Protein AF-A0A2J4G633-F1 (afdb_monomer_lite)

pLDDT: mean 87.08, std 11.51, range [31.92, 98.31]

Sequence (545 aa):
MSENSQRKRYFAIQGRAVNWAWSFRDLLKESLSSSARDGSPPPNGLGRKEKYSILWAFNDPDVYENLTTSKGEVRVALVSSKPGGLGQGFTRGVVAIGRVLPQDLKGQIRWEYWPESDEKKPWDYKFFVRVEQVAAGLYETLKRLEGLRPEDFKYPSPLLSEVFSKWGPSIIPLVPGNLTQGSLAEIEESVFDQIMFLARRLGFRSVVPSPTGVWDPKPVEEELLRRNVVIPSDIVKECVSALASGKHLLLWGVPGTGKTTLARAIAEAYGFDIVEKTATAEWSRVDVVGGPVFVGGRVKWRCGALLEAVARDYSRLERGKESGTILLIDEINRANLERAFGEFLTIFSGSDPNEWFIPGSILEEIQEYREDGAIDSCGEYLLKKWEENGGDRLEVPRGFRVIATMNTYDRRYLFTLGYAFLRRFAVVEVQNPEVEELEKILARYSSRVEIVREVMELYNKIREGTRNEFEVGTALLADLVKFAESVYGGNPKEAVDRAFKAIIMPQLEGLPSAHLRAIREVLEDGDYGSSLGAFKRLYPEALEQ

Secondary structure (DSSP, 8-state):
--------EEEEEEE-HHHHHHHHHTTT-SSPPP-TTT-PPPPGGG-PPPTTEEEEEES-HHHHHHHHS-SS-EEEEEEEPPPTT--TT--SEEEEEEEE-GGGEEEE-----SSS--TTS---EEEEEEEEEE-HHHHHHHHHHHH--GGGGSSS-HHHHHHHHHHGGGSB----GGGGSSSEEEE-HHHHHHHHHHHHHTT-EE-S--TTS---HHHHHHHHHHTT----HHHHHHHHHHHHTT-EEEEEESTTSSHHHHHHHHHHHTT-EEEEEE--TT--HHHHTEEEEEETTEEEEEE-HHHHHHHHHHHHHHTT--S-EEEEEETGGGS-HHHHSHHHHHHT-SSSGGG-EE-HHHHHHHHHHHHTT-B-HHHHHHHHHHHHTTSS-EEPPTT-EEEEEEE-S-GGGGGGG-HHHHTTEEEEE-PPPPHHHHHHHHTTS-S-HHHHHHHHHHHHHHHHHTTTS----HHHHHHHHHHHHHT-SS-HHHHHHHHHHHHTGGGGTT--HHHHHHHHHHHHHTT-HHHHHHHHHH-GGGS--

Structure (mmCIF, N/CA/C/O backbone):
data_AF-A0A2J4G633-F1
#
_entry.id   AF-A0A2J4G633-F1
#
loop_
_atom_site.group_PDB
_atom_site.id
_atom_site.type_symbol
_atom_site.label_atom_id
_atom_site.label_alt_id
_atom_site.label_comp_id
_atom_site.label_asym_id
_atom_site.label_entity_id
_atom_site.label_seq_id
_atom_site.pdbx_PDB_ins_code
_atom_site.Cartn_x
_atom_site.Cartn_y
_atom_site.Cartn_z
_atom_site.occupancy
_atom_site.B_iso_or_equiv
_atom_site.auth_seq_id
_atom_site.auth_comp_id
_atom_site.auth_asym_id
_atom_site.auth_atom_id
_atom_site.pdbx_PDB_model_num
ATOM 1 N N . MET A 1 1 ? 29.708 -20.122 -33.440 1.00 31.92 1 MET A N 1
ATOM 2 C CA . MET A 1 1 ? 29.110 -18.932 -34.082 1.00 31.92 1 MET A CA 1
ATOM 3 C C . MET A 1 1 ? 28.190 -18.310 -33.053 1.00 31.92 1 MET A C 1
ATOM 5 O O . MET A 1 1 ? 27.349 -19.011 -32.518 1.00 31.92 1 MET A O 1
ATOM 9 N N . SER A 1 2 ? 28.490 -17.074 -32.673 1.00 33.84 2 SER A N 1
ATOM 10 C CA . SER A 1 2 ? 27.970 -16.347 -31.512 1.00 33.84 2 SER A CA 1
ATOM 11 C C . SER A 1 2 ? 2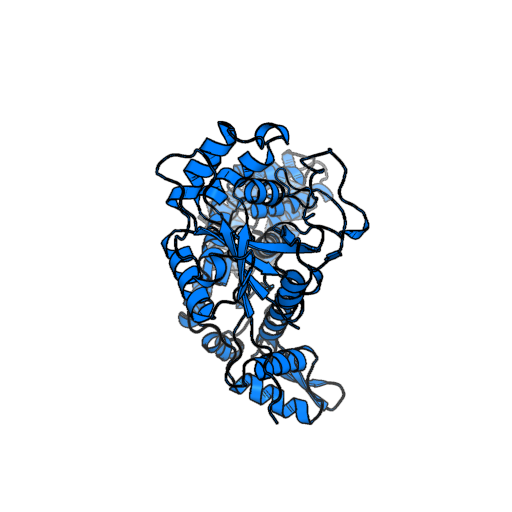6.479 -16.024 -31.627 1.00 33.84 2 SER A C 1
ATOM 13 O O . SER A 1 2 ? 26.086 -15.277 -32.524 1.00 33.84 2 SER A O 1
ATOM 15 N N . GLU A 1 3 ? 25.667 -16.537 -30.703 1.00 33.84 3 GLU A N 1
ATOM 16 C CA . GLU A 1 3 ? 24.295 -16.072 -30.501 1.00 33.84 3 GLU A CA 1
ATOM 17 C C . GLU A 1 3 ? 24.315 -14.710 -29.797 1.00 33.84 3 GLU A C 1
ATOM 19 O O . GLU A 1 3 ? 24.861 -14.536 -28.709 1.00 33.84 3 GLU A O 1
ATOM 24 N N . ASN A 1 4 ? 23.774 -13.719 -30.505 1.00 35.00 4 ASN A N 1
ATOM 25 C CA . ASN A 1 4 ? 23.684 -12.319 -30.119 1.00 35.00 4 ASN A CA 1
ATOM 26 C C . ASN A 1 4 ? 22.888 -12.148 -28.817 1.00 35.00 4 ASN A C 1
ATOM 28 O O . ASN A 1 4 ? 21.659 -12.234 -28.822 1.00 35.00 4 ASN A O 1
ATOM 32 N N . SER A 1 5 ? 23.584 -11.775 -27.744 1.00 38.53 5 SER A N 1
ATOM 33 C CA . SER A 1 5 ? 23.007 -10.970 -26.665 1.00 38.53 5 SER A CA 1
ATOM 34 C C . SER A 1 5 ? 22.260 -9.775 -27.281 1.00 38.53 5 SER A C 1
ATOM 36 O O . SER A 1 5 ? 22.802 -9.082 -28.148 1.00 38.53 5 SER A O 1
ATOM 38 N N . GLN A 1 6 ? 20.996 -9.557 -26.897 1.00 50.03 6 GLN A N 1
ATOM 39 C CA . GLN A 1 6 ? 20.208 -8.392 -27.313 1.00 50.03 6 GLN A CA 1
ATOM 40 C C . GLN A 1 6 ? 20.865 -7.116 -26.770 1.00 50.03 6 GLN A C 1
ATOM 42 O O . GLN A 1 6 ? 20.561 -6.645 -25.677 1.00 50.03 6 GLN A O 1
ATOM 47 N N . ARG A 1 7 ? 21.805 -6.558 -27.531 1.00 56.59 7 ARG A N 1
ATOM 48 C CA . ARG A 1 7 ? 22.530 -5.345 -27.158 1.00 56.59 7 ARG A CA 1
ATOM 49 C C . ARG A 1 7 ? 21.550 -4.168 -27.129 1.00 56.59 7 ARG A C 1
ATOM 51 O O . ARG A 1 7 ? 20.946 -3.850 -28.156 1.00 56.59 7 ARG A O 1
ATOM 58 N N . LYS A 1 8 ? 21.380 -3.533 -25.963 1.00 67.19 8 LYS A N 1
ATOM 59 C CA . LYS A 1 8 ? 20.653 -2.258 -25.838 1.00 67.19 8 LYS A CA 1
ATOM 60 C C . LYS A 1 8 ? 21.313 -1.241 -26.767 1.00 67.19 8 LYS A C 1
ATOM 62 O O . LYS A 1 8 ? 22.536 -1.108 -26.762 1.00 67.19 8 LYS A O 1
ATOM 67 N N . ARG A 1 9 ? 20.512 -0.558 -27.584 1.00 85.81 9 ARG A N 1
ATOM 68 C CA . ARG A 1 9 ? 20.996 0.475 -28.509 1.00 85.81 9 ARG A CA 1
ATOM 69 C C . ARG A 1 9 ? 20.616 1.849 -27.989 1.00 85.81 9 ARG A C 1
ATOM 71 O O . ARG A 1 9 ? 19.518 2.045 -27.459 1.00 85.81 9 ARG A O 1
ATOM 78 N N . TYR A 1 10 ? 21.527 2.791 -28.172 1.00 89.81 10 TYR A N 1
ATOM 79 C CA . TYR A 1 10 ? 21.402 4.153 -27.685 1.00 89.81 10 TYR A CA 1
ATOM 80 C C . TYR A 1 10 ? 21.463 5.099 -28.874 1.00 89.81 10 TYR A C 1
ATOM 82 O O . TYR A 1 10 ? 22.359 5.008 -29.709 1.00 89.81 10 TYR A O 1
ATOM 90 N N . PHE A 1 11 ? 20.513 6.018 -28.956 1.00 92.88 11 PHE A N 1
ATOM 91 C CA . PHE A 1 11 ? 20.465 7.002 -30.027 1.00 92.88 11 PHE A CA 1
ATOM 92 C C . PHE A 1 11 ? 20.291 8.401 -29.471 1.00 92.88 11 PHE A C 1
ATOM 94 O O . PHE A 1 11 ? 19.735 8.614 -28.394 1.00 92.88 11 PHE A O 1
ATOM 101 N N . ALA A 1 12 ? 20.708 9.382 -30.252 1.00 93.56 12 ALA A N 1
ATOM 102 C CA . ALA A 1 12 ? 20.291 10.753 -30.063 1.00 93.56 12 ALA A CA 1
ATOM 103 C C . ALA A 1 12 ? 19.474 11.214 -31.278 1.00 93.56 12 ALA A C 1
ATOM 105 O O . ALA A 1 12 ? 19.864 11.009 -32.429 1.00 93.56 12 ALA A O 1
ATOM 106 N N . ILE A 1 13 ? 18.310 11.802 -31.002 1.00 94.62 13 ILE A N 1
ATOM 107 C CA . ILE A 1 13 ? 17.332 12.256 -31.994 1.00 94.62 13 ILE A CA 1
ATOM 108 C C . ILE A 1 13 ? 17.327 13.773 -31.979 1.00 94.62 13 ILE A C 1
ATOM 110 O O . ILE A 1 13 ? 17.072 14.382 -30.942 1.00 94.62 13 ILE A O 1
ATOM 114 N N . GLN A 1 14 ? 17.570 14.394 -33.125 1.00 92.69 14 GLN A N 1
ATOM 115 C CA . GLN A 1 14 ? 17.554 15.842 -33.245 1.00 92.69 14 GLN A CA 1
ATOM 116 C C . GLN A 1 14 ? 16.252 16.367 -33.828 1.00 92.69 14 GLN A C 1
ATOM 118 O O . GLN A 1 14 ? 15.741 15.871 -34.828 1.00 92.69 14 GLN A O 1
ATOM 123 N N . GLY A 1 15 ? 15.783 17.460 -33.234 1.00 91.25 15 GLY A N 1
ATOM 124 C CA . GLY A 1 15 ? 14.611 18.193 -33.678 1.00 91.25 15 GLY A CA 1
ATOM 125 C C . GLY A 1 15 ? 14.744 19.693 -33.469 1.00 91.25 15 GLY A C 1
ATOM 126 O O . GLY A 1 15 ? 15.608 20.176 -32.729 1.00 91.25 15 GLY A O 1
ATOM 127 N N . ARG A 1 16 ? 13.871 20.441 -34.144 1.00 90.38 16 ARG A N 1
ATOM 128 C CA . ARG A 1 16 ? 13.748 21.887 -33.949 1.00 90.38 16 ARG A CA 1
ATOM 129 C C . ARG A 1 16 ? 13.016 22.183 -32.645 1.00 90.38 16 ARG A C 1
ATOM 131 O O . ARG A 1 16 ? 12.050 21.499 -32.318 1.00 90.38 16 ARG A O 1
ATOM 138 N N . ALA A 1 17 ? 13.444 23.227 -31.936 1.00 91.44 17 ALA A N 1
ATOM 139 C CA . ALA A 1 17 ? 12.889 23.596 -30.631 1.00 91.44 17 ALA A CA 1
ATOM 140 C C . ALA A 1 17 ? 11.360 23.791 -30.654 1.00 91.44 17 ALA A C 1
ATOM 142 O O . ALA A 1 17 ? 10.671 23.335 -29.746 1.00 91.44 17 ALA A O 1
ATOM 143 N N . VAL A 1 18 ? 10.820 24.406 -31.715 1.00 92.44 18 VAL A N 1
ATOM 144 C CA . VAL A 1 18 ? 9.372 24.637 -31.884 1.00 92.44 18 VAL A CA 1
ATOM 145 C C . VAL A 1 18 ? 8.602 23.319 -32.024 1.00 92.44 18 VAL A C 1
ATOM 147 O O . VAL A 1 18 ? 7.596 23.117 -31.346 1.00 92.44 18 VAL A O 1
ATOM 150 N N . ASN A 1 19 ? 9.102 22.381 -32.831 1.00 93.81 19 ASN A N 1
ATOM 151 C CA . ASN A 1 19 ? 8.470 21.070 -33.006 1.00 93.81 19 ASN A CA 1
ATOM 152 C C . ASN A 1 19 ? 8.581 20.209 -31.740 1.00 93.81 19 ASN A C 1
ATOM 154 O O . ASN A 1 19 ? 7.630 19.501 -31.396 1.00 93.81 19 ASN A O 1
ATOM 158 N N . TRP A 1 20 ? 9.696 20.306 -31.006 1.00 95.50 20 TRP A N 1
ATOM 159 C CA . TRP A 1 20 ? 9.806 19.692 -29.682 1.00 95.50 20 TRP A CA 1
ATOM 160 C C . TRP A 1 20 ? 8.778 20.263 -28.714 1.00 95.50 20 TRP A C 1
ATOM 162 O O . TRP A 1 20 ? 8.055 19.496 -28.089 1.00 95.50 20 TRP A O 1
ATOM 172 N N . ALA A 1 21 ? 8.657 21.589 -28.631 1.00 95.12 21 ALA A N 1
ATOM 173 C CA . ALA A 1 21 ? 7.671 22.244 -27.777 1.00 95.12 21 ALA A CA 1
ATOM 174 C C . ALA A 1 21 ? 6.237 21.802 -28.110 1.00 95.12 21 ALA A C 1
ATOM 176 O O . ALA A 1 21 ? 5.459 21.533 -27.197 1.00 95.12 21 ALA A O 1
ATOM 177 N N . TRP A 1 22 ? 5.905 21.653 -29.398 1.00 95.81 22 TRP A N 1
ATOM 178 C CA . TRP A 1 22 ? 4.606 21.126 -29.826 1.00 95.81 22 TRP A CA 1
ATOM 179 C C . TRP A 1 22 ? 4.381 19.675 -29.389 1.00 95.81 22 TRP A C 1
ATOM 181 O O . TRP A 1 22 ? 3.308 19.321 -28.913 1.00 95.81 22 TRP A O 1
ATOM 191 N N . SER A 1 23 ? 5.410 18.837 -29.489 1.00 97.25 23 SER A N 1
ATOM 192 C CA . SER A 1 23 ? 5.318 17.431 -29.084 1.00 97.25 23 SER A CA 1
ATOM 193 C C . SER A 1 23 ? 5.192 17.298 -27.559 1.00 97.25 23 SER A C 1
ATOM 195 O O . SER A 1 23 ? 4.363 16.536 -27.065 1.00 97.25 23 SER A O 1
ATOM 197 N N . PHE A 1 24 ? 5.953 18.093 -26.795 1.00 97.44 24 PHE A N 1
ATOM 198 C CA . PHE A 1 24 ? 5.885 18.128 -25.329 1.00 97.44 24 PHE A CA 1
ATOM 199 C C . PHE A 1 24 ? 4.597 18.753 -24.789 1.00 97.44 24 PHE A C 1
ATOM 201 O O . PHE A 1 24 ? 4.171 18.400 -23.691 1.00 97.44 24 PHE A O 1
ATOM 208 N N . ARG A 1 25 ? 3.935 19.628 -25.551 1.00 95.31 25 ARG A N 1
ATOM 209 C CA . ARG A 1 25 ? 2.612 20.168 -25.206 1.00 95.31 25 ARG A CA 1
ATOM 210 C C . ARG A 1 25 ? 1.563 19.068 -24.999 1.00 95.31 25 ARG A C 1
ATOM 212 O O . ARG A 1 25 ? 0.662 19.239 -24.181 1.00 95.31 25 ARG A O 1
ATOM 219 N N . ASP A 1 26 ? 1.685 17.945 -25.703 1.00 94.69 26 ASP A N 1
ATOM 220 C CA . ASP A 1 26 ? 0.784 16.800 -25.548 1.00 94.69 26 ASP A CA 1
ATOM 221 C C . ASP A 1 26 ? 1.329 15.725 -24.590 1.00 94.69 26 ASP A C 1
ATOM 223 O O . ASP A 1 26 ? 0.665 14.714 -24.368 1.00 94.69 26 ASP A O 1
ATOM 227 N N . LEU A 1 27 ? 2.498 15.930 -23.966 1.00 93.19 27 LEU A N 1
ATOM 228 C CA . LEU A 1 27 ? 3.165 14.935 -23.115 1.00 93.19 27 LEU A CA 1
ATOM 229 C C . LEU A 1 27 ? 2.255 14.395 -22.002 1.00 93.19 27 LEU A C 1
ATOM 231 O O . LEU A 1 27 ? 2.168 13.184 -21.806 1.00 93.19 27 LEU A O 1
ATOM 235 N N . LEU A 1 28 ? 1.557 15.287 -21.294 1.00 83.56 28 LEU A N 1
ATOM 236 C CA . LEU A 1 28 ? 0.722 14.941 -20.138 1.00 83.56 28 LEU A CA 1
ATOM 237 C C . LEU A 1 28 ? -0.689 14.453 -20.512 1.00 83.56 28 LEU A C 1
ATOM 239 O O . LEU A 1 28 ? -1.434 14.026 -19.630 1.00 83.56 28 LEU A O 1
ATOM 243 N N . LYS A 1 29 ? -1.045 14.480 -21.803 1.00 85.88 29 LYS A N 1
ATOM 244 C CA . LYS A 1 29 ? -2.359 14.076 -22.323 1.00 85.88 29 LYS A CA 1
ATOM 245 C C . LYS A 1 29 ? -2.358 12.617 -22.772 1.00 85.88 29 LYS A C 1
ATOM 247 O O . LYS A 1 29 ? -1.335 12.099 -23.212 1.00 85.88 29 LYS A O 1
ATOM 252 N N . GLU A 1 30 ? -3.517 11.967 -22.740 1.00 84.00 30 GLU A N 1
ATOM 253 C CA . GLU A 1 30 ? -3.716 10.621 -23.317 1.00 84.00 30 GLU A CA 1
ATOM 254 C C . GLU A 1 30 ? -4.142 10.646 -24.794 1.00 84.00 30 GLU A C 1
ATOM 256 O O . GLU A 1 30 ? -4.361 9.608 -25.416 1.00 84.00 30 GLU A O 1
ATOM 261 N N . SER A 1 31 ? -4.266 11.837 -25.373 1.00 87.88 31 SER A N 1
ATOM 262 C CA . SER A 1 31 ? -4.613 12.050 -26.773 1.00 87.88 31 SER A CA 1
ATOM 263 C C . SER A 1 31 ? -3.662 13.057 -27.411 1.00 87.88 31 SER A C 1
ATOM 265 O O . SER A 1 31 ? -3.039 13.875 -26.730 1.00 87.88 31 SER A O 1
ATOM 267 N N . LEU A 1 32 ? -3.527 12.965 -28.733 1.00 92.19 32 LEU A N 1
ATOM 268 C CA . LEU A 1 32 ? -2.833 13.971 -29.526 1.00 92.19 32 LEU A CA 1
ATOM 269 C C . LEU A 1 32 ? -3.792 15.108 -29.854 1.00 92.19 32 LEU A C 1
ATOM 271 O O . LEU A 1 32 ? -4.972 14.886 -30.130 1.00 92.19 32 LEU A O 1
ATOM 275 N N . SER A 1 33 ? -3.260 16.319 -29.861 1.00 93.19 33 SER A N 1
ATOM 276 C CA . SER A 1 33 ? -3.958 17.471 -30.405 1.00 93.19 33 SER A CA 1
ATOM 277 C C . SER A 1 33 ? -4.096 17.358 -31.922 1.00 93.19 33 SER A C 1
ATOM 279 O O . SER A 1 33 ? -3.331 16.653 -32.585 1.00 93.19 33 SER A O 1
ATOM 281 N N . SER A 1 34 ? -5.057 18.096 -32.475 1.00 93.44 34 SER A N 1
ATOM 282 C CA . SER A 1 34 ? -5.129 18.323 -33.916 1.00 93.44 34 SER A CA 1
ATOM 283 C C . SER A 1 34 ? -3.831 18.925 -34.451 1.00 93.44 34 SER A C 1
ATOM 285 O O . SER A 1 34 ? -3.083 19.572 -33.712 1.00 93.44 34 SER A O 1
ATOM 287 N N . SER A 1 35 ? -3.592 18.733 -35.746 1.00 93.19 35 SER A N 1
ATOM 288 C CA . SER A 1 35 ? -2.486 19.342 -36.477 1.00 93.19 35 SER A CA 1
ATOM 289 C C . SER A 1 35 ? -2.348 20.829 -36.153 1.00 93.19 35 SER A C 1
ATOM 291 O O . SER A 1 35 ? -3.318 21.587 -36.242 1.00 93.19 35 SER A O 1
ATOM 293 N N . ALA A 1 36 ? -1.122 21.262 -35.848 1.00 91.00 36 ALA A N 1
ATOM 294 C CA . ALA A 1 36 ? -0.806 22.682 -35.706 1.00 91.00 36 ALA A CA 1
ATOM 295 C C . ALA A 1 36 ? -0.982 23.474 -37.013 1.00 91.00 36 ALA A C 1
ATOM 297 O O . ALA A 1 36 ? -1.036 24.703 -36.989 1.00 91.00 36 ALA A O 1
ATOM 298 N N . ARG A 1 37 ? -0.986 22.774 -38.152 1.00 85.56 37 ARG A N 1
ATOM 299 C CA . ARG A 1 37 ? -0.868 23.350 -39.489 1.00 85.56 37 ARG A CA 1
ATOM 300 C C . ARG A 1 37 ? -2.223 23.565 -40.144 1.00 85.56 37 ARG A C 1
ATOM 302 O O . ARG A 1 37 ? -2.483 24.654 -40.648 1.00 85.56 37 ARG A O 1
ATOM 309 N N . ASP A 1 38 ? -3.063 22.535 -40.140 1.00 88.31 38 ASP A N 1
ATOM 310 C CA . ASP A 1 38 ? -4.351 22.532 -40.841 1.00 88.31 38 ASP A CA 1
ATOM 311 C C . ASP A 1 38 ? -5.545 22.179 -39.938 1.00 88.31 38 ASP A C 1
ATOM 313 O O . ASP A 1 38 ? -6.686 22.172 -40.395 1.00 88.31 38 ASP A O 1
ATOM 317 N N . GLY A 1 39 ? -5.305 21.906 -38.650 1.00 90.62 39 GLY A N 1
ATOM 318 C CA . GLY A 1 39 ? -6.352 21.554 -37.692 1.00 90.62 39 GLY A CA 1
ATOM 319 C C . GLY A 1 39 ? -6.940 20.151 -37.875 1.00 90.62 39 GLY A C 1
ATOM 320 O O . GLY A 1 39 ? -7.879 19.795 -37.158 1.00 90.62 39 GLY A O 1
ATOM 321 N N . SER A 1 40 ? -6.397 19.333 -38.782 1.00 93.31 40 SER A N 1
ATOM 322 C CA . SER A 1 40 ? -6.845 17.954 -38.983 1.00 93.31 40 SER A CA 1
ATOM 323 C C . SER A 1 40 ? -6.658 17.104 -37.714 1.00 93.31 40 SER A C 1
ATOM 325 O O . SER A 1 40 ? -5.637 17.230 -37.024 1.00 93.31 40 SER A O 1
ATOM 327 N N . PRO A 1 41 ? -7.628 16.238 -37.364 1.00 93.75 41 PRO A N 1
ATOM 328 C CA . PRO A 1 41 ? -7.517 15.372 -36.195 1.00 93.75 41 PRO A CA 1
ATOM 329 C C . PRO A 1 41 ? -6.492 14.243 -36.422 1.00 93.75 41 PRO A C 1
ATOM 331 O O . PRO A 1 41 ? -6.189 13.910 -37.571 1.00 93.75 41 PRO A O 1
ATOM 334 N N . PRO A 1 42 ? -5.987 13.608 -35.345 1.00 92.75 42 PRO A N 1
ATOM 335 C CA . PRO A 1 42 ? -5.113 12.444 -35.460 1.00 92.75 42 PRO A CA 1
ATOM 336 C C . PRO A 1 42 ? -5.769 11.310 -36.274 1.00 92.75 42 PRO A C 1
ATOM 338 O O . PRO A 1 42 ? -6.929 10.976 -36.023 1.00 92.75 42 PRO A O 1
ATOM 341 N N . PRO A 1 43 ? -5.056 10.686 -37.229 1.00 92.00 43 PRO A N 1
ATOM 342 C CA . PRO A 1 43 ? -5.617 9.624 -38.057 1.00 92.00 43 PRO A CA 1
ATOM 343 C C . PRO A 1 43 ? -5.823 8.330 -37.257 1.00 92.00 43 PRO A C 1
ATOM 345 O O . PRO A 1 43 ? -4.987 7.951 -36.437 1.00 92.00 43 PRO A O 1
ATOM 348 N N . ASN A 1 44 ? -6.895 7.590 -37.567 1.00 83.12 44 ASN A N 1
ATOM 349 C CA . ASN A 1 44 ? -7.277 6.356 -36.859 1.00 83.12 44 ASN A CA 1
ATOM 350 C C . ASN A 1 44 ? -6.168 5.281 -36.823 1.00 83.12 44 ASN A C 1
ATOM 352 O O . ASN A 1 44 ? -6.097 4.499 -35.879 1.00 83.12 44 ASN A O 1
ATOM 356 N N . GLY A 1 45 ? -5.287 5.243 -37.830 1.00 80.50 45 GLY A N 1
ATOM 357 C CA . GLY A 1 45 ? -4.188 4.272 -37.931 1.00 80.50 45 GLY A CA 1
ATOM 358 C C . GLY A 1 45 ? -2.961 4.568 -37.057 1.00 80.50 45 GLY A C 1
ATOM 359 O O . GLY A 1 45 ? -2.059 3.741 -36.994 1.00 80.50 45 GLY A O 1
ATOM 360 N N . LEU A 1 46 ? -2.904 5.718 -36.373 1.00 85.81 46 LEU A N 1
ATOM 361 C CA . LEU A 1 46 ? -1.747 6.118 -35.557 1.00 85.81 46 LEU A CA 1
ATOM 362 C C . LEU A 1 46 ? -1.624 5.328 -34.243 1.00 85.81 46 LEU A C 1
ATOM 364 O O . LEU A 1 46 ? -0.554 5.273 -33.635 1.00 85.81 46 LEU A O 1
ATOM 368 N N . GLY A 1 47 ? -2.711 4.681 -33.819 1.00 80.75 47 GLY A N 1
ATOM 369 C CA . GLY A 1 47 ? -2.810 4.017 -32.525 1.00 80.75 47 GLY A CA 1
ATOM 370 C C . GLY A 1 47 ? -3.041 4.996 -31.371 1.00 80.75 47 GLY A C 1
ATOM 371 O O . GLY A 1 47 ? -3.078 6.215 -31.544 1.00 80.75 47 GLY A O 1
ATOM 372 N N . ARG A 1 48 ? -3.231 4.449 -30.166 1.00 76.94 48 ARG A N 1
ATOM 373 C CA . ARG A 1 48 ? -3.462 5.248 -28.956 1.00 76.94 48 ARG A CA 1
ATOM 374 C C . ARG A 1 48 ? -2.143 5.821 -28.436 1.00 76.94 48 ARG A C 1
ATOM 376 O O . ARG A 1 48 ? -1.153 5.101 -28.334 1.00 76.94 48 ARG A O 1
ATOM 383 N N . LYS A 1 49 ? -2.162 7.103 -28.073 1.00 85.75 49 LYS A N 1
ATOM 384 C CA . LYS A 1 49 ? -1.081 7.761 -27.339 1.00 85.75 49 LYS A CA 1
ATOM 385 C C . LYS A 1 49 ? -1.159 7.364 -25.862 1.00 85.75 49 LYS A C 1
ATOM 387 O O . LYS A 1 49 ? -2.215 7.467 -25.247 1.00 85.75 49 LYS A O 1
ATOM 392 N N . GLU A 1 50 ? -0.039 6.960 -25.278 1.00 78.44 50 GLU A N 1
ATOM 393 C CA . GLU A 1 50 ? 0.066 6.781 -23.827 1.00 78.44 50 GLU A CA 1
ATOM 394 C C . GLU A 1 50 ? 0.435 8.111 -23.145 1.00 78.44 50 GLU A C 1
ATOM 396 O O . GLU A 1 50 ? 1.087 8.988 -23.736 1.00 78.44 50 GLU A O 1
ATOM 401 N N . LYS A 1 51 ? 0.037 8.285 -21.884 1.00 79.56 51 LYS A N 1
ATOM 402 C CA . LYS A 1 51 ? 0.514 9.410 -21.070 1.00 79.56 51 LYS A CA 1
ATOM 403 C C . LYS A 1 51 ? 2.046 9.354 -20.974 1.00 79.56 51 LYS A C 1
ATOM 405 O O . LYS A 1 51 ? 2.620 8.272 -20.995 1.00 79.56 51 LYS A O 1
ATOM 410 N N . TYR A 1 52 ? 2.708 10.509 -20.943 1.00 84.88 52 TYR A N 1
ATOM 411 C CA . TYR A 1 52 ? 4.177 10.640 -20.939 1.00 84.88 52 TYR A CA 1
ATOM 412 C C . TYR A 1 52 ? 4.886 10.188 -22.223 1.00 84.88 52 TYR A C 1
ATOM 414 O O . TYR A 1 52 ? 6.111 10.247 -22.311 1.00 84.88 52 TYR A O 1
ATOM 422 N N . SER A 1 53 ? 4.138 9.817 -23.262 1.00 92.50 53 SER A N 1
ATOM 423 C CA . SER A 1 53 ? 4.686 9.690 -24.612 1.00 92.50 53 SER A CA 1
ATOM 424 C C . SER A 1 53 ? 4.514 10.980 -25.418 1.00 92.50 53 SER A C 1
ATOM 426 O O . SER A 1 53 ? 3.615 11.778 -25.146 1.00 92.50 53 SER A O 1
ATOM 428 N N . ILE A 1 54 ? 5.359 11.190 -26.424 1.00 97.25 54 ILE A N 1
ATOM 429 C CA . ILE A 1 54 ? 5.217 12.248 -27.432 1.00 97.25 54 ILE A CA 1
ATOM 430 C C . ILE A 1 54 ? 5.291 11.640 -28.830 1.00 97.25 54 ILE A C 1
ATOM 432 O O . ILE A 1 54 ? 5.956 10.623 -29.022 1.00 97.25 54 ILE A O 1
ATOM 436 N N . LEU A 1 55 ? 4.624 12.253 -29.807 1.00 97.31 55 LEU A N 1
ATOM 437 C CA . LEU A 1 55 ? 4.760 11.851 -31.205 1.00 97.31 55 LEU A CA 1
ATOM 438 C C . LEU A 1 55 ? 6.015 12.489 -31.809 1.00 97.31 55 LEU A C 1
ATOM 440 O O . LEU A 1 55 ? 6.241 13.687 -31.643 1.00 97.31 55 LEU A O 1
ATOM 444 N N . TRP A 1 56 ? 6.787 11.704 -32.558 1.00 96.88 56 TRP A N 1
ATOM 445 C CA . TRP A 1 56 ? 7.869 12.188 -33.412 1.00 96.88 56 TRP A CA 1
ATOM 446 C C . TRP A 1 56 ? 7.838 11.500 -34.782 1.00 96.88 56 TRP A C 1
ATOM 448 O O . TRP A 1 56 ? 7.076 10.551 -34.997 1.00 96.88 56 TRP A O 1
ATOM 458 N N . ALA A 1 57 ? 8.633 12.000 -35.728 1.00 94.81 57 ALA A N 1
ATOM 459 C CA . ALA A 1 57 ? 8.785 11.371 -37.031 1.00 94.81 57 ALA A CA 1
ATOM 460 C C . ALA A 1 57 ? 10.129 11.675 -37.692 1.00 94.81 57 ALA A C 1
ATOM 462 O O . ALA A 1 57 ? 10.815 12.636 -37.342 1.00 94.81 57 ALA A O 1
ATOM 463 N N . PHE A 1 58 ? 10.455 10.861 -38.692 1.00 93.06 58 PHE A N 1
ATOM 464 C CA . PHE A 1 58 ? 11.481 11.156 -39.683 1.00 93.06 58 PHE A CA 1
ATOM 465 C C . PHE A 1 58 ? 10.848 11.363 -41.060 1.00 93.06 58 PHE A C 1
ATOM 467 O O . PHE A 1 58 ? 9.742 10.897 -41.341 1.00 93.06 58 PHE A O 1
ATOM 474 N N . ASN A 1 59 ? 11.563 12.082 -41.920 1.00 89.81 59 ASN A N 1
ATOM 475 C CA . ASN A 1 59 ? 11.206 12.279 -43.324 1.00 89.81 59 ASN A CA 1
ATOM 476 C C . ASN A 1 59 ? 11.898 11.278 -44.265 1.00 89.81 59 ASN A C 1
ATOM 478 O O . ASN A 1 59 ? 11.611 11.261 -45.459 1.00 89.81 59 ASN A O 1
ATOM 482 N N . ASP A 1 60 ? 12.803 10.463 -43.726 1.00 88.62 60 ASP A N 1
ATOM 483 C CA . ASP A 1 60 ? 13.630 9.514 -44.459 1.00 88.62 60 ASP A CA 1
ATOM 484 C C . ASP A 1 60 ? 13.345 8.083 -43.951 1.00 88.62 60 ASP A C 1
ATOM 486 O O . ASP A 1 60 ? 13.492 7.842 -42.743 1.00 88.62 60 ASP A O 1
ATOM 490 N N . PRO A 1 61 ? 12.906 7.152 -44.826 1.00 89.81 61 PRO A N 1
ATOM 491 C CA . PRO A 1 61 ? 12.669 5.758 -44.451 1.00 89.81 61 PRO A CA 1
ATOM 492 C C . PRO A 1 61 ? 13.919 5.074 -43.901 1.00 89.81 61 PRO A C 1
ATOM 494 O O . PRO A 1 61 ? 13.809 4.344 -42.921 1.00 89.81 61 PRO A O 1
ATOM 497 N N . ASP A 1 62 ? 15.100 5.348 -44.456 1.00 87.62 62 ASP A N 1
ATOM 498 C CA . ASP A 1 62 ? 16.336 4.657 -44.076 1.00 87.62 62 ASP A CA 1
ATOM 499 C C . ASP A 1 62 ? 16.741 5.044 -42.643 1.00 87.62 62 ASP A C 1
ATOM 501 O O . ASP A 1 62 ? 17.197 4.228 -41.837 1.00 87.62 62 ASP A O 1
ATOM 505 N N . VAL A 1 63 ? 16.505 6.308 -42.272 1.00 87.44 63 VAL A N 1
ATOM 506 C CA . VAL A 1 63 ? 16.708 6.798 -40.899 1.00 87.44 63 VAL A CA 1
ATOM 507 C C . VAL A 1 63 ? 15.723 6.146 -39.929 1.00 87.44 63 VAL A C 1
ATOM 509 O O . VAL A 1 63 ? 16.096 5.812 -38.804 1.00 87.44 63 VAL A O 1
ATOM 512 N N . TYR A 1 64 ? 14.476 5.945 -40.355 1.00 90.00 64 TYR A N 1
ATOM 513 C CA . TYR A 1 64 ? 13.475 5.243 -39.560 1.00 90.00 64 TYR A CA 1
ATOM 514 C C . TYR A 1 64 ? 13.829 3.763 -39.375 1.00 90.00 64 TYR A C 1
ATOM 516 O O . TYR A 1 64 ? 13.765 3.260 -38.254 1.00 90.00 64 TYR A O 1
ATOM 524 N N . GLU A 1 65 ? 14.285 3.084 -40.428 1.00 86.44 65 GLU A N 1
ATOM 525 C CA . GLU A 1 65 ? 14.697 1.679 -40.373 1.00 86.44 65 GLU A CA 1
ATOM 526 C C . GLU A 1 65 ? 15.872 1.441 -39.414 1.00 86.44 65 GLU A C 1
ATOM 528 O O . GLU A 1 65 ? 15.922 0.433 -38.702 1.00 86.44 65 GLU A O 1
ATOM 533 N N . ASN A 1 66 ? 16.789 2.403 -39.294 1.00 83.94 66 ASN A N 1
ATOM 534 C CA . ASN A 1 66 ? 17.863 2.344 -38.299 1.00 83.94 66 ASN A CA 1
ATOM 535 C C . ASN A 1 66 ? 17.340 2.308 -36.852 1.00 83.94 66 ASN A C 1
ATOM 537 O O . ASN A 1 66 ? 17.977 1.693 -35.991 1.00 83.94 66 ASN A O 1
ATOM 541 N N . LEU A 1 67 ? 16.176 2.915 -36.596 1.00 82.44 67 LEU A N 1
ATOM 542 C CA . LEU A 1 67 ? 15.475 2.843 -35.314 1.00 82.44 67 LEU A CA 1
ATOM 543 C C . LEU A 1 67 ? 14.667 1.538 -35.167 1.00 82.44 67 LEU A C 1
ATOM 545 O O . LEU A 1 67 ? 14.515 1.053 -34.051 1.00 82.44 67 LEU A O 1
ATOM 549 N N . THR A 1 68 ? 14.159 0.948 -36.260 1.00 73.62 68 THR A N 1
ATOM 550 C CA . THR A 1 68 ? 13.305 -0.262 -36.220 1.00 73.62 68 THR A CA 1
ATOM 551 C C . THR A 1 68 ? 14.069 -1.585 -36.273 1.00 73.62 68 THR A C 1
ATOM 553 O O . THR A 1 68 ? 13.530 -2.626 -35.905 1.00 73.62 68 THR A O 1
ATOM 556 N N . THR A 1 69 ? 15.318 -1.578 -36.741 1.00 65.19 69 THR A N 1
ATOM 557 C CA . THR A 1 69 ? 16.177 -2.773 -36.869 1.00 65.19 69 THR A CA 1
ATOM 558 C C . THR A 1 69 ? 16.594 -3.377 -35.523 1.00 65.19 69 THR A C 1
ATOM 560 O O . THR A 1 69 ? 17.085 -4.506 -35.469 1.00 65.19 69 THR A O 1
ATOM 563 N N . SER A 1 70 ? 16.370 -2.677 -34.411 1.00 61.84 70 SER A N 1
ATOM 564 C CA . SER A 1 70 ? 16.519 -3.224 -33.062 1.00 61.84 70 SER A CA 1
ATOM 565 C C . SER A 1 70 ? 15.343 -4.132 -32.687 1.00 61.84 70 SER A C 1
ATOM 567 O O . SER A 1 70 ? 14.204 -3.684 -32.602 1.00 61.84 70 SER A O 1
ATOM 569 N N . LYS A 1 71 ? 15.622 -5.399 -32.351 1.00 56.03 71 LYS A N 1
ATOM 570 C CA . LYS A 1 71 ? 14.617 -6.348 -31.823 1.00 56.03 71 LYS A CA 1
ATOM 571 C C . LYS A 1 71 ? 14.177 -6.067 -30.368 1.00 56.03 71 LYS A C 1
ATOM 573 O O . LYS A 1 71 ? 13.388 -6.836 -29.831 1.00 56.03 71 LYS A O 1
ATOM 578 N N . GLY A 1 72 ? 14.690 -5.011 -29.727 1.00 65.19 72 GLY A N 1
ATOM 579 C CA . GLY A 1 72 ? 14.477 -4.694 -28.308 1.00 65.19 72 GLY A CA 1
ATOM 580 C C . GLY A 1 72 ? 14.311 -3.194 -28.039 1.00 65.19 72 GLY A C 1
ATOM 581 O O . GLY A 1 72 ? 14.199 -2.403 -28.972 1.00 65.19 72 GLY A O 1
ATOM 582 N N . GLU A 1 73 ? 14.281 -2.812 -26.759 1.00 75.31 73 GLU A N 1
ATOM 583 C CA . GLU A 1 73 ? 14.149 -1.415 -26.315 1.00 75.31 73 GLU A CA 1
ATOM 584 C C . GLU A 1 73 ? 15.296 -0.532 -26.833 1.00 75.31 73 GLU A C 1
ATOM 586 O O . GLU A 1 73 ? 16.474 -0.879 -26.701 1.00 75.31 73 GLU A O 1
ATOM 591 N N . VAL A 1 74 ? 14.943 0.642 -27.366 1.00 87.62 74 VAL A N 1
ATOM 592 C CA . VAL A 1 74 ? 15.901 1.672 -27.781 1.00 87.62 74 VAL A CA 1
ATOM 593 C C . VAL A 1 74 ? 15.867 2.841 -26.811 1.00 87.62 74 VAL A C 1
ATOM 595 O O . VAL A 1 74 ? 14.814 3.440 -26.589 1.00 87.62 74 VAL A O 1
ATOM 598 N N . ARG A 1 75 ? 17.028 3.215 -26.273 1.00 91.06 75 ARG A N 1
ATOM 599 C CA . ARG A 1 75 ? 17.188 4.368 -25.377 1.00 91.06 75 ARG A CA 1
ATOM 600 C C . ARG A 1 75 ? 17.524 5.603 -26.206 1.00 91.06 75 ARG A C 1
ATOM 602 O O . ARG A 1 75 ? 18.400 5.547 -27.069 1.00 91.06 75 ARG A O 1
ATOM 609 N N . VAL A 1 76 ? 16.839 6.720 -25.963 1.00 94.44 76 VAL A N 1
ATOM 610 C CA . VAL A 1 76 ? 16.969 7.926 -26.793 1.00 94.44 76 VAL A CA 1
ATOM 611 C C . VAL A 1 76 ? 17.242 9.184 -25.973 1.00 94.44 76 VAL A C 1
ATOM 613 O O . VAL A 1 76 ? 16.590 9.445 -24.964 1.00 94.44 76 VAL A O 1
ATOM 616 N N . ALA A 1 77 ? 18.189 9.997 -26.436 1.00 95.56 77 ALA A N 1
ATOM 617 C CA . ALA A 1 77 ? 18.403 11.366 -25.980 1.00 95.56 77 ALA A CA 1
ATOM 618 C C . ALA A 1 77 ? 17.813 12.343 -27.010 1.00 95.56 77 ALA A C 1
ATOM 620 O O . ALA A 1 77 ? 18.173 12.317 -28.187 1.00 95.56 77 ALA A O 1
ATOM 621 N N . LEU A 1 78 ? 16.899 13.212 -26.587 1.00 96.75 78 LEU A N 1
ATOM 622 C CA . LEU A 1 78 ? 16.231 14.171 -27.465 1.00 96.75 78 LEU A CA 1
ATOM 623 C C . LEU A 1 78 ? 17.012 15.483 -27.479 1.00 96.75 78 LEU A C 1
ATOM 625 O O . LEU A 1 78 ? 17.101 16.183 -26.469 1.00 96.75 78 LEU A O 1
ATOM 629 N N . VAL A 1 79 ? 17.587 15.809 -28.632 1.00 94.88 79 VAL A N 1
ATOM 630 C CA . VAL A 1 79 ? 18.450 16.968 -28.857 1.00 94.88 79 VAL A CA 1
ATOM 631 C C . VAL A 1 79 ? 17.647 18.079 -29.526 1.00 94.88 79 VAL A C 1
ATOM 633 O O . VAL A 1 79 ? 17.133 17.929 -30.637 1.00 94.88 79 VAL A O 1
ATOM 636 N N . SER A 1 80 ? 17.565 19.233 -28.873 1.00 92.56 80 SER A N 1
ATOM 637 C CA . SER A 1 80 ? 16.973 20.431 -29.461 1.00 92.56 80 SER A CA 1
ATOM 638 C C . SER A 1 80 ? 18.025 21.246 -30.201 1.00 92.56 80 SER A C 1
ATOM 640 O O . SER A 1 80 ? 19.095 21.540 -29.663 1.00 92.56 80 SER A O 1
ATOM 642 N N . SER A 1 81 ? 17.710 21.671 -31.426 1.00 88.25 81 SER A N 1
ATOM 643 C CA . SER A 1 81 ? 18.464 22.722 -32.107 1.00 88.25 81 SER A CA 1
ATOM 644 C C . SER A 1 81 ? 18.239 24.077 -31.432 1.00 88.25 81 SER A C 1
ATOM 646 O O . SER A 1 81 ? 17.236 24.286 -30.746 1.00 88.25 81 SER A O 1
ATOM 648 N N . LYS A 1 82 ? 19.156 25.023 -31.664 1.00 81.06 82 LYS A N 1
ATOM 649 C CA . LYS A 1 82 ? 18.964 26.413 -31.245 1.00 81.06 82 LYS A CA 1
ATOM 650 C C . LYS A 1 82 ? 17.772 27.017 -32.015 1.00 81.06 82 LYS A C 1
ATOM 652 O O . LYS A 1 82 ? 17.776 26.932 -33.246 1.00 81.06 82 LYS A O 1
ATOM 657 N N . PRO A 1 83 ? 16.770 27.610 -31.345 1.00 72.06 83 PRO A N 1
ATOM 658 C CA . PRO A 1 83 ? 15.722 28.362 -32.022 1.00 72.06 83 PRO A CA 1
ATOM 659 C C . PRO A 1 83 ? 16.313 29.628 -32.663 1.00 72.06 83 PRO A C 1
ATOM 661 O O . PRO A 1 83 ? 17.177 30.287 -32.079 1.00 72.06 83 PRO A O 1
ATOM 664 N N . GLY A 1 84 ? 15.878 29.966 -33.881 1.00 62.59 84 GLY A N 1
ATOM 665 C CA . GLY A 1 84 ? 16.335 31.175 -34.578 1.00 62.59 84 GLY A CA 1
ATOM 666 C C . GLY A 1 84 ? 15.999 32.446 -33.788 1.00 62.59 84 GLY A C 1
ATOM 667 O O . GLY A 1 84 ? 15.034 32.470 -33.040 1.00 62.59 84 GLY A O 1
ATOM 668 N N . GLY A 1 85 ? 16.792 33.513 -33.898 1.00 59.12 85 GLY A N 1
ATOM 669 C CA . GLY A 1 85 ? 16.452 34.831 -33.326 1.00 59.12 85 GLY A CA 1
ATOM 670 C C . GLY A 1 85 ? 16.481 34.982 -31.792 1.00 59.12 85 GLY A C 1
ATOM 671 O O . GLY A 1 85 ? 16.324 36.100 -31.313 1.00 59.12 85 GLY A O 1
ATOM 672 N N . LEU A 1 86 ? 16.714 33.920 -31.012 1.00 56.84 86 LEU A N 1
ATOM 673 C CA . LEU A 1 86 ? 16.956 34.022 -29.564 1.00 56.84 86 LEU A CA 1
ATOM 674 C C . LEU A 1 86 ? 18.423 34.408 -29.276 1.00 56.84 86 LEU A C 1
ATOM 676 O O . LEU A 1 86 ? 19.360 33.829 -29.842 1.00 56.84 86 LEU A O 1
ATOM 680 N N . GLY A 1 87 ? 18.603 35.405 -28.398 1.00 51.69 87 GLY A N 1
ATOM 681 C CA . GLY A 1 87 ? 19.898 35.922 -27.933 1.00 51.69 87 GLY A CA 1
ATOM 682 C C . GLY A 1 87 ? 20.732 34.906 -27.133 1.00 51.69 87 GLY A C 1
ATOM 683 O O . GLY A 1 87 ? 20.439 33.710 -27.111 1.00 51.69 87 GLY A O 1
ATOM 684 N N . GLN A 1 88 ? 21.819 35.363 -26.499 1.00 52.44 88 GLN A N 1
ATOM 685 C CA . GLN A 1 88 ? 22.683 34.508 -25.670 1.00 52.44 88 GLN A CA 1
ATOM 686 C C . GLN A 1 88 ? 21.856 33.841 -24.549 1.00 52.44 88 GLN A C 1
ATOM 688 O O . GLN A 1 88 ? 21.259 34.540 -23.739 1.00 52.44 88 GLN A O 1
ATOM 693 N N . GLY A 1 89 ? 21.785 32.501 -24.520 1.00 57.25 89 GLY A N 1
ATOM 694 C CA . GLY A 1 89 ? 21.110 31.756 -23.442 1.00 57.25 89 GLY A CA 1
ATOM 695 C C . GLY A 1 89 ? 20.578 30.363 -23.806 1.00 57.25 89 GLY A C 1
ATOM 696 O O . GLY A 1 89 ? 20.598 29.477 -22.961 1.00 57.25 89 GLY A O 1
ATOM 697 N N . PHE A 1 90 ? 20.158 30.129 -25.057 1.00 72.00 90 PHE A N 1
ATOM 698 C CA . PHE A 1 90 ? 19.743 28.797 -25.530 1.00 72.00 90 PHE A CA 1
ATOM 699 C C . PHE A 1 90 ? 20.782 28.234 -26.503 1.00 72.00 90 PHE A C 1
ATOM 701 O O . PHE A 1 90 ? 20.995 28.784 -27.591 1.00 72.00 90 PHE A O 1
ATOM 708 N N . THR A 1 91 ? 21.441 27.143 -26.121 1.00 79.06 91 THR A N 1
ATOM 709 C CA . THR A 1 91 ? 22.374 26.407 -26.983 1.00 79.06 91 THR A CA 1
ATOM 710 C C . THR A 1 91 ? 21.716 25.143 -27.537 1.00 79.06 91 THR A C 1
ATOM 712 O O . THR A 1 91 ? 20.605 24.776 -27.169 1.00 79.06 91 THR A O 1
ATOM 715 N N . ARG A 1 92 ? 22.362 24.495 -28.506 1.00 87.75 92 ARG A N 1
ATOM 716 C CA . ARG A 1 92 ? 21.948 23.157 -28.938 1.00 87.75 92 ARG A CA 1
ATOM 717 C C . ARG A 1 92 ? 22.313 22.166 -27.831 1.00 87.75 92 ARG A C 1
ATOM 719 O O . ARG A 1 92 ? 23.428 22.236 -27.321 1.00 87.75 92 ARG A O 1
ATOM 726 N N . GLY A 1 93 ? 21.414 21.251 -27.489 1.00 92.31 93 GLY A N 1
ATOM 727 C CA . GLY A 1 93 ? 21.658 20.315 -26.394 1.00 92.31 93 GLY A CA 1
ATOM 728 C C . GLY A 1 93 ? 20.521 19.331 -26.157 1.00 92.31 93 GLY A C 1
ATOM 729 O O . GLY A 1 93 ? 19.455 19.439 -26.767 1.00 92.31 93 GLY A O 1
ATOM 730 N N . VAL A 1 94 ? 20.759 18.363 -25.274 1.00 94.88 94 VAL A N 1
ATOM 731 C CA . VAL A 1 94 ? 19.746 17.396 -24.838 1.00 94.88 94 VAL A CA 1
ATOM 732 C C . VAL A 1 94 ? 18.739 18.104 -23.938 1.00 94.88 94 VAL A C 1
ATOM 734 O O . VAL A 1 94 ? 19.120 18.765 -22.971 1.00 94.88 94 VAL A O 1
ATOM 737 N N . VAL A 1 95 ? 17.457 17.953 -24.262 1.00 95.94 95 VAL A N 1
ATOM 738 C CA . VAL A 1 95 ? 16.325 18.524 -23.514 1.00 95.94 95 VAL A CA 1
ATOM 739 C C . VAL A 1 95 ? 15.483 17.460 -22.821 1.00 95.94 95 VAL A C 1
ATOM 741 O O . VAL A 1 95 ? 14.764 17.776 -21.878 1.00 95.94 95 VAL A O 1
ATOM 744 N N . ALA A 1 96 ? 15.566 16.205 -23.261 1.00 96.69 96 ALA A N 1
ATOM 745 C CA . ALA A 1 96 ? 14.833 15.095 -22.670 1.00 96.69 96 ALA A CA 1
ATOM 746 C C . ALA A 1 96 ? 15.508 13.753 -22.964 1.00 96.69 96 ALA A C 1
ATOM 748 O O . ALA A 1 96 ? 16.320 13.638 -23.881 1.00 96.69 96 ALA A O 1
ATOM 749 N N . ILE A 1 97 ? 15.152 12.745 -22.179 1.00 94.50 97 ILE A N 1
ATOM 750 C CA . ILE A 1 97 ? 15.630 11.368 -22.283 1.00 94.50 97 ILE A CA 1
ATOM 751 C C . ILE A 1 97 ? 14.409 10.456 -22.238 1.00 94.50 97 ILE A C 1
ATOM 753 O O . ILE A 1 97 ? 13.463 10.712 -21.489 1.00 94.50 97 ILE A O 1
ATOM 757 N N . GLY A 1 98 ? 14.414 9.401 -23.041 1.00 93.06 98 GLY A N 1
ATOM 758 C CA . GLY A 1 98 ? 13.313 8.455 -23.089 1.00 93.06 98 GLY A CA 1
ATOM 759 C C . GLY A 1 98 ? 13.686 7.144 -23.755 1.00 93.06 98 GLY A C 1
ATOM 760 O O . GLY A 1 98 ? 14.863 6.812 -23.916 1.00 93.06 98 GLY A O 1
ATOM 761 N N . ARG A 1 99 ? 12.655 6.420 -24.179 1.00 90.25 99 ARG A N 1
ATOM 762 C CA . ARG A 1 99 ? 12.783 5.150 -24.889 1.00 90.25 99 ARG A CA 1
ATOM 763 C C . ARG A 1 99 ? 11.737 4.986 -25.984 1.00 90.25 99 ARG A C 1
ATOM 765 O O . ARG A 1 99 ? 10.679 5.617 -25.947 1.00 90.25 99 ARG A O 1
ATOM 772 N N . VAL A 1 100 ? 12.040 4.122 -26.943 1.00 90.31 100 VAL A N 1
ATOM 773 C CA . VAL A 1 100 ? 11.135 3.696 -28.015 1.00 90.31 100 VAL A CA 1
ATOM 774 C C . VAL A 1 100 ? 11.047 2.175 -27.971 1.00 90.31 100 VAL A C 1
ATOM 776 O O . VAL A 1 100 ? 12.074 1.492 -28.003 1.00 90.31 100 VAL A O 1
ATOM 779 N N . LEU A 1 101 ? 9.827 1.647 -27.862 1.00 84.88 101 LEU A N 1
ATOM 780 C CA . LEU A 1 101 ? 9.564 0.209 -27.897 1.00 84.88 101 LEU A CA 1
ATOM 781 C C . LEU A 1 101 ? 9.079 -0.220 -29.291 1.00 84.88 101 LEU A C 1
ATOM 783 O O . LEU A 1 101 ? 8.544 0.610 -30.029 1.00 84.88 101 LEU A O 1
ATOM 787 N N . PRO A 1 102 ? 9.188 -1.511 -29.658 1.00 82.94 102 PRO A N 1
ATOM 788 C CA . PRO A 1 102 ? 8.734 -1.994 -30.962 1.00 82.94 102 PRO A CA 1
ATOM 789 C C . PRO A 1 102 ? 7.279 -1.627 -31.295 1.00 82.94 102 PRO A C 1
ATOM 791 O O . PRO A 1 102 ? 6.976 -1.257 -32.424 1.00 82.94 102 PRO A O 1
ATOM 794 N N . GLN A 1 103 ? 6.378 -1.648 -30.309 1.00 82.75 103 GLN A N 1
ATOM 795 C CA . GLN A 1 103 ? 4.972 -1.261 -30.480 1.00 82.75 103 GLN A CA 1
ATOM 796 C C . GLN A 1 103 ? 4.746 0.248 -30.678 1.00 82.75 103 GLN A C 1
ATOM 798 O O . GLN A 1 103 ? 3.665 0.662 -31.112 1.00 82.75 103 GLN A O 1
ATOM 803 N N . ASP A 1 104 ? 5.732 1.083 -30.342 1.00 88.88 104 ASP A N 1
ATOM 804 C CA . ASP A 1 104 ? 5.652 2.538 -30.479 1.00 88.88 104 ASP A CA 1
ATOM 805 C C . ASP A 1 104 ? 5.979 2.991 -31.917 1.00 88.88 104 ASP A C 1
ATOM 807 O O . ASP A 1 104 ? 5.657 4.119 -32.295 1.00 88.88 104 ASP A O 1
ATOM 811 N N . LEU A 1 105 ? 6.548 2.103 -32.739 1.00 90.81 105 LEU A N 1
ATOM 812 C CA . LEU A 1 105 ? 6.841 2.300 -34.158 1.00 90.81 105 LEU A CA 1
ATOM 813 C C . LEU A 1 105 ? 5.558 2.149 -34.993 1.00 90.81 105 LEU A C 1
ATOM 815 O O . LEU A 1 105 ? 4.951 1.080 -35.019 1.00 90.81 105 LEU A O 1
ATOM 819 N N . LYS A 1 106 ? 5.108 3.221 -35.662 1.00 92.00 106 LYS A N 1
ATOM 820 C CA . LYS A 1 106 ? 3.834 3.238 -36.414 1.00 92.00 106 LYS A CA 1
ATOM 821 C C . LYS A 1 106 ? 3.987 3.118 -37.929 1.00 92.00 106 LYS A C 1
ATOM 823 O O . LYS A 1 106 ? 2.998 2.907 -38.623 1.00 92.00 106 LYS A O 1
ATOM 828 N N . GLY A 1 107 ? 5.208 3.225 -38.440 1.00 91.44 107 GLY A N 1
ATOM 829 C CA . GLY A 1 107 ? 5.510 3.196 -39.863 1.00 91.44 107 GLY A CA 1
ATOM 830 C C . GLY A 1 107 ? 5.093 4.477 -40.584 1.00 91.44 107 GLY A C 1
ATOM 831 O O . GLY A 1 107 ? 5.031 5.562 -39.999 1.00 91.44 107 GLY A O 1
ATOM 832 N N . GLN A 1 108 ? 4.840 4.347 -41.884 1.00 94.31 108 GLN A N 1
ATOM 833 C CA . GLN A 1 108 ? 4.501 5.469 -42.750 1.00 94.31 108 GLN A CA 1
ATOM 834 C C . GLN A 1 108 ? 3.034 5.885 -42.572 1.00 94.31 108 GLN A C 1
ATOM 836 O O . GLN A 1 108 ? 2.112 5.161 -42.941 1.00 94.31 108 GLN A O 1
ATOM 841 N N . ILE A 1 109 ? 2.815 7.085 -42.043 1.00 93.19 109 ILE A N 1
ATOM 842 C CA . ILE A 1 109 ? 1.501 7.691 -41.831 1.00 93.19 109 ILE A CA 1
ATOM 843 C C . ILE A 1 109 ? 1.560 9.139 -42.311 1.00 93.19 109 ILE A C 1
ATOM 845 O O . ILE A 1 109 ? 2.231 9.975 -41.706 1.00 93.19 109 ILE A O 1
ATOM 849 N N . ARG A 1 110 ? 0.805 9.464 -43.362 1.00 91.62 110 ARG A N 1
ATOM 850 C CA . ARG A 1 110 ? 0.722 10.826 -43.909 1.00 91.62 110 ARG A CA 1
ATOM 851 C C . ARG A 1 110 ? -0.180 11.699 -43.050 1.00 91.62 110 ARG A C 1
ATOM 853 O O . ARG A 1 110 ? -1.398 11.545 -43.081 1.00 91.62 110 ARG A O 1
ATOM 860 N N . TRP A 1 111 ? 0.429 12.582 -42.265 1.00 92.12 111 TRP A N 1
ATOM 861 C CA . TRP A 1 111 ? -0.274 13.540 -41.410 1.00 92.12 111 TRP A CA 1
ATOM 862 C C . TRP A 1 111 ? 0.691 14.617 -40.904 1.00 92.12 111 TRP A C 1
ATOM 864 O O . TRP A 1 111 ? 1.719 14.298 -40.300 1.00 92.12 111 TRP A O 1
ATOM 874 N N . GLU A 1 112 ? 0.363 15.883 -41.142 1.00 90.62 112 GLU A N 1
ATOM 875 C CA . GLU A 1 112 ? 1.202 17.036 -40.805 1.00 90.62 112 GLU A CA 1
ATOM 876 C C . GLU A 1 112 ? 0.901 17.511 -39.380 1.00 90.62 112 GLU A C 1
ATOM 878 O O . GLU A 1 112 ? 0.071 18.385 -39.174 1.00 90.62 112 GLU A O 1
ATOM 883 N N . TYR A 1 113 ? 1.539 16.920 -38.371 1.00 93.00 113 TYR A N 1
ATOM 884 C CA . TYR A 1 113 ? 1.233 17.219 -36.965 1.00 93.00 113 TYR A CA 1
ATOM 885 C C . TYR A 1 113 ? 1.895 18.507 -36.440 1.00 93.00 113 TYR A C 1
ATOM 887 O O . TYR A 1 113 ? 1.286 19.236 -35.654 1.00 93.00 113 TYR A O 1
ATOM 895 N N . TRP A 1 114 ? 3.133 18.789 -36.859 1.00 94.06 114 TRP A N 1
ATOM 896 C CA . TRP A 1 114 ? 3.977 19.835 -36.267 1.00 94.06 114 TRP A CA 1
ATOM 897 C C . TRP A 1 114 ? 3.784 21.231 -36.894 1.00 94.06 114 TRP A C 1
ATOM 899 O O . TRP A 1 114 ? 3.415 21.326 -38.065 1.00 94.06 114 TRP A O 1
ATOM 909 N N . PRO A 1 115 ? 4.084 22.321 -36.152 1.00 90.38 115 PRO A N 1
ATOM 910 C CA . PRO A 1 115 ? 3.995 23.695 -36.659 1.00 90.38 115 PRO A CA 1
ATOM 911 C C . PRO A 1 115 ? 4.977 23.987 -37.795 1.00 90.38 115 PRO A C 1
ATOM 913 O O . PRO A 1 115 ? 4.625 24.660 -38.762 1.00 90.38 115 PRO A O 1
ATOM 916 N N . GLU A 1 116 ? 6.211 23.486 -37.686 1.00 87.38 116 GLU A N 1
ATOM 917 C CA . GLU A 1 116 ? 7.210 23.604 -38.742 1.00 87.38 116 GLU A CA 1
ATOM 918 C C . GLU A 1 116 ? 7.336 22.286 -39.505 1.00 87.38 116 GLU A C 1
ATOM 920 O O . GLU A 1 116 ? 7.508 21.218 -38.914 1.00 87.38 116 GLU A O 1
ATOM 925 N N . SER A 1 117 ? 7.317 22.376 -40.829 1.00 78.25 117 SER A N 1
ATOM 926 C CA . SER A 1 117 ? 7.411 21.245 -41.752 1.00 78.25 117 SER A CA 1
ATOM 927 C C . SER A 1 117 ? 8.293 21.606 -42.946 1.00 78.25 117 SER A C 1
ATOM 929 O O . SER A 1 117 ? 8.635 22.772 -43.163 1.00 78.25 117 SER A O 1
ATOM 931 N N . ASP A 1 118 ? 8.686 20.591 -43.711 1.00 74.81 118 ASP A N 1
ATOM 932 C CA . ASP A 1 118 ? 9.357 20.754 -44.997 1.00 74.81 118 ASP A CA 1
ATOM 933 C C . ASP A 1 118 ? 8.432 20.205 -46.087 1.00 74.81 118 ASP A C 1
ATOM 935 O O . ASP A 1 118 ? 8.231 18.997 -46.184 1.00 74.81 118 ASP A O 1
ATOM 939 N N . GLU A 1 119 ? 7.853 21.087 -46.908 1.00 69.38 119 GLU A N 1
ATOM 940 C CA . GLU A 1 119 ? 6.917 20.702 -47.978 1.00 69.38 119 GLU A CA 1
ATOM 941 C C . GLU A 1 119 ? 7.539 19.754 -49.009 1.00 69.38 119 GLU A C 1
ATOM 943 O O . GLU A 1 119 ? 6.823 19.012 -49.677 1.00 69.38 119 GLU A O 1
ATOM 948 N N . LYS A 1 120 ? 8.872 19.748 -49.134 1.00 76.06 120 LYS A N 1
ATOM 949 C CA . LYS A 1 120 ? 9.590 18.855 -50.050 1.00 76.06 120 LYS A CA 1
ATOM 950 C C . LYS A 1 120 ? 9.918 17.504 -49.416 1.00 76.06 120 LYS A C 1
ATOM 952 O O . LYS A 1 120 ? 10.259 16.574 -50.144 1.00 76.06 120 LYS A O 1
ATOM 957 N N . LYS A 1 121 ? 9.857 17.395 -48.085 1.00 81.50 121 LYS A N 1
ATOM 958 C CA . LYS A 1 121 ? 10.220 16.200 -47.310 1.00 81.50 121 LYS A CA 1
ATOM 959 C C . LYS A 1 121 ? 9.256 16.014 -46.124 1.00 81.50 121 LYS A C 1
ATOM 961 O O . LYS A 1 121 ? 9.611 16.385 -44.998 1.00 81.50 121 LYS A O 1
ATOM 966 N N . PRO A 1 122 ? 8.054 15.456 -46.362 1.00 84.88 122 PRO A N 1
ATOM 967 C CA . PRO A 1 122 ? 7.043 15.276 -45.324 1.00 84.88 122 PRO A CA 1
ATOM 968 C C . PRO A 1 122 ? 7.505 14.292 -44.244 1.00 84.88 122 PRO A C 1
ATOM 970 O O . PRO A 1 122 ? 8.286 13.373 -44.492 1.00 84.88 122 PRO A O 1
ATOM 973 N N . TRP A 1 123 ? 7.023 14.495 -43.021 1.00 90.00 123 TRP A N 1
ATOM 974 C CA . TRP A 1 123 ? 7.443 13.750 -41.830 1.00 90.00 123 TRP A CA 1
ATOM 975 C C . TRP A 1 123 ? 6.536 12.533 -41.615 1.00 90.00 123 TRP A C 1
ATOM 977 O O . TRP A 1 123 ? 5.751 12.456 -40.662 1.00 90.00 123 TRP A O 1
ATOM 987 N N . ASP A 1 124 ? 6.599 11.600 -42.560 1.00 92.12 124 ASP A N 1
ATOM 988 C CA . ASP A 1 124 ? 5.638 10.502 -42.660 1.00 92.12 124 ASP A CA 1
ATOM 989 C C . ASP A 1 124 ? 5.964 9.311 -41.753 1.00 92.12 124 ASP A C 1
ATOM 991 O O . ASP A 1 124 ? 5.049 8.593 -41.358 1.00 92.12 124 ASP A O 1
ATOM 995 N N . TYR A 1 125 ? 7.224 9.090 -41.381 1.00 94.25 125 TYR A N 1
ATOM 996 C CA . TYR A 1 125 ? 7.622 7.897 -40.627 1.00 94.25 125 TYR A CA 1
ATOM 997 C C . TYR A 1 125 ? 7.481 8.132 -39.128 1.00 94.25 125 TYR A C 1
ATOM 999 O O . TYR A 1 125 ? 8.389 8.654 -38.479 1.00 94.25 125 TYR A O 1
ATOM 1007 N N . LYS A 1 126 ? 6.305 7.789 -38.595 1.00 95.38 126 LYS A N 1
ATOM 1008 C CA . LYS A 1 126 ? 5.843 8.178 -37.259 1.00 95.38 126 LYS A CA 1
ATOM 1009 C C . LYS A 1 126 ? 6.145 7.124 -36.199 1.00 95.38 126 LYS A C 1
ATOM 1011 O O . LYS A 1 126 ? 6.081 5.914 -36.429 1.00 95.38 126 LYS A O 1
ATOM 1016 N N . PHE A 1 127 ? 6.444 7.604 -35.000 1.00 95.31 127 PHE A N 1
ATOM 1017 C CA . PHE A 1 127 ? 6.631 6.776 -33.816 1.00 95.31 127 PHE A CA 1
ATOM 1018 C C . PHE A 1 127 ? 6.383 7.580 -32.542 1.00 95.31 127 PHE A C 1
ATOM 1020 O O . PHE A 1 127 ? 6.511 8.806 -32.526 1.00 95.31 127 PHE A O 1
ATOM 1027 N N . PHE A 1 128 ? 6.034 6.884 -31.464 1.00 95.25 128 PHE A N 1
ATOM 1028 C CA . PHE A 1 128 ? 5.983 7.487 -30.140 1.00 95.25 128 PHE A CA 1
ATOM 1029 C C . PHE A 1 128 ? 7.328 7.344 -29.428 1.00 95.25 128 PHE A C 1
ATOM 1031 O O . PHE A 1 128 ? 7.993 6.314 -29.509 1.00 95.25 128 PHE A O 1
ATOM 1038 N N . VAL A 1 129 ? 7.711 8.385 -28.697 1.00 95.44 129 VAL A N 1
ATOM 1039 C CA . VAL A 1 129 ? 8.809 8.342 -27.731 1.00 95.44 129 VAL A CA 1
ATOM 1040 C C . VAL A 1 129 ? 8.199 8.388 -26.342 1.00 95.44 129 VAL A C 1
ATOM 1042 O O . VAL A 1 129 ? 7.502 9.347 -26.018 1.00 95.44 129 VAL A O 1
ATOM 1045 N N . ARG A 1 130 ? 8.466 7.379 -25.512 1.00 91.38 130 ARG A N 1
ATOM 1046 C CA . ARG A 1 130 ? 8.112 7.378 -24.088 1.00 91.38 130 ARG A CA 1
ATOM 1047 C C . ARG A 1 130 ? 9.149 8.214 -23.351 1.00 91.38 130 ARG A C 1
ATOM 1049 O O . ARG A 1 130 ? 10.298 7.796 -23.217 1.00 91.38 130 ARG A O 1
ATOM 1056 N N . VAL A 1 131 ? 8.777 9.422 -22.949 1.00 93.88 131 VAL A N 1
ATOM 1057 C CA . VAL A 1 131 ? 9.689 10.362 -22.295 1.00 93.88 131 VAL A CA 1
ATOM 1058 C C . VAL A 1 131 ? 9.806 9.969 -20.829 1.00 93.88 131 VAL A C 1
ATOM 1060 O O . VAL A 1 131 ? 8.800 9.847 -20.143 1.00 93.88 131 VAL A O 1
ATOM 1063 N N . GLU A 1 132 ? 11.028 9.776 -20.346 1.00 82.38 132 GLU A N 1
ATOM 1064 C CA . GLU A 1 132 ? 11.305 9.395 -18.957 1.00 82.38 132 GLU A CA 1
ATOM 1065 C C . GLU A 1 132 ? 11.711 10.620 -18.140 1.00 82.38 132 GLU A C 1
ATOM 1067 O O . GLU A 1 132 ? 11.167 10.866 -17.064 1.00 82.38 132 GLU A O 1
ATOM 1072 N N . GLN A 1 133 ? 12.635 11.427 -18.672 1.00 87.75 133 GLN A N 1
ATOM 1073 C CA . GLN A 1 133 ? 13.162 12.620 -18.013 1.00 87.75 133 GLN A CA 1
ATOM 1074 C C . GLN A 1 133 ? 13.196 13.814 -18.958 1.00 87.75 133 GLN A C 1
ATOM 1076 O O . GLN A 1 133 ? 13.420 13.673 -20.158 1.00 87.75 133 GLN A O 1
ATOM 1081 N N . VAL A 1 134 ? 13.039 15.009 -18.402 1.00 94.12 134 VAL A N 1
ATOM 1082 C CA . VAL A 1 134 ? 13.135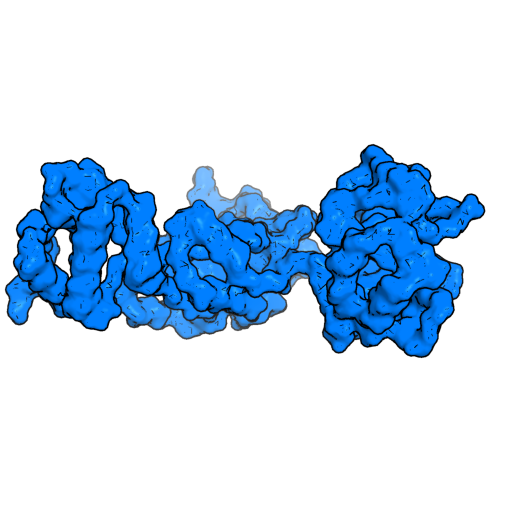 16.279 -19.124 1.00 94.12 134 VAL A CA 1
ATOM 1083 C C . VAL A 1 134 ? 14.019 17.263 -18.368 1.00 94.12 134 VAL A C 1
ATOM 1085 O O . VAL A 1 134 ? 14.135 17.197 -17.144 1.00 94.12 134 VAL A O 1
ATOM 1088 N N . ALA A 1 135 ? 14.626 18.202 -19.089 1.00 93.50 135 ALA A N 1
ATOM 1089 C CA . ALA A 1 135 ? 15.362 19.312 -18.499 1.00 93.50 135 ALA A CA 1
ATOM 1090 C C . ALA A 1 135 ? 14.474 20.085 -17.502 1.00 93.50 135 ALA A C 1
ATOM 1092 O O . ALA A 1 135 ? 13.270 20.234 -17.723 1.00 93.50 135 ALA A O 1
ATOM 1093 N N . ALA A 1 136 ? 15.049 20.589 -16.406 1.00 84.62 136 ALA A N 1
ATOM 1094 C CA . ALA A 1 136 ? 14.285 21.216 -15.321 1.00 84.62 136 ALA A CA 1
ATOM 1095 C C . ALA A 1 136 ? 13.373 22.359 -15.806 1.00 84.62 136 ALA A C 1
ATOM 1097 O O . ALA A 1 136 ? 12.190 22.392 -15.477 1.00 84.62 136 ALA A O 1
ATOM 1098 N N . GLY A 1 137 ? 13.885 23.245 -16.663 1.00 87.88 137 GLY A N 1
ATOM 1099 C CA . GLY A 1 137 ? 13.092 24.340 -17.221 1.00 87.88 137 GLY A CA 1
ATOM 1100 C C . GLY A 1 137 ? 12.021 23.888 -18.217 1.00 87.88 137 GLY A C 1
ATOM 1101 O O . GLY A 1 137 ? 10.983 24.538 -18.351 1.00 87.88 137 GLY A O 1
ATOM 1102 N N . LEU A 1 138 ? 12.232 22.752 -18.894 1.00 94.56 138 LEU A N 1
ATOM 1103 C CA . LEU A 1 138 ? 11.187 22.106 -19.693 1.00 94.56 138 LEU A CA 1
ATOM 1104 C C . LEU A 1 138 ? 10.074 21.588 -18.777 1.00 94.56 138 LEU A C 1
ATOM 1106 O O . LEU A 1 138 ? 8.911 21.896 -19.021 1.00 94.56 138 LEU A O 1
ATOM 1110 N N . TYR A 1 139 ? 10.422 20.906 -17.683 1.00 89.19 139 TYR A N 1
ATOM 1111 C CA . TYR A 1 139 ? 9.454 20.427 -16.691 1.00 89.19 139 TYR A CA 1
ATOM 1112 C C . TYR A 1 139 ? 8.565 21.557 -16.148 1.00 89.19 139 TYR A C 1
ATOM 1114 O O . TYR A 1 139 ? 7.340 21.443 -16.148 1.00 89.19 139 TYR A O 1
ATOM 1122 N N . GLU A 1 140 ? 9.174 22.678 -15.746 1.00 85.81 140 GLU A N 1
ATOM 1123 C CA . GLU A 1 140 ? 8.476 23.858 -15.211 1.00 85.81 140 GLU A CA 1
ATOM 1124 C C . GLU A 1 140 ? 7.486 24.483 -16.203 1.00 85.81 140 GLU A C 1
ATOM 1126 O O . GLU A 1 140 ? 6.504 25.110 -15.804 1.00 85.81 140 GLU A O 1
ATOM 1131 N N . THR A 1 141 ? 7.723 24.310 -17.504 1.00 93.88 141 THR A N 1
ATOM 1132 C CA . THR A 1 141 ? 6.923 24.931 -18.564 1.00 93.88 141 THR A CA 1
ATOM 1133 C C . THR A 1 141 ? 5.892 23.990 -19.191 1.00 93.88 141 THR A C 1
ATOM 1135 O O . THR A 1 141 ? 5.084 24.459 -19.991 1.00 93.88 141 THR A O 1
ATOM 1138 N N . LEU A 1 142 ? 5.823 22.709 -18.796 1.00 91.94 142 LEU A N 1
ATOM 1139 C CA . LEU A 1 142 ? 4.889 21.723 -19.372 1.00 91.94 142 LEU A CA 1
ATOM 1140 C C . LEU A 1 142 ? 3.418 22.160 -19.294 1.00 91.94 142 LEU A C 1
ATOM 1142 O O . LEU A 1 142 ? 2.728 22.170 -20.311 1.00 91.94 142 LEU A O 1
ATOM 1146 N N . LYS A 1 143 ? 2.943 22.591 -18.115 1.00 86.38 143 LYS A N 1
ATOM 1147 C CA . LYS A 1 143 ? 1.554 23.071 -17.946 1.00 86.38 143 LYS A CA 1
ATOM 1148 C C . LYS A 1 143 ? 1.255 24.313 -18.782 1.00 86.38 143 LYS A C 1
ATOM 1150 O O . LYS A 1 143 ? 0.134 24.514 -19.234 1.00 86.38 143 LYS A O 1
ATOM 1155 N N . ARG A 1 144 ? 2.262 25.162 -18.984 1.00 90.81 144 ARG A N 1
ATOM 1156 C CA . ARG A 1 144 ? 2.121 26.350 -19.821 1.00 90.81 144 ARG A CA 1
ATOM 1157 C C . ARG A 1 144 ? 2.027 25.971 -21.293 1.00 90.81 144 ARG A C 1
ATOM 1159 O O . ARG A 1 144 ? 1.147 26.480 -21.975 1.00 90.81 144 ARG A O 1
ATOM 1166 N N . LEU A 1 145 ? 2.902 25.078 -21.762 1.00 93.75 145 LEU A N 1
ATOM 1167 C CA . LEU A 1 145 ? 2.883 24.546 -23.127 1.00 93.75 145 LEU A CA 1
ATOM 1168 C C . LEU A 1 145 ? 1.531 23.922 -23.467 1.00 93.75 145 LEU A C 1
ATOM 1170 O O . LEU A 1 145 ? 1.003 24.180 -24.545 1.00 93.75 145 LEU A O 1
ATOM 1174 N N . GLU A 1 146 ? 0.961 23.153 -22.538 1.00 91.62 146 GLU A N 1
ATOM 1175 C CA . GLU A 1 146 ? -0.361 22.536 -22.674 1.00 91.62 146 GLU A CA 1
ATOM 1176 C C . GLU A 1 146 ? -1.463 23.548 -23.038 1.00 91.62 146 GLU A C 1
ATOM 1178 O O . GLU A 1 146 ? -2.308 23.251 -23.888 1.00 91.62 146 GLU A O 1
ATOM 1183 N N . GLY A 1 147 ? -1.413 24.745 -22.442 1.00 89.25 147 GLY A N 1
ATOM 1184 C CA . GLY A 1 147 ? -2.380 25.824 -22.654 1.00 89.25 147 GLY A CA 1
ATOM 1185 C C . GLY A 1 147 ? -2.152 26.681 -23.904 1.00 89.25 147 GLY A C 1
ATOM 1186 O O . GLY A 1 147 ? -3.020 27.484 -24.241 1.00 89.25 147 GLY A O 1
ATOM 1187 N N . LEU A 1 148 ? -1.020 26.532 -24.601 1.00 92.44 148 LEU A N 1
ATOM 1188 C CA . LEU A 1 148 ? -0.750 27.285 -25.829 1.00 92.44 148 LEU A CA 1
ATOM 1189 C C . LEU A 1 148 ? -1.593 26.766 -27.001 1.00 92.44 148 LEU A C 1
ATOM 1191 O O . LEU A 1 148 ? -1.919 25.576 -27.088 1.00 92.44 148 LEU A O 1
ATOM 1195 N N . ARG A 1 149 ? -1.930 27.663 -27.926 1.00 91.56 149 ARG A N 1
ATOM 1196 C CA . ARG A 1 149 ? -2.691 27.385 -29.151 1.00 91.56 149 ARG A CA 1
ATOM 1197 C C . ARG A 1 149 ? -1.758 27.309 -30.366 1.00 91.56 149 ARG A C 1
ATOM 1199 O O . ARG A 1 149 ? -0.648 27.832 -30.286 1.00 91.56 149 ARG A O 1
ATOM 1206 N N . PRO A 1 150 ? -2.171 26.688 -31.491 1.00 90.56 150 PRO A N 1
ATOM 1207 C CA . PRO A 1 150 ? -1.350 26.600 -32.705 1.00 90.56 150 PRO A CA 1
ATOM 1208 C C . PRO A 1 150 ? -0.707 27.924 -33.143 1.00 90.56 150 PRO A C 1
ATOM 1210 O O . PRO A 1 150 ? 0.454 27.954 -33.549 1.00 90.56 150 PRO A O 1
ATOM 1213 N N . GLU A 1 151 ? -1.426 29.039 -33.016 1.00 89.31 151 GLU A N 1
ATOM 1214 C CA . GLU A 1 151 ? -0.960 30.365 -33.429 1.00 89.31 151 GLU A CA 1
ATOM 1215 C C . GLU A 1 151 ? 0.230 30.853 -32.599 1.00 89.31 151 GLU A C 1
ATOM 1217 O O . GLU A 1 151 ? 1.092 31.559 -33.123 1.00 89.31 151 GLU A O 1
ATOM 1222 N N . ASP A 1 152 ? 0.316 30.425 -31.336 1.00 90.81 152 ASP A N 1
ATOM 1223 C CA . ASP A 1 152 ? 1.386 30.801 -30.413 1.00 90.81 152 ASP A CA 1
ATOM 1224 C C . ASP A 1 152 ? 2.727 30.143 -30.787 1.00 90.81 152 ASP A C 1
ATOM 1226 O O . ASP A 1 152 ? 3.777 30.575 -30.302 1.00 90.81 152 ASP A O 1
ATOM 1230 N N . PHE A 1 153 ? 2.707 29.131 -31.669 1.00 89.31 153 PHE A N 1
ATOM 1231 C CA . PHE A 1 153 ? 3.894 28.432 -32.167 1.00 89.31 153 PHE A CA 1
ATOM 1232 C C . PHE A 1 153 ? 4.477 29.024 -33.456 1.00 89.31 153 PHE A C 1
ATOM 1234 O O . PHE A 1 153 ? 5.510 28.553 -33.936 1.00 89.31 153 PHE A O 1
ATOM 1241 N N . LYS A 1 154 ? 3.874 30.091 -33.997 1.00 84.62 154 LYS A N 1
ATOM 1242 C CA . LYS A 1 154 ? 4.451 30.858 -35.108 1.00 84.62 154 LYS A CA 1
ATOM 1243 C C . LYS A 1 154 ? 5.596 31.720 -34.584 1.00 84.62 154 LYS A C 1
ATOM 1245 O O . LYS A 1 154 ? 5.377 32.694 -33.870 1.00 84.62 154 LYS A O 1
ATOM 1250 N N . TYR A 1 155 ? 6.827 31.346 -34.910 1.00 71.44 155 TYR A N 1
ATOM 1251 C CA . TYR A 1 155 ? 8.012 32.049 -34.428 1.00 71.44 155 TYR A CA 1
ATOM 1252 C C . TYR A 1 155 ? 8.380 33.242 -35.344 1.00 71.44 155 TYR A C 1
ATOM 1254 O O . TYR A 1 155 ? 8.352 33.074 -36.565 1.00 71.44 155 TYR A O 1
ATOM 1262 N N . PRO A 1 156 ? 8.757 34.427 -34.808 1.00 77.75 156 PRO A N 1
ATOM 1263 C CA . PRO A 1 156 ? 8.992 34.750 -33.395 1.00 77.75 156 PRO A CA 1
ATOM 1264 C C . PRO A 1 156 ? 7.706 34.892 -32.569 1.00 77.75 156 PRO A C 1
ATOM 1266 O O . PRO A 1 156 ? 6.771 35.575 -32.969 1.00 77.75 156 PRO A O 1
ATOM 1269 N N . SER A 1 157 ? 7.704 34.289 -31.376 1.00 85.44 157 SER A N 1
ATOM 1270 C CA . SER A 1 157 ? 6.585 34.316 -30.424 1.00 85.44 157 SER A CA 1
ATOM 1271 C C . SER A 1 157 ? 7.102 34.686 -29.028 1.00 85.44 157 SER A C 1
ATOM 1273 O O . SER A 1 157 ? 7.970 33.978 -28.511 1.00 85.44 157 SER A O 1
ATOM 1275 N N . PRO A 1 158 ? 6.604 35.766 -28.387 1.00 86.50 158 PRO A N 1
ATOM 1276 C CA . PRO A 1 158 ? 7.021 36.142 -27.033 1.00 86.50 158 PRO A CA 1
ATOM 1277 C C . PRO A 1 158 ? 6.781 35.032 -26.003 1.00 86.50 158 PRO A C 1
ATOM 1279 O O . PRO A 1 158 ? 7.619 34.806 -25.132 1.00 86.50 158 PRO A O 1
ATOM 1282 N N . LEU A 1 159 ? 5.671 34.297 -26.144 1.00 88.88 159 LEU A N 1
ATOM 1283 C CA . LEU A 1 159 ? 5.314 33.187 -25.259 1.00 88.88 159 LEU A CA 1
ATOM 1284 C C . LEU A 1 159 ? 6.307 32.029 -25.388 1.00 88.88 159 LEU A C 1
ATOM 1286 O O . LEU A 1 159 ? 6.773 31.510 -24.375 1.00 88.88 159 LEU A O 1
ATOM 1290 N N . LEU A 1 160 ? 6.676 31.653 -26.618 1.00 88.25 160 LEU A N 1
ATOM 1291 C CA . LEU A 1 160 ? 7.689 30.619 -26.835 1.00 88.25 160 LEU A CA 1
ATOM 1292 C C . LEU A 1 160 ? 9.090 31.076 -26.431 1.00 88.25 160 LEU A C 1
ATOM 1294 O O . LEU A 1 160 ? 9.851 30.279 -25.891 1.00 88.25 160 LEU A O 1
ATOM 1298 N N . SER A 1 161 ? 9.433 32.345 -26.647 1.00 88.31 161 SER A N 1
ATOM 1299 C CA . SER A 1 161 ? 10.713 32.900 -26.200 1.00 88.31 161 SER A CA 1
ATOM 1300 C C . SER A 1 161 ? 10.878 32.798 -24.684 1.00 88.31 161 SER A C 1
ATOM 1302 O O . SER A 1 161 ? 11.967 32.477 -24.210 1.00 88.31 161 SER A O 1
ATOM 1304 N N . GLU A 1 162 ? 9.804 33.006 -23.919 1.00 88.00 162 GLU A N 1
ATOM 1305 C CA . GLU A 1 162 ? 9.819 32.815 -22.468 1.00 88.00 162 GLU A CA 1
ATOM 1306 C C . GLU A 1 162 ? 9.928 31.335 -22.071 1.00 88.00 162 GLU A C 1
ATOM 1308 O O . GLU A 1 162 ? 10.658 30.995 -21.144 1.00 88.00 162 GLU A O 1
ATOM 1313 N N . VAL A 1 163 ? 9.257 30.432 -22.793 1.00 91.19 163 VAL A N 1
ATOM 1314 C CA . VAL A 1 163 ? 9.416 28.986 -22.575 1.00 91.19 163 VAL A CA 1
ATOM 1315 C C . VAL A 1 163 ? 10.870 28.566 -22.806 1.00 91.19 163 VAL A C 1
ATOM 1317 O O . VAL A 1 163 ? 11.483 27.929 -21.949 1.00 91.19 163 VAL A O 1
ATOM 1320 N N . PHE A 1 164 ? 11.464 28.961 -23.932 1.00 90.50 164 PHE A N 1
ATOM 1321 C CA . PHE A 1 164 ? 12.835 28.583 -24.260 1.00 90.50 164 PHE A CA 1
ATOM 1322 C C . PHE A 1 164 ? 13.865 29.235 -23.331 1.00 90.50 164 PHE A C 1
ATOM 1324 O O . PHE A 1 164 ? 14.856 28.588 -22.993 1.00 90.50 164 PHE A O 1
ATOM 1331 N N . SER A 1 165 ? 13.636 30.458 -22.839 1.00 88.69 165 SER A N 1
ATOM 1332 C CA . SER A 1 165 ? 14.541 31.075 -21.858 1.00 88.69 165 SER A CA 1
ATOM 1333 C C . SER A 1 165 ? 14.619 30.279 -20.548 1.00 88.69 165 SER A C 1
ATOM 1335 O O . SER A 1 165 ? 15.681 30.241 -19.929 1.00 88.69 165 SER A O 1
ATOM 1337 N N . LYS A 1 166 ? 13.542 29.575 -20.167 1.00 90.06 166 LYS A N 1
ATOM 1338 C CA . LYS A 1 166 ? 13.535 28.640 -19.031 1.00 90.06 166 LYS A CA 1
ATOM 1339 C C . LYS A 1 166 ? 14.273 27.343 -19.329 1.00 90.06 166 LYS A C 1
ATOM 1341 O O . LYS A 1 166 ? 14.974 26.838 -18.460 1.00 90.06 166 LYS A O 1
ATOM 1346 N N . TRP A 1 167 ? 14.147 26.801 -20.538 1.00 91.62 167 TRP A N 1
ATOM 1347 C CA . TRP A 1 167 ? 14.819 25.550 -20.904 1.00 91.62 167 TRP A CA 1
ATOM 1348 C C . TRP A 1 167 ? 16.341 25.712 -20.905 1.00 91.62 167 TRP A C 1
ATOM 1350 O O . TRP A 1 167 ? 17.034 24.883 -20.314 1.00 91.62 167 TRP A O 1
ATOM 1360 N N . GLY A 1 168 ? 16.839 26.786 -21.534 1.00 86.69 168 GLY A N 1
ATOM 1361 C CA . GLY A 1 168 ? 18.256 27.022 -21.844 1.00 86.69 168 GLY A CA 1
ATOM 1362 C C . GLY A 1 168 ? 19.248 26.704 -20.715 1.00 86.69 168 GLY A C 1
ATOM 1363 O O . GLY A 1 168 ? 20.161 25.917 -20.949 1.00 86.69 168 GLY A O 1
ATOM 1364 N N . PRO A 1 169 ? 19.067 27.218 -19.483 1.00 86.94 169 PRO A N 1
ATOM 1365 C CA . PRO A 1 169 ? 19.976 26.955 -18.361 1.00 86.94 169 PRO A CA 1
ATOM 1366 C C . PRO A 1 169 ? 20.088 25.485 -17.932 1.00 86.94 169 PRO A C 1
ATOM 1368 O O . PRO A 1 169 ? 21.041 25.120 -17.250 1.00 86.94 169 PRO A O 1
ATOM 1371 N N . SER A 1 170 ? 19.110 24.652 -18.292 1.00 87.94 170 SER A N 1
ATOM 1372 C CA . SER A 1 170 ? 18.983 23.267 -17.819 1.00 87.94 170 SER A CA 1
ATOM 1373 C C . SER A 1 170 ? 19.246 22.213 -18.894 1.00 87.94 170 SER A C 1
ATOM 1375 O O . SER A 1 170 ? 19.092 21.026 -18.622 1.00 87.94 170 SER A O 1
ATOM 1377 N N . ILE A 1 171 ? 19.633 22.613 -20.110 1.00 91.00 171 ILE A N 1
ATOM 1378 C CA . ILE A 1 171 ? 19.937 21.668 -21.192 1.00 91.00 171 ILE A CA 1
ATOM 1379 C C . ILE A 1 171 ? 21.359 21.120 -21.058 1.00 91.00 171 ILE A C 1
ATOM 1381 O O . ILE A 1 171 ? 22.275 21.820 -20.627 1.00 91.00 171 ILE A O 1
ATOM 1385 N N . ILE A 1 172 ? 21.572 19.877 -21.487 1.00 91.38 172 ILE A N 1
ATOM 1386 C CA . ILE A 1 172 ? 22.917 19.290 -21.525 1.00 91.38 172 ILE A CA 1
ATOM 1387 C C . ILE A 1 172 ? 23.566 19.674 -22.864 1.00 91.38 172 ILE A C 1
ATOM 1389 O O . ILE A 1 172 ? 23.067 19.253 -23.908 1.00 91.38 172 ILE A O 1
ATOM 1393 N N . PRO A 1 173 ? 24.683 20.423 -22.885 1.00 86.62 173 PRO A N 1
ATOM 1394 C CA . PRO A 1 173 ? 25.312 20.878 -24.129 1.00 86.62 173 PRO A CA 1
ATOM 1395 C C . PRO A 1 173 ? 26.069 19.768 -24.879 1.00 86.62 173 PRO A C 1
ATOM 1397 O O . PRO A 1 173 ? 26.601 20.008 -25.961 1.00 86.62 173 PRO A O 1
ATOM 1400 N N . LEU A 1 174 ? 26.142 18.559 -24.314 1.00 83.12 174 LEU A N 1
ATOM 1401 C CA . LEU A 1 174 ? 26.763 17.401 -24.946 1.00 83.12 174 LEU A CA 1
ATOM 1402 C C . LEU A 1 174 ? 25.921 16.953 -26.147 1.00 83.12 174 LEU A C 1
ATOM 1404 O O . LEU A 1 174 ? 24.844 16.380 -25.991 1.00 83.12 174 LEU A O 1
ATOM 1408 N N . VAL A 1 175 ? 26.424 17.223 -27.350 1.00 80.12 175 VAL A N 1
ATOM 1409 C CA . VAL A 1 175 ? 25.817 16.799 -28.615 1.00 80.12 175 VAL A CA 1
ATOM 1410 C C . VAL A 1 175 ? 26.781 15.835 -29.307 1.00 80.12 175 VAL A C 1
ATOM 1412 O O . VAL A 1 175 ? 27.922 16.224 -29.563 1.00 80.12 175 VAL A O 1
ATOM 1415 N N . PRO A 1 176 ? 26.360 14.604 -29.641 1.00 74.00 176 PRO A N 1
ATOM 1416 C CA . PRO A 1 176 ? 27.224 13.661 -30.345 1.00 74.00 176 PRO A CA 1
ATOM 1417 C C . PRO A 1 176 ? 27.665 14.217 -31.707 1.00 74.00 176 PRO A C 1
ATOM 1419 O O . PRO A 1 176 ? 26.849 14.760 -32.454 1.00 74.00 176 PRO A O 1
ATOM 1422 N N . GLY A 1 177 ? 28.947 14.065 -32.056 1.00 67.75 177 GLY A N 1
ATOM 1423 C CA . GLY A 1 177 ? 29.530 14.658 -33.271 1.00 67.75 177 GLY A CA 1
ATOM 1424 C C . GLY A 1 177 ? 28.815 14.258 -34.570 1.00 67.75 177 GLY A C 1
ATOM 1425 O O . GLY A 1 177 ? 28.614 15.098 -35.448 1.00 67.75 177 GLY A O 1
ATOM 1426 N N . ASN A 1 178 ? 28.327 13.018 -34.650 1.00 67.69 178 ASN A N 1
ATOM 1427 C CA . ASN A 1 178 ? 27.647 12.467 -35.830 1.00 67.69 178 ASN A CA 1
ATOM 1428 C C . ASN A 1 178 ? 26.250 13.072 -36.074 1.00 67.69 178 ASN A C 1
ATOM 1430 O O . ASN A 1 178 ? 25.731 13.001 -37.182 1.00 67.69 178 ASN A O 1
ATOM 1434 N N . LEU A 1 179 ? 25.654 13.740 -35.077 1.00 72.75 179 LEU A N 1
ATOM 1435 C CA . LEU A 1 179 ? 24.397 14.480 -35.243 1.00 72.75 179 LEU A CA 1
ATOM 1436 C C . LEU A 1 179 ? 24.584 15.836 -35.924 1.00 72.75 179 LEU A C 1
ATOM 1438 O O . LEU A 1 179 ? 23.612 16.531 -36.200 1.00 72.75 179 LEU A O 1
ATOM 1442 N N . THR A 1 180 ? 25.810 16.289 -36.185 1.00 60.34 180 THR A N 1
ATOM 1443 C CA . THR A 1 180 ? 26.029 17.617 -36.782 1.00 60.34 180 THR A CA 1
ATOM 1444 C C . THR A 1 180 ? 25.451 17.766 -38.193 1.00 60.34 180 THR A C 1
ATOM 1446 O O . THR A 1 180 ? 25.170 18.899 -38.582 1.00 60.34 180 THR A O 1
ATOM 1449 N N . GLN A 1 181 ? 25.185 16.660 -38.901 1.00 57.81 181 GLN A N 1
ATOM 1450 C CA . GLN A 1 181 ? 24.665 16.647 -40.276 1.00 57.81 181 GLN A CA 1
ATOM 1451 C C . GLN A 1 181 ? 23.365 15.830 -40.477 1.00 57.81 181 GLN A C 1
ATOM 1453 O O . GLN A 1 181 ? 22.888 15.746 -41.605 1.00 57.81 181 GLN A O 1
ATOM 1458 N N . GLY A 1 182 ? 22.755 15.266 -39.421 1.00 72.81 182 GLY A N 1
ATOM 1459 C CA . GLY A 1 182 ? 21.587 14.369 -39.527 1.00 72.81 182 GLY A CA 1
ATOM 1460 C C . GLY A 1 182 ? 20.567 14.499 -38.384 1.00 72.81 182 GLY A C 1
ATOM 1461 O O . GLY A 1 182 ? 20.787 15.234 -37.424 1.00 72.81 182 GLY A O 1
ATOM 1462 N N . SER A 1 183 ? 19.430 13.798 -38.490 1.00 83.50 183 SER A N 1
ATOM 1463 C CA . SER A 1 183 ? 18.331 13.817 -37.499 1.00 83.50 183 SER A CA 1
ATOM 1464 C C . SER A 1 183 ? 18.388 12.689 -36.461 1.00 83.50 183 SER A C 1
ATOM 1466 O O . SER A 1 183 ? 17.670 12.745 -35.464 1.00 83.50 183 SER A O 1
ATOM 1468 N N . LEU A 1 184 ? 19.234 11.683 -36.679 1.00 90.06 184 LEU A N 1
ATOM 1469 C CA . LEU A 1 184 ? 19.438 10.527 -35.810 1.00 90.06 184 LEU A CA 1
ATOM 1470 C C . LEU A 1 184 ? 20.927 10.167 -35.826 1.00 90.06 184 LEU A C 1
ATOM 1472 O O . LEU A 1 184 ? 21.534 10.139 -36.895 1.00 90.06 184 LEU A O 1
ATOM 1476 N N . ALA A 1 185 ? 21.507 9.864 -34.669 1.00 90.44 185 ALA A N 1
ATOM 1477 C CA . ALA A 1 185 ? 22.798 9.188 -34.601 1.00 90.44 185 ALA A CA 1
ATOM 1478 C C . ALA A 1 185 ? 22.777 8.121 -33.513 1.00 90.44 185 ALA A C 1
ATOM 1480 O O . ALA A 1 185 ? 22.289 8.369 -32.409 1.00 90.44 185 ALA A O 1
ATOM 1481 N N . GLU A 1 186 ? 23.331 6.955 -33.827 1.00 89.62 186 GLU A N 1
ATOM 1482 C CA . GLU A 1 186 ? 23.660 5.949 -32.823 1.00 89.62 186 GLU A CA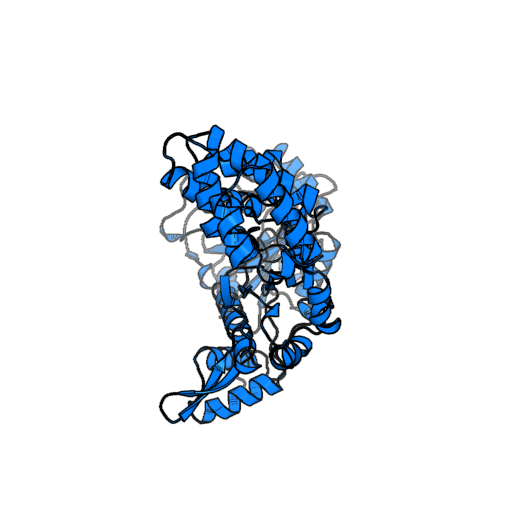 1
ATOM 1483 C C . GLU A 1 186 ? 24.835 6.450 -31.978 1.00 89.62 186 GLU A C 1
ATOM 1485 O O . GLU A 1 186 ? 25.764 7.087 -32.489 1.00 89.62 186 GLU A O 1
ATOM 1490 N N . ILE A 1 187 ? 24.759 6.211 -30.674 1.00 90.06 187 ILE A N 1
ATOM 1491 C CA . ILE A 1 187 ? 25.773 6.607 -29.703 1.00 90.06 187 ILE A CA 1
ATOM 1492 C C . ILE A 1 187 ? 26.194 5.411 -28.865 1.00 90.06 187 ILE A C 1
ATOM 1494 O O . ILE A 1 187 ? 25.407 4.510 -28.589 1.00 90.06 187 ILE A O 1
ATOM 1498 N N . GLU A 1 188 ? 27.453 5.425 -28.447 1.00 89.31 188 GLU A N 1
ATOM 1499 C CA . GLU A 1 188 ? 27.980 4.434 -27.518 1.00 89.31 188 GLU A CA 1
ATOM 1500 C C . GLU A 1 188 ? 27.273 4.539 -26.161 1.00 89.31 188 GLU A C 1
ATOM 1502 O O . GLU A 1 188 ? 26.926 5.633 -25.702 1.00 89.31 188 GLU A O 1
ATOM 1507 N N . GLU A 1 189 ? 27.124 3.403 -25.485 1.00 87.44 189 GLU A N 1
ATOM 1508 C CA . GLU A 1 189 ? 26.547 3.318 -24.138 1.00 87.44 189 GLU A CA 1
ATOM 1509 C C . GLU A 1 189 ? 27.248 4.264 -23.156 1.00 87.44 189 GLU A C 1
ATOM 1511 O O . GLU A 1 189 ? 26.596 5.019 -22.444 1.00 87.44 189 GLU A O 1
ATOM 1516 N N . SER A 1 190 ? 28.580 4.338 -23.219 1.00 85.62 190 SER A N 1
ATOM 1517 C CA . SER A 1 190 ? 29.383 5.234 -22.380 1.00 85.62 190 SER A CA 1
ATOM 1518 C C . SER A 1 190 ? 29.071 6.721 -22.595 1.00 85.62 190 SER A C 1
ATOM 1520 O O . SER A 1 190 ? 29.146 7.515 -21.655 1.00 85.62 190 SER A O 1
ATOM 1522 N N . VAL A 1 191 ? 28.696 7.122 -23.815 1.00 89.12 191 VAL A N 1
ATOM 1523 C CA . VAL A 1 191 ? 28.253 8.492 -24.113 1.00 89.12 191 VAL A CA 1
ATOM 1524 C C . VAL A 1 191 ? 26.863 8.718 -23.532 1.00 89.12 191 VAL A C 1
ATOM 1526 O O . VAL A 1 191 ? 26.609 9.766 -22.938 1.00 89.12 191 VAL A O 1
ATOM 1529 N N . PHE A 1 192 ? 25.968 7.737 -23.653 1.00 87.38 192 PHE A N 1
ATOM 1530 C CA . PHE A 1 192 ? 24.645 7.809 -23.041 1.00 87.38 192 PHE A CA 1
ATOM 1531 C C . PHE A 1 192 ? 24.726 7.884 -21.507 1.00 87.38 192 PHE A C 1
ATOM 1533 O O . PHE A 1 192 ? 24.032 8.696 -20.897 1.00 87.38 192 PHE A O 1
ATOM 1540 N N . ASP A 1 193 ? 25.632 7.137 -20.878 1.00 80.44 193 ASP A N 1
ATOM 1541 C CA . ASP A 1 193 ? 25.885 7.193 -19.436 1.00 80.44 193 ASP A CA 1
ATOM 1542 C C . ASP A 1 193 ? 26.390 8.566 -18.985 1.00 80.44 193 ASP A C 1
ATOM 1544 O O . ASP A 1 193 ? 25.969 9.077 -17.945 1.00 80.44 193 ASP A O 1
ATOM 1548 N N . GLN A 1 194 ? 27.234 9.224 -19.787 1.00 83.88 194 GLN A N 1
ATOM 1549 C CA . GLN A 1 194 ? 27.638 10.609 -19.531 1.00 83.88 194 GLN A CA 1
ATOM 1550 C C . GLN A 1 194 ? 26.450 11.574 -19.611 1.00 83.88 194 GLN A C 1
ATOM 1552 O O . GLN A 1 194 ? 26.327 12.458 -18.760 1.00 83.88 194 GLN A O 1
ATOM 1557 N N . ILE A 1 195 ? 25.550 11.399 -20.587 1.00 89.25 195 ILE A N 1
ATOM 1558 C CA . ILE A 1 195 ? 24.304 12.178 -20.675 1.00 89.25 195 ILE A CA 1
ATOM 1559 C C . ILE A 1 195 ? 23.465 11.951 -19.413 1.00 89.25 195 ILE A C 1
ATOM 1561 O O . ILE A 1 195 ? 23.031 12.920 -18.795 1.00 89.25 195 ILE A O 1
ATOM 1565 N N . MET A 1 196 ? 23.293 10.702 -18.977 1.00 79.44 196 MET A N 1
ATOM 1566 C CA . MET A 1 196 ? 22.557 10.360 -17.754 1.00 79.44 196 MET A CA 1
ATOM 1567 C C . MET A 1 196 ? 23.202 10.955 -16.494 1.00 79.44 196 MET A C 1
ATOM 1569 O O . MET A 1 196 ? 22.500 11.454 -15.612 1.00 79.44 196 MET A O 1
ATOM 1573 N N . PHE A 1 197 ? 24.532 10.947 -16.397 1.00 74.19 197 PHE A N 1
ATOM 1574 C CA . PHE A 1 197 ? 25.268 11.571 -15.298 1.00 74.19 197 PHE A CA 1
ATOM 1575 C C . PHE A 1 197 ? 25.061 13.093 -15.267 1.00 74.19 197 PHE A C 1
ATOM 1577 O O . PHE A 1 197 ? 24.755 13.663 -14.216 1.00 74.19 197 PHE A O 1
ATOM 1584 N N . LEU A 1 198 ? 25.170 13.756 -16.421 1.00 79.44 198 LEU A N 1
ATOM 1585 C CA . LEU A 1 198 ? 24.933 15.195 -16.543 1.00 79.44 198 LEU A CA 1
ATOM 1586 C C . LEU A 1 198 ? 23.470 15.558 -16.279 1.00 79.44 198 LEU A C 1
ATOM 1588 O O . LEU A 1 198 ? 23.218 16.567 -15.626 1.00 79.44 198 LEU A O 1
ATOM 1592 N N . ALA A 1 199 ? 22.520 14.723 -16.704 1.00 78.19 199 ALA A N 1
ATOM 1593 C CA . ALA A 1 199 ? 21.098 14.893 -16.421 1.00 78.19 199 ALA A CA 1
ATOM 1594 C C . ALA A 1 199 ? 20.835 14.941 -14.911 1.00 78.19 199 ALA A C 1
ATOM 1596 O O . ALA A 1 199 ? 20.160 15.853 -14.432 1.00 78.19 199 ALA A O 1
ATOM 1597 N N . ARG A 1 200 ? 21.448 14.030 -14.139 1.00 73.56 200 ARG A N 1
ATOM 1598 C CA . ARG A 1 200 ? 21.377 14.048 -12.666 1.00 73.56 200 ARG A CA 1
ATOM 1599 C C . ARG A 1 200 ? 21.983 15.326 -12.085 1.00 73.56 200 ARG A C 1
ATOM 1601 O O . ARG A 1 200 ? 21.376 15.948 -11.219 1.00 73.56 200 ARG A O 1
ATOM 1608 N N . ARG A 1 201 ? 23.155 15.742 -12.574 1.00 73.19 201 ARG A N 1
ATOM 1609 C CA . ARG A 1 201 ? 23.871 16.928 -12.072 1.00 73.19 201 ARG A CA 1
ATOM 1610 C C . ARG A 1 201 ? 23.162 18.249 -12.392 1.00 73.19 201 ARG A C 1
ATOM 1612 O O . ARG A 1 201 ? 23.218 19.168 -11.583 1.00 73.19 201 ARG A O 1
ATOM 1619 N N . LEU A 1 202 ? 22.514 18.346 -13.552 1.00 74.00 202 LEU A N 1
ATOM 1620 C CA . LEU A 1 202 ? 21.760 19.525 -13.999 1.00 74.00 202 LEU A CA 1
ATOM 1621 C C . LEU A 1 202 ? 20.283 19.495 -13.568 1.00 74.00 202 LEU A C 1
ATOM 1623 O O . LEU A 1 202 ? 19.525 20.400 -13.911 1.00 74.00 202 LEU A O 1
ATOM 1627 N N . GLY A 1 203 ? 19.869 18.480 -12.803 1.00 75.50 203 GLY A N 1
ATOM 1628 C CA . GLY A 1 203 ? 18.543 18.420 -12.194 1.00 75.50 203 GLY A CA 1
ATOM 1629 C C . GLY A 1 203 ? 17.408 18.096 -13.166 1.00 75.50 203 GLY A C 1
ATOM 1630 O O . GLY A 1 203 ? 16.302 18.610 -12.988 1.00 75.50 203 GLY A O 1
ATOM 1631 N N . PHE A 1 204 ? 17.648 17.256 -14.179 1.00 86.00 204 PHE A N 1
ATOM 1632 C CA . PHE A 1 204 ? 16.570 16.708 -15.008 1.00 86.00 204 PHE A CA 1
ATOM 1633 C C . PHE A 1 204 ? 15.495 16.069 -14.120 1.00 86.00 204 PHE A C 1
ATOM 1635 O O . PHE A 1 204 ? 15.786 15.413 -13.117 1.00 86.00 204 PHE A O 1
ATOM 1642 N N . ARG A 1 205 ? 14.232 16.287 -14.481 1.00 74.75 205 ARG A N 1
ATOM 1643 C CA . ARG A 1 205 ? 13.063 15.827 -13.731 1.00 74.75 205 ARG A CA 1
ATOM 1644 C C . ARG A 1 205 ? 12.428 14.644 -14.445 1.00 74.75 205 ARG A C 1
ATOM 1646 O O . ARG A 1 205 ? 12.267 14.680 -15.662 1.00 74.75 205 ARG A O 1
ATOM 1653 N N . SER A 1 206 ? 12.041 13.623 -13.685 1.00 73.25 206 SER A N 1
ATOM 1654 C CA . SER A 1 206 ? 11.219 12.530 -14.209 1.00 73.25 206 SER A CA 1
ATOM 1655 C C . SER A 1 206 ? 9.835 13.066 -14.576 1.00 73.25 206 SER A C 1
ATOM 1657 O O . SER A 1 206 ? 9.225 13.765 -13.769 1.00 73.25 206 SER A O 1
ATOM 1659 N N . VAL A 1 207 ? 9.347 12.759 -15.779 1.00 66.19 207 VAL A N 1
ATOM 1660 C CA . VAL A 1 207 ? 7.958 13.065 -16.188 1.00 66.19 207 VAL A CA 1
ATOM 1661 C C . VAL A 1 207 ? 7.032 11.883 -15.962 1.00 66.19 207 VAL A C 1
ATOM 1663 O O . VAL A 1 207 ? 5.845 12.071 -15.719 1.00 66.19 207 VAL A O 1
ATOM 1666 N N . VAL A 1 208 ? 7.608 10.687 -15.988 1.00 55.16 208 VAL A N 1
ATOM 1667 C CA . VAL A 1 208 ? 6.996 9.439 -15.561 1.00 55.16 208 VAL A CA 1
ATOM 1668 C C . VAL A 1 208 ? 6.896 9.434 -14.029 1.00 55.16 208 VAL A C 1
ATOM 1670 O O . VAL A 1 208 ? 7.917 9.663 -13.359 1.00 55.16 208 VAL A O 1
ATOM 1673 N N . PRO A 1 209 ? 5.707 9.181 -13.452 1.00 47.84 209 PRO A N 1
ATOM 1674 C CA . PRO A 1 209 ? 5.553 8.804 -12.059 1.00 47.84 209 PRO A CA 1
ATOM 1675 C C . PRO A 1 209 ? 6.330 7.513 -11.826 1.00 47.84 209 PRO A C 1
ATOM 1677 O O . PRO A 1 209 ? 5.867 6.412 -12.080 1.00 47.84 209 PRO A O 1
ATOM 1680 N N . SER A 1 210 ? 7.561 7.641 -11.349 1.00 42.88 210 SER A N 1
ATOM 1681 C CA . SER A 1 210 ? 8.281 6.486 -10.838 1.00 42.88 210 SER A CA 1
ATOM 1682 C C . SER A 1 210 ? 7.437 5.842 -9.715 1.00 42.88 210 SER A C 1
ATOM 1684 O O . SER A 1 210 ? 6.676 6.544 -9.040 1.00 42.88 210 SER A O 1
ATOM 1686 N N . PRO A 1 211 ? 7.631 4.556 -9.384 1.00 43.78 211 PRO A N 1
ATOM 1687 C CA . PRO A 1 211 ? 7.290 4.074 -8.045 1.00 43.78 211 PRO A CA 1
ATOM 1688 C C . PRO A 1 211 ? 8.078 4.855 -6.969 1.00 43.78 211 PRO A C 1
ATOM 1690 O O . PRO A 1 211 ? 7.805 4.727 -5.788 1.00 43.78 211 PRO A O 1
ATOM 1693 N N . THR A 1 212 ? 9.040 5.697 -7.381 1.00 44.38 212 THR A N 1
ATOM 1694 C CA . THR A 1 212 ? 9.691 6.792 -6.643 1.00 44.38 212 THR A CA 1
ATOM 1695 C C . THR A 1 212 ? 9.247 8.196 -7.117 1.00 44.38 212 THR A C 1
ATOM 1697 O O . THR A 1 212 ? 10.079 9.098 -7.248 1.00 44.38 212 THR A O 1
ATOM 1700 N N . GLY A 1 213 ? 7.981 8.364 -7.508 1.00 48.84 213 GLY A N 1
ATOM 1701 C CA . GLY A 1 213 ? 7.392 9.617 -7.988 1.00 48.84 213 GLY A CA 1
ATOM 1702 C C . GLY A 1 213 ? 7.336 10.692 -6.901 1.00 48.84 213 GLY A C 1
ATOM 1703 O O . GLY A 1 213 ? 7.920 10.544 -5.830 1.00 48.84 213 GLY A O 1
ATOM 1704 N N . VAL A 1 214 ? 6.633 11.799 -7.160 1.00 54.56 214 VAL A N 1
ATOM 1705 C CA . VAL A 1 214 ? 6.292 12.735 -6.078 1.00 54.56 214 VAL A CA 1
ATOM 1706 C C . VAL A 1 214 ? 5.360 11.990 -5.127 1.00 54.56 214 VAL A C 1
ATOM 1708 O O . VAL A 1 214 ? 4.181 11.810 -5.414 1.00 54.56 214 VAL A O 1
ATOM 1711 N N . TRP A 1 215 ? 5.932 11.502 -4.035 1.00 72.81 215 TRP A N 1
ATOM 1712 C CA . TRP A 1 215 ? 5.231 10.906 -2.913 1.00 72.81 215 TRP A CA 1
ATOM 1713 C C . TRP A 1 215 ? 4.407 12.007 -2.234 1.00 72.81 215 TRP A C 1
ATOM 1715 O O . TRP A 1 215 ? 4.922 12.775 -1.423 1.00 72.81 215 TRP A O 1
ATOM 1725 N N . ASP A 1 216 ? 3.150 12.141 -2.657 1.00 79.38 216 ASP A N 1
ATOM 1726 C CA . ASP A 1 216 ? 2.184 13.112 -2.145 1.00 79.38 216 ASP A CA 1
ATOM 1727 C C . ASP A 1 216 ? 1.220 12.400 -1.177 1.00 79.38 216 ASP A C 1
ATOM 1729 O O . ASP A 1 216 ? 0.627 11.383 -1.540 1.00 79.38 216 ASP A O 1
ATOM 1733 N N . PRO A 1 217 ? 1.034 12.880 0.062 1.00 89.62 217 PRO A N 1
ATOM 1734 C CA . PRO A 1 217 ? 0.017 12.333 0.960 1.00 89.62 217 PRO A CA 1
ATOM 1735 C C . PRO A 1 217 ? -1.415 12.445 0.413 1.00 89.62 217 PRO A C 1
ATOM 1737 O O . PRO A 1 217 ? -2.245 11.602 0.747 1.00 89.62 217 PRO A O 1
ATOM 1740 N N . LYS A 1 218 ? -1.726 13.427 -0.445 1.00 86.31 218 LYS A N 1
ATOM 1741 C CA . LYS A 1 218 ? -3.114 13.733 -0.834 1.00 86.31 218 LYS A CA 1
ATOM 1742 C C . LYS A 1 218 ? -3.864 12.578 -1.508 1.00 86.31 218 LYS A C 1
ATOM 1744 O O . LYS A 1 218 ? -4.973 12.293 -1.070 1.00 86.31 218 LYS A O 1
ATOM 1749 N N . PRO A 1 219 ? -3.314 11.863 -2.512 1.00 86.44 219 PRO A N 1
ATOM 1750 C CA . PRO A 1 219 ? -4.007 10.713 -3.096 1.00 86.44 219 PRO A CA 1
ATOM 1751 C C . PRO A 1 219 ? -4.316 9.609 -2.075 1.00 86.44 219 PRO A C 1
ATOM 1753 O O . PRO A 1 219 ? -5.334 8.928 -2.190 1.00 86.44 219 PRO A O 1
ATOM 1756 N N . VAL A 1 220 ? -3.463 9.447 -1.055 1.00 93.06 220 VAL A N 1
ATOM 1757 C CA . VAL A 1 220 ? -3.696 8.497 0.042 1.00 93.06 220 VAL A CA 1
ATOM 1758 C C . VAL A 1 220 ? -4.837 8.986 0.933 1.00 93.06 220 VAL A C 1
ATOM 1760 O O . VAL A 1 220 ? -5.736 8.209 1.244 1.00 93.06 220 VAL A O 1
ATOM 1763 N N . GLU A 1 221 ? -4.846 10.271 1.299 1.00 92.06 221 GLU A N 1
ATOM 1764 C CA . GLU A 1 221 ? -5.940 10.901 2.054 1.00 92.06 221 GLU A CA 1
ATOM 1765 C C . GLU A 1 221 ? -7.286 10.774 1.310 1.00 92.06 221 GLU A C 1
ATOM 1767 O O . GLU A 1 221 ? -8.297 10.409 1.908 1.00 92.06 221 GLU A O 1
ATOM 1772 N N . GLU A 1 222 ? -7.307 10.986 -0.008 1.00 86.25 222 GLU A N 1
ATOM 1773 C CA . GLU A 1 222 ? -8.502 10.819 -0.848 1.00 86.25 222 GLU A CA 1
ATOM 1774 C C . GLU A 1 222 ? -9.012 9.369 -0.882 1.00 86.25 222 GLU A C 1
ATOM 1776 O O . GLU A 1 222 ? -10.222 9.127 -0.888 1.00 86.25 222 GLU A O 1
ATOM 1781 N N . GLU A 1 223 ? -8.110 8.389 -0.916 1.00 89.88 223 GLU A N 1
ATOM 1782 C CA . GLU A 1 223 ? -8.468 6.970 -0.875 1.00 89.88 223 GLU A CA 1
ATOM 1783 C C . GLU A 1 223 ? -8.970 6.538 0.513 1.00 89.88 223 GLU A C 1
ATOM 1785 O O . GLU A 1 223 ? -9.928 5.770 0.619 1.00 89.88 223 GLU A O 1
ATOM 1790 N N . LEU A 1 224 ? -8.390 7.079 1.587 1.00 91.69 224 LEU A N 1
ATOM 1791 C CA . LEU A 1 224 ? -8.874 6.880 2.956 1.00 91.69 224 LEU A CA 1
ATOM 1792 C C . LEU A 1 224 ? -10.292 7.437 3.137 1.00 91.69 224 LEU A C 1
ATOM 1794 O O . LEU A 1 224 ? -11.177 6.729 3.629 1.00 91.69 224 LEU A O 1
ATOM 1798 N N . LEU A 1 225 ? -10.539 8.659 2.651 1.00 86.62 225 LEU A N 1
ATOM 1799 C CA . LEU A 1 225 ? -11.864 9.280 2.673 1.00 86.62 225 LEU A CA 1
ATOM 1800 C C . LEU A 1 225 ? -12.898 8.446 1.909 1.00 86.62 225 LEU A C 1
ATOM 1802 O O . LEU A 1 225 ? -13.999 8.233 2.419 1.00 86.62 225 LEU A O 1
ATOM 1806 N N . ARG A 1 226 ? -12.543 7.909 0.732 1.00 85.06 226 ARG A N 1
ATOM 1807 C CA . ARG A 1 226 ? -13.408 6.989 -0.036 1.00 85.06 226 ARG A CA 1
ATOM 1808 C C . ARG A 1 226 ? -13.774 5.725 0.741 1.00 85.06 226 ARG A C 1
ATOM 1810 O O . ARG A 1 226 ? -14.855 5.176 0.541 1.00 85.06 226 ARG A O 1
ATOM 1817 N N . ARG A 1 227 ? -12.904 5.281 1.649 1.00 85.94 227 ARG A N 1
ATOM 1818 C CA . ARG A 1 227 ? -13.114 4.111 2.516 1.00 85.94 227 ARG A CA 1
ATOM 1819 C C . ARG A 1 227 ? -13.785 4.448 3.848 1.00 85.94 227 ARG A C 1
ATOM 1821 O O . ARG A 1 227 ? -13.923 3.555 4.679 1.00 85.94 227 ARG A O 1
ATOM 1828 N N . ASN A 1 228 ? -14.208 5.699 4.060 1.00 80.69 228 ASN A N 1
ATOM 1829 C CA . ASN A 1 228 ? -14.733 6.194 5.338 1.00 80.69 228 ASN A CA 1
ATOM 1830 C C . ASN A 1 228 ? -13.783 5.951 6.526 1.00 80.69 228 ASN A C 1
ATOM 1832 O O . ASN A 1 228 ? -14.228 5.753 7.658 1.00 80.69 228 ASN A O 1
ATOM 1836 N N . VAL A 1 229 ? -12.475 5.984 6.269 1.00 86.69 229 VAL A N 1
ATOM 1837 C CA . VAL A 1 229 ? -11.441 5.926 7.301 1.00 86.69 229 VAL A CA 1
ATOM 1838 C C . VAL A 1 229 ? -10.757 7.279 7.358 1.00 86.69 229 VAL A C 1
ATOM 1840 O O . VAL A 1 229 ? -10.419 7.861 6.333 1.00 86.69 229 VAL A O 1
ATOM 1843 N N . VAL A 1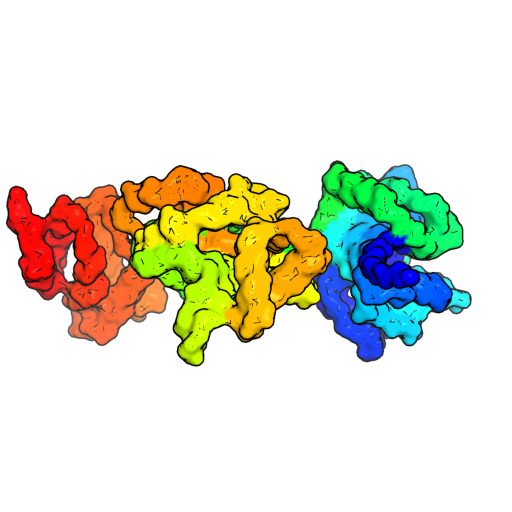 230 ? -10.564 7.783 8.568 1.00 86.81 230 VAL A N 1
ATOM 1844 C CA . VAL A 1 230 ? -9.829 9.020 8.807 1.00 86.81 230 VAL A CA 1
ATOM 1845 C C . VAL A 1 230 ? -8.575 8.659 9.568 1.00 86.81 230 VAL A C 1
ATOM 1847 O O . VAL A 1 230 ? -8.637 7.965 10.581 1.00 86.81 230 VAL A O 1
ATOM 1850 N N . ILE A 1 231 ? -7.449 9.114 9.040 1.00 91.44 231 ILE A N 1
ATOM 1851 C CA . ILE A 1 231 ? -6.141 8.991 9.664 1.00 91.44 231 ILE A CA 1
ATOM 1852 C C . ILE A 1 231 ? -5.538 10.394 9.668 1.00 91.44 231 ILE A C 1
ATOM 1854 O O . ILE A 1 231 ? -5.608 11.061 8.629 1.00 91.44 231 ILE A O 1
ATOM 1858 N N . PRO A 1 232 ? -4.968 10.843 10.798 1.00 91.12 232 PRO A N 1
ATOM 1859 C CA . PRO A 1 232 ? -4.272 12.120 10.881 1.00 91.12 232 PRO A CA 1
ATOM 1860 C C . PRO A 1 232 ? -3.286 12.343 9.717 1.00 91.12 232 PRO A C 1
ATOM 1862 O O . PRO A 1 232 ? -2.533 11.449 9.319 1.00 91.12 232 PRO A O 1
ATOM 1865 N N . SER A 1 233 ? -3.322 13.541 9.122 1.00 91.00 233 SER A N 1
ATOM 1866 C CA . SER A 1 233 ? -2.560 13.879 7.902 1.00 91.00 233 SER A CA 1
ATOM 1867 C C . SER A 1 233 ? -1.042 13.777 8.097 1.00 91.00 233 SER A C 1
ATOM 1869 O O . SER A 1 233 ? -0.302 13.457 7.168 1.00 91.00 233 SER A O 1
ATOM 1871 N N . ASP A 1 234 ? -0.556 14.051 9.303 1.00 92.75 234 ASP A N 1
ATOM 1872 C CA . ASP A 1 234 ? 0.827 13.840 9.727 1.00 92.75 234 ASP A CA 1
ATOM 1873 C C . ASP A 1 234 ? 1.238 12.363 9.647 1.00 92.75 234 ASP A C 1
ATOM 1875 O O . ASP A 1 234 ? 2.253 12.068 9.021 1.00 92.75 234 ASP A O 1
ATOM 1879 N N . ILE A 1 235 ? 0.409 11.431 10.127 1.00 95.50 235 ILE A N 1
ATOM 1880 C CA . ILE A 1 235 ? 0.670 9.983 10.026 1.00 95.50 235 ILE A CA 1
ATOM 1881 C C . ILE A 1 235 ? 0.735 9.542 8.556 1.00 95.50 235 ILE A C 1
ATOM 1883 O O . ILE A 1 235 ? 1.616 8.771 8.159 1.00 95.50 235 ILE A O 1
ATOM 1887 N N . VAL A 1 236 ? -0.163 10.060 7.709 1.00 96.50 236 VAL A N 1
ATOM 1888 C CA . VAL A 1 236 ? -0.131 9.782 6.262 1.00 96.50 236 VAL A CA 1
ATOM 1889 C C . VAL A 1 236 ? 1.162 10.317 5.636 1.00 96.50 236 VAL A C 1
ATOM 1891 O O . VAL A 1 236 ? 1.828 9.595 4.888 1.00 96.50 236 VAL A O 1
ATOM 1894 N N . LYS A 1 237 ? 1.563 11.550 5.970 1.00 94.38 237 LYS A N 1
ATOM 1895 C CA . LYS A 1 237 ? 2.824 12.159 5.513 1.00 94.38 237 LYS A CA 1
ATOM 1896 C C . LYS A 1 237 ? 4.043 11.366 5.959 1.00 94.38 237 LYS A C 1
ATOM 1898 O O . LYS A 1 237 ? 4.960 11.199 5.156 1.00 94.38 237 LYS A O 1
ATOM 1903 N N . GLU A 1 238 ? 4.063 10.874 7.193 1.00 95.88 238 GLU A N 1
ATOM 1904 C CA . GLU A 1 238 ? 5.141 10.034 7.714 1.00 95.88 238 GLU A CA 1
ATOM 1905 C C . GLU A 1 238 ? 5.263 8.732 6.923 1.00 95.88 238 GLU A C 1
ATOM 1907 O O . GLU A 1 238 ? 6.349 8.413 6.438 1.00 95.88 238 GLU A O 1
ATOM 1912 N N . CYS A 1 239 ? 4.149 8.026 6.704 1.00 96.75 239 CYS A N 1
ATOM 1913 C CA . CYS A 1 239 ? 4.127 6.786 5.926 1.00 96.75 239 CYS A CA 1
ATOM 1914 C C . CYS A 1 239 ? 4.634 7.003 4.494 1.00 96.75 239 CYS A C 1
ATOM 1916 O O . CYS A 1 239 ? 5.489 6.266 3.999 1.00 96.75 239 CYS A O 1
ATOM 1918 N N . VAL A 1 240 ? 4.128 8.046 3.836 1.00 93.00 240 VAL A N 1
ATOM 1919 C CA . VAL A 1 240 ? 4.500 8.410 2.466 1.00 93.00 240 VAL A CA 1
ATOM 1920 C C . VAL A 1 240 ? 5.977 8.810 2.380 1.00 93.00 240 VAL A C 1
ATOM 1922 O O . VAL A 1 240 ? 6.693 8.324 1.505 1.00 93.00 240 VAL A O 1
ATOM 1925 N N . SER A 1 241 ? 6.471 9.616 3.323 1.00 90.25 241 SER A N 1
ATOM 1926 C CA . SER A 1 241 ? 7.882 10.030 3.382 1.00 90.25 241 SER A CA 1
ATOM 1927 C C . SER A 1 241 ? 8.821 8.854 3.657 1.00 90.25 241 SER A C 1
ATOM 1929 O O . SER A 1 241 ? 9.902 8.760 3.072 1.00 90.25 241 SER A O 1
ATOM 1931 N N . ALA A 1 242 ? 8.411 7.920 4.513 1.00 91.56 242 ALA A N 1
ATOM 1932 C CA . ALA A 1 242 ? 9.171 6.712 4.789 1.00 91.56 242 ALA A CA 1
ATOM 1933 C C . ALA A 1 242 ? 9.299 5.819 3.546 1.00 91.56 242 ALA A C 1
ATOM 1935 O O . ALA A 1 242 ? 10.417 5.440 3.188 1.00 91.56 242 ALA A O 1
ATOM 1936 N N . LEU A 1 243 ? 8.205 5.552 2.828 1.00 89.88 243 LEU A N 1
ATOM 1937 C CA . LEU A 1 243 ? 8.256 4.792 1.571 1.00 89.88 243 LEU A CA 1
ATOM 1938 C C . LEU A 1 243 ? 9.107 5.497 0.506 1.00 89.88 243 LEU A C 1
ATOM 1940 O O . LEU A 1 243 ? 9.885 4.838 -0.199 1.00 89.88 243 LEU A O 1
ATOM 1944 N N . ALA A 1 244 ? 9.023 6.832 0.450 1.00 83.69 244 ALA A N 1
ATOM 1945 C CA . ALA A 1 244 ? 9.846 7.672 -0.414 1.00 83.69 244 ALA A CA 1
ATOM 1946 C C . ALA A 1 244 ? 11.345 7.538 -0.140 1.00 83.69 244 ALA A C 1
ATOM 1948 O O . ALA A 1 244 ? 12.146 7.557 -1.073 1.00 83.69 244 ALA A O 1
ATOM 1949 N N . SER A 1 245 ? 11.719 7.348 1.126 1.00 80.31 245 SER A N 1
ATOM 1950 C CA . SER A 1 245 ? 13.108 7.144 1.551 1.00 80.31 245 SER A CA 1
ATOM 1951 C C . SER A 1 245 ? 13.656 5.738 1.261 1.00 80.31 245 SER A C 1
ATOM 1953 O O . SER A 1 245 ? 14.807 5.457 1.582 1.00 80.31 245 SER A O 1
ATOM 1955 N N . GLY A 1 246 ? 12.850 4.848 0.669 1.00 79.44 246 GLY A N 1
ATOM 1956 C CA . GLY A 1 246 ? 13.241 3.465 0.371 1.00 79.44 246 GLY A CA 1
ATOM 1957 C C . GLY A 1 246 ? 12.958 2.468 1.497 1.00 79.44 246 GLY A C 1
ATOM 1958 O O . GLY A 1 246 ? 13.178 1.275 1.318 1.00 79.44 246 GLY A O 1
ATOM 1959 N N . LYS A 1 247 ? 12.428 2.921 2.639 1.00 88.94 247 LYS A N 1
ATOM 1960 C CA . LYS A 1 247 ? 12.109 2.059 3.785 1.00 88.94 247 LYS A CA 1
ATOM 1961 C C . LYS A 1 247 ? 10.864 1.207 3.536 1.00 88.94 247 LYS A C 1
ATOM 1963 O O . LYS A 1 247 ? 9.970 1.572 2.773 1.00 88.94 247 LYS A O 1
ATOM 1968 N N . HIS A 1 248 ? 10.789 0.087 4.245 1.00 94.69 248 HIS A N 1
ATOM 1969 C CA . HIS A 1 248 ? 9.536 -0.625 4.491 1.00 94.69 248 HIS A CA 1
ATOM 1970 C C . HIS A 1 248 ? 8.731 0.081 5.595 1.00 94.69 248 HIS A C 1
ATOM 1972 O O . HIS A 1 248 ? 9.286 0.901 6.325 1.00 94.69 248 HIS A O 1
ATOM 1978 N N . LEU A 1 249 ? 7.446 -0.234 5.755 1.00 96.25 249 LEU A N 1
ATOM 1979 C CA . LEU A 1 249 ? 6.606 0.332 6.819 1.00 96.25 249 LEU A CA 1
ATOM 1980 C C . LEU A 1 249 ? 6.214 -0.726 7.840 1.00 96.25 249 LEU A C 1
ATOM 1982 O O . LEU A 1 249 ? 5.791 -1.815 7.465 1.00 96.25 249 LEU A O 1
ATOM 1986 N N . LEU A 1 250 ? 6.336 -0.395 9.122 1.00 95.12 250 LEU A N 1
ATOM 1987 C CA . LEU A 1 250 ? 5.725 -1.136 10.218 1.00 95.12 250 LEU A CA 1
ATOM 1988 C C . LEU A 1 250 ? 4.710 -0.214 10.893 1.00 95.12 250 LEU A C 1
ATOM 1990 O O . LEU A 1 250 ? 5.083 0.708 11.616 1.00 95.12 250 LEU A O 1
ATOM 1994 N N . LEU A 1 251 ? 3.433 -0.464 10.632 1.00 95.69 251 LEU A N 1
ATOM 1995 C CA . LEU A 1 251 ? 2.316 0.278 11.199 1.00 95.69 251 LEU A CA 1
ATOM 1996 C C . LEU A 1 251 ? 1.890 -0.389 12.501 1.00 95.69 251 LEU A C 1
ATOM 1998 O O . LEU A 1 251 ? 1.495 -1.554 12.494 1.00 95.69 251 LEU A O 1
ATOM 2002 N N . TRP A 1 252 ? 1.918 0.331 13.613 1.00 92.38 252 TRP A N 1
ATOM 2003 C CA . TRP A 1 252 ? 1.498 -0.213 14.902 1.00 92.38 252 TRP A CA 1
ATOM 2004 C C . TRP A 1 252 ? 0.487 0.694 15.591 1.00 92.38 252 TRP A C 1
ATOM 2006 O O . TRP A 1 252 ? 0.388 1.864 15.264 1.00 92.38 252 TRP A O 1
ATOM 2016 N N . GLY A 1 253 ? -0.312 0.156 16.506 1.00 90.06 253 GLY A N 1
ATOM 2017 C CA . GLY A 1 253 ? -1.283 0.946 17.268 1.00 90.06 253 GLY A CA 1
ATOM 2018 C C . GLY A 1 253 ? -2.456 0.100 17.732 1.00 90.06 253 GLY A C 1
ATOM 2019 O O . GLY A 1 253 ? -2.497 -1.109 17.457 1.00 90.06 253 GLY A O 1
ATOM 2020 N N . VAL A 1 254 ? -3.434 0.737 18.376 1.00 87.44 254 VAL A N 1
ATOM 2021 C CA . VAL A 1 254 ? -4.594 0.021 18.917 1.00 87.44 254 VAL A CA 1
ATOM 2022 C C . VAL A 1 254 ? -5.403 -0.671 17.806 1.00 87.44 254 VAL A C 1
ATOM 2024 O O . VAL A 1 254 ? -5.401 -0.230 16.644 1.00 87.44 254 VAL A O 1
ATOM 2027 N N . PRO A 1 255 ? -6.045 -1.815 18.091 1.00 87.50 255 PRO A N 1
ATOM 2028 C CA . PRO A 1 255 ? -6.908 -2.484 17.123 1.00 87.50 255 PRO A CA 1
ATOM 2029 C C . PRO A 1 255 ? -8.013 -1.547 16.623 1.00 87.50 255 PRO A C 1
ATOM 2031 O O . PRO A 1 255 ? -8.612 -0.809 17.397 1.00 87.50 255 PRO A O 1
ATOM 2034 N N . GLY A 1 256 ? -8.293 -1.571 15.318 1.00 87.56 256 GLY A N 1
ATOM 2035 C CA . GLY A 1 256 ? -9.375 -0.770 14.734 1.00 87.56 256 GLY A CA 1
ATOM 2036 C C . GLY A 1 256 ? -9.033 0.682 14.366 1.00 87.56 256 GLY A C 1
ATOM 2037 O O . GLY A 1 256 ? -9.940 1.412 13.978 1.00 87.56 256 GLY A O 1
ATOM 2038 N N . THR A 1 257 ? -7.762 1.107 14.402 1.00 90.44 257 THR A N 1
ATOM 2039 C CA . THR A 1 257 ? -7.333 2.450 13.929 1.00 90.44 257 THR A CA 1
ATOM 2040 C C . THR A 1 257 ? -7.159 2.575 12.413 1.00 90.44 257 THR A C 1
ATOM 2042 O O . THR A 1 257 ? -6.833 3.640 11.905 1.00 90.44 257 THR A O 1
ATOM 2045 N N . GLY A 1 258 ? -7.370 1.496 11.654 1.00 92.38 258 GLY A N 1
ATOM 2046 C CA . GLY A 1 258 ? -7.303 1.536 10.189 1.00 92.38 258 GLY A CA 1
ATOM 2047 C C . GLY A 1 258 ? -5.922 1.268 9.578 1.00 92.38 258 GLY A C 1
ATOM 2048 O O . GLY A 1 258 ? -5.741 1.544 8.400 1.00 92.38 258 GLY A O 1
ATOM 2049 N N . LYS A 1 259 ? -4.971 0.673 10.314 1.00 95.00 259 LYS A N 1
ATOM 2050 C CA . LYS A 1 259 ? -3.619 0.300 9.826 1.00 95.00 259 LYS A CA 1
ATOM 2051 C C . LYS A 1 259 ? -3.624 -0.472 8.499 1.00 95.00 259 LYS A C 1
ATOM 2053 O O . LYS A 1 259 ? -3.004 -0.051 7.527 1.00 95.00 259 LYS A O 1
ATOM 2058 N N . THR A 1 260 ? -4.359 -1.583 8.432 1.00 94.56 260 THR A N 1
ATOM 2059 C CA . THR A 1 260 ? -4.468 -2.396 7.208 1.00 94.56 260 THR A CA 1
ATOM 2060 C C . THR A 1 260 ? -5.156 -1.607 6.089 1.00 94.56 260 THR A C 1
ATOM 2062 O O . THR A 1 260 ? -4.778 -1.702 4.923 1.00 94.56 260 THR A O 1
ATOM 2065 N N . THR A 1 261 ? -6.127 -0.754 6.431 1.00 95.31 261 THR A N 1
ATOM 2066 C CA . THR A 1 261 ? -6.783 0.135 5.464 1.00 95.31 261 THR A CA 1
ATOM 2067 C C . THR A 1 261 ? -5.834 1.200 4.919 1.00 95.31 261 THR A C 1
ATOM 2069 O O . THR A 1 261 ? -5.873 1.455 3.720 1.00 95.31 261 THR A O 1
ATOM 2072 N N . LEU A 1 262 ? -4.946 1.762 5.745 1.00 97.25 262 LEU A N 1
ATOM 2073 C CA . LEU A 1 262 ? -3.895 2.689 5.322 1.00 97.25 262 LEU A CA 1
ATOM 2074 C C . LEU A 1 262 ? -2.949 2.036 4.320 1.00 97.25 262 LEU A C 1
ATOM 2076 O O . LEU A 1 262 ? -2.684 2.612 3.271 1.00 97.25 262 LEU A O 1
ATOM 2080 N N . ALA A 1 263 ? -2.496 0.813 4.600 1.00 97.00 263 ALA A N 1
ATOM 2081 C CA . ALA A 1 263 ? -1.636 0.067 3.685 1.00 97.00 263 ALA A CA 1
ATOM 2082 C C . ALA A 1 263 ? -2.298 -0.139 2.311 1.00 97.00 263 ALA A C 1
ATOM 2084 O O . ALA A 1 263 ? -1.681 0.108 1.273 1.00 97.00 263 ALA A O 1
ATOM 2085 N N . ARG A 1 264 ? -3.581 -0.529 2.300 1.00 96.94 264 ARG A N 1
ATOM 2086 C CA . ARG A 1 264 ? -4.362 -0.686 1.062 1.00 96.94 264 ARG A CA 1
ATOM 2087 C C . ARG A 1 264 ? -4.610 0.646 0.354 1.00 96.94 264 ARG A C 1
ATOM 2089 O O . ARG A 1 264 ? -4.549 0.692 -0.870 1.00 96.94 264 ARG A O 1
ATOM 2096 N N . ALA A 1 265 ? -4.851 1.721 1.104 1.00 96.38 265 ALA A N 1
ATOM 2097 C CA . ALA A 1 265 ? -5.050 3.053 0.546 1.00 96.38 265 ALA A CA 1
ATOM 2098 C C . ALA A 1 265 ? -3.778 3.586 -0.125 1.00 96.38 265 ALA A C 1
ATOM 2100 O O . ALA A 1 265 ? -3.847 4.119 -1.226 1.00 96.38 265 ALA A O 1
ATOM 2101 N N . ILE A 1 266 ? -2.612 3.375 0.494 1.00 95.19 266 ILE A N 1
ATOM 2102 C CA . ILE A 1 266 ? -1.308 3.677 -0.107 1.00 95.19 266 ILE A CA 1
ATOM 2103 C C . ILE A 1 266 ? -1.143 2.905 -1.416 1.00 95.19 266 ILE A C 1
ATOM 2105 O O . ILE A 1 266 ? -0.777 3.491 -2.433 1.00 95.19 266 ILE A O 1
ATOM 2109 N N . ALA A 1 267 ? -1.420 1.600 -1.411 1.00 93.69 267 ALA A N 1
ATOM 2110 C CA . ALA A 1 267 ? -1.251 0.797 -2.610 1.00 93.69 267 ALA A CA 1
ATOM 2111 C C . ALA A 1 267 ? -2.124 1.297 -3.766 1.00 93.69 267 ALA A C 1
ATOM 2113 O O . ALA A 1 267 ? -1.608 1.529 -4.854 1.00 93.69 267 ALA A O 1
ATOM 2114 N N . GLU A 1 268 ? -3.410 1.539 -3.515 1.00 91.38 268 GLU A N 1
ATOM 2115 C CA . GLU A 1 268 ? -4.349 2.025 -4.528 1.00 91.38 268 GLU A CA 1
ATOM 2116 C C . GLU A 1 268 ? -3.972 3.429 -5.029 1.00 91.38 268 GLU A C 1
ATOM 2118 O O . GLU A 1 268 ? -3.912 3.664 -6.235 1.00 91.38 268 GLU A O 1
ATOM 2123 N N . ALA A 1 269 ? -3.630 4.345 -4.116 1.00 88.25 269 ALA A N 1
ATOM 2124 C CA . ALA A 1 269 ? -3.262 5.726 -4.430 1.00 88.25 269 ALA A CA 1
ATOM 2125 C C . ALA A 1 269 ? -2.070 5.830 -5.393 1.00 88.25 269 ALA A C 1
ATOM 2127 O O . ALA A 1 269 ? -2.032 6.707 -6.257 1.00 88.25 269 ALA A O 1
ATOM 2128 N N . TYR A 1 270 ? -1.108 4.919 -5.259 1.00 84.88 270 TYR A N 1
ATOM 2129 C CA . TYR A 1 270 ? 0.081 4.858 -6.107 1.00 84.88 270 TYR A CA 1
ATOM 2130 C C . TYR A 1 270 ? 0.019 3.728 -7.146 1.00 84.88 270 TYR A C 1
ATOM 2132 O O . TYR A 1 270 ? 0.993 3.487 -7.857 1.00 84.88 270 TYR A O 1
ATOM 2140 N N . GLY A 1 271 ? -1.111 3.024 -7.249 1.00 85.06 271 GLY A N 1
ATOM 2141 C CA . GLY A 1 271 ? -1.329 1.918 -8.177 1.00 85.06 271 GLY A CA 1
ATOM 2142 C C . GLY A 1 271 ? -0.435 0.694 -7.957 1.00 85.06 271 GLY A C 1
ATOM 2143 O O . GLY A 1 271 ? -0.213 -0.048 -8.922 1.00 85.06 271 GLY A O 1
ATOM 2144 N N . PHE A 1 272 ? 0.127 0.495 -6.761 1.00 91.69 272 PHE A N 1
ATOM 2145 C CA . PHE A 1 272 ? 0.862 -0.724 -6.413 1.00 91.69 272 PHE A CA 1
ATOM 2146 C C . PHE A 1 272 ? -0.053 -1.938 -6.486 1.00 91.69 272 PHE A C 1
ATOM 2148 O O . PHE A 1 272 ? -1.246 -1.872 -6.197 1.00 91.69 272 PHE A O 1
ATOM 2155 N N . ASP A 1 273 ? 0.538 -3.071 -6.830 1.00 94.44 273 ASP A N 1
ATOM 2156 C CA . ASP A 1 273 ? -0.114 -4.342 -6.564 1.00 94.44 273 ASP A CA 1
ATOM 2157 C C . ASP A 1 273 ? 0.024 -4.745 -5.101 1.00 94.44 273 ASP A C 1
ATOM 2159 O O . ASP A 1 273 ? 0.976 -4.332 -4.443 1.00 94.44 273 ASP A O 1
ATOM 2163 N N . ILE A 1 274 ? -0.875 -5.597 -4.612 1.00 96.94 274 ILE A N 1
ATOM 2164 C CA . ILE A 1 274 ? -0.778 -6.143 -3.257 1.00 96.94 274 ILE A CA 1
ATOM 2165 C C . ILE A 1 274 ? -0.715 -7.668 -3.297 1.00 96.94 274 ILE A C 1
ATOM 2167 O O . ILE A 1 274 ? -1.556 -8.338 -3.904 1.00 96.94 274 ILE A O 1
ATOM 2171 N N . VAL A 1 275 ? 0.270 -8.206 -2.582 1.00 97.88 275 VAL A N 1
ATOM 2172 C CA . VAL A 1 275 ? 0.246 -9.568 -2.045 1.00 97.88 275 VAL A CA 1
ATOM 2173 C C . VAL A 1 275 ? -0.009 -9.441 -0.551 1.00 97.88 275 VAL A C 1
ATOM 2175 O O . VAL A 1 275 ? 0.824 -8.913 0.179 1.00 97.88 275 VAL A O 1
ATOM 2178 N N . GLU A 1 276 ? -1.181 -9.878 -0.101 1.00 97.25 276 GLU A N 1
ATOM 2179 C CA . GLU A 1 276 ? -1.604 -9.754 1.294 1.00 97.25 276 GLU A CA 1
ATOM 2180 C C . GLU A 1 276 ? -1.556 -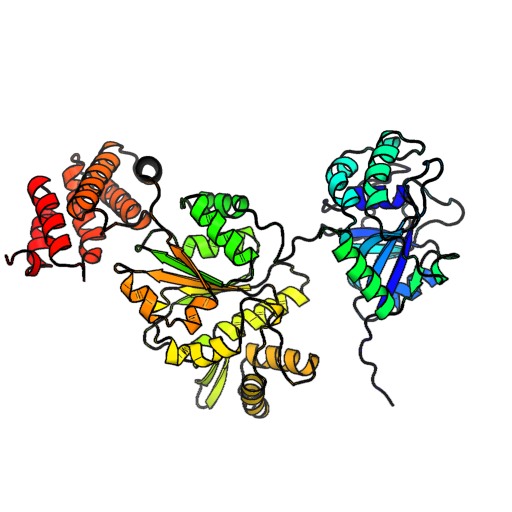11.115 1.986 1.00 97.25 276 GLU A C 1
ATOM 2182 O O . GLU A 1 276 ? -2.068 -12.102 1.452 1.00 97.25 276 GLU A O 1
ATOM 2187 N N . LYS A 1 277 ? -0.952 -11.170 3.176 1.00 96.12 277 LYS A N 1
ATOM 2188 C CA . LYS A 1 277 ? -0.975 -12.347 4.050 1.00 96.12 277 LYS A CA 1
ATOM 2189 C C . LYS A 1 277 ? -1.120 -11.924 5.508 1.00 96.12 277 LYS A C 1
ATOM 2191 O O . LYS A 1 277 ? -0.613 -10.882 5.909 1.00 96.12 277 LYS A O 1
ATOM 2196 N N . THR A 1 278 ? -1.743 -12.776 6.311 1.00 93.75 278 THR A N 1
ATOM 2197 C CA . THR A 1 278 ? -1.841 -12.602 7.765 1.00 93.75 278 THR A CA 1
ATOM 2198 C C . THR A 1 278 ? -0.861 -13.538 8.457 1.00 93.75 278 THR A C 1
ATOM 2200 O O . THR A 1 278 ? -0.835 -14.737 8.165 1.00 93.75 278 THR A O 1
ATOM 2203 N N . ALA A 1 279 ? -0.055 -12.992 9.362 1.00 90.69 279 ALA A N 1
ATOM 2204 C CA . ALA A 1 279 ? 0.896 -13.747 10.154 1.00 90.69 279 ALA A CA 1
ATOM 2205 C C . ALA A 1 279 ? 0.197 -14.591 11.225 1.00 90.69 279 ALA A C 1
ATOM 2207 O O . ALA A 1 279 ? -0.767 -14.177 11.870 1.00 90.69 279 ALA A O 1
ATOM 2208 N N . THR A 1 280 ? 0.710 -15.801 11.423 1.00 88.81 280 THR A N 1
ATOM 2209 C CA . THR A 1 280 ? 0.232 -16.740 12.442 1.00 88.81 280 THR A CA 1
ATOM 2210 C C . THR A 1 280 ? 1.414 -17.282 13.240 1.00 88.81 280 THR A C 1
ATOM 2212 O O . THR A 1 280 ? 2.563 -17.155 12.820 1.00 88.81 280 THR A O 1
ATOM 2215 N N . ALA A 1 281 ? 1.144 -17.925 14.378 1.00 86.31 281 ALA A N 1
ATOM 2216 C CA . ALA A 1 281 ? 2.187 -18.547 15.199 1.00 86.31 281 ALA A CA 1
ATOM 2217 C C . ALA A 1 281 ? 2.957 -19.665 14.472 1.00 86.31 281 ALA A C 1
ATOM 2219 O O . ALA A 1 281 ? 4.072 -20.006 14.865 1.00 86.31 281 ALA A O 1
ATOM 2220 N N . GLU A 1 282 ? 2.375 -20.219 13.406 1.00 87.31 282 GLU A N 1
ATOM 2221 C CA . GLU A 1 282 ? 2.962 -21.293 12.604 1.00 87.31 282 GLU A CA 1
ATOM 2222 C C . GLU A 1 282 ? 3.831 -20.780 11.453 1.00 87.31 282 GLU A C 1
ATOM 2224 O O . GLU A 1 282 ? 4.515 -21.582 10.817 1.00 87.31 282 GLU A O 1
ATOM 2229 N N . TRP A 1 283 ? 3.845 -19.463 11.203 1.00 90.19 283 TRP A N 1
ATOM 2230 C CA . TRP A 1 283 ? 4.654 -18.887 10.135 1.00 90.19 283 TRP A CA 1
ATOM 2231 C C . TRP A 1 283 ? 6.118 -19.289 10.248 1.00 90.19 283 TRP A C 1
ATOM 2233 O O . TRP A 1 283 ? 6.764 -19.197 11.296 1.00 90.19 283 TRP A O 1
ATOM 2243 N N . SER A 1 284 ? 6.644 -19.701 9.107 1.00 91.44 284 SER A N 1
ATOM 2244 C CA . SER A 1 284 ? 7.987 -20.218 8.941 1.00 91.44 284 SER A CA 1
ATOM 2245 C C . SER A 1 284 ? 8.658 -19.586 7.724 1.00 91.44 284 SER A C 1
ATOM 2247 O O . SER A 1 284 ? 8.062 -18.782 7.001 1.00 91.44 284 SER A O 1
ATOM 2249 N N . ARG A 1 285 ? 9.906 -19.987 7.456 1.00 93.31 285 ARG A N 1
ATOM 2250 C CA . ARG A 1 285 ? 10.601 -19.634 6.212 1.00 93.31 285 ARG A CA 1
ATOM 2251 C C . ARG A 1 285 ? 9.757 -19.961 4.972 1.00 93.31 285 ARG A C 1
ATOM 2253 O O . ARG A 1 285 ? 9.778 -19.186 4.022 1.00 93.31 285 ARG A O 1
ATOM 2260 N N . VAL A 1 286 ? 9.009 -21.069 4.986 1.00 93.75 286 VAL A N 1
ATOM 2261 C CA . VAL A 1 286 ? 8.206 -21.522 3.836 1.00 93.75 286 VAL A CA 1
ATOM 2262 C C . VAL A 1 286 ? 7.108 -20.515 3.490 1.00 93.75 286 VAL A C 1
ATOM 2264 O O . VAL A 1 286 ? 6.858 -20.258 2.317 1.00 93.75 286 VAL A O 1
ATOM 2267 N N . ASP A 1 287 ? 6.491 -19.900 4.499 1.00 94.31 287 ASP A N 1
ATOM 2268 C CA . ASP A 1 287 ? 5.402 -18.938 4.312 1.00 94.31 287 ASP A CA 1
ATOM 2269 C C . ASP A 1 287 ? 5.908 -17.581 3.812 1.00 94.31 287 ASP A C 1
ATOM 2271 O O . ASP A 1 287 ? 5.257 -16.929 2.992 1.00 94.31 287 ASP A O 1
ATOM 2275 N N . VAL A 1 288 ? 7.080 -17.152 4.293 1.00 93.94 288 VAL A N 1
ATOM 2276 C CA . VAL A 1 288 ? 7.664 -15.848 3.958 1.00 93.94 288 VAL A CA 1
ATOM 2277 C C . VAL A 1 288 ? 8.455 -15.922 2.660 1.00 93.94 288 VAL A C 1
ATOM 2279 O O . VAL A 1 288 ? 8.153 -15.189 1.724 1.00 93.94 288 VAL A O 1
ATOM 2282 N N . VAL A 1 289 ? 9.457 -16.794 2.585 1.00 95.56 289 VAL A N 1
ATOM 2283 C CA . VAL A 1 289 ? 10.357 -16.907 1.433 1.00 95.56 289 VAL A CA 1
ATOM 2284 C C . VAL A 1 289 ? 9.884 -17.999 0.492 1.00 95.56 289 VAL A C 1
ATOM 2286 O O . VAL A 1 289 ? 9.615 -17.722 -0.671 1.00 95.56 289 VAL A O 1
ATOM 2289 N N . GLY A 1 290 ? 9.747 -19.221 0.993 1.00 95.38 290 GLY A N 1
ATOM 2290 C CA . GLY A 1 290 ? 9.453 -20.403 0.194 1.00 95.38 290 GLY A CA 1
ATOM 2291 C C . GLY A 1 290 ? 10.202 -21.632 0.690 1.00 95.38 290 GLY A C 1
ATOM 2292 O O . GLY A 1 290 ? 11.054 -21.562 1.583 1.00 95.38 290 GLY A O 1
ATOM 2293 N N . GLY A 1 291 ? 9.838 -22.784 0.144 1.00 95.44 291 GLY A N 1
ATOM 2294 C CA . GLY A 1 291 ? 10.453 -24.051 0.512 1.00 95.44 291 GLY A CA 1
ATOM 2295 C C . GLY A 1 291 ? 9.649 -25.273 0.076 1.00 95.44 291 GLY A C 1
ATOM 2296 O O . GLY A 1 291 ? 8.584 -25.144 -0.543 1.00 95.44 291 GLY A O 1
ATOM 2297 N N . PRO A 1 292 ? 10.143 -26.475 0.410 1.00 94.19 292 PRO A N 1
ATOM 2298 C CA . PRO A 1 292 ? 9.474 -27.724 0.089 1.00 94.19 292 PRO A CA 1
ATOM 2299 C C . PRO A 1 292 ? 8.192 -27.914 0.905 1.00 94.19 292 PRO A C 1
ATOM 2301 O O . PRO A 1 292 ? 8.176 -27.804 2.130 1.00 94.19 292 PRO A O 1
ATOM 2304 N N . VAL A 1 293 ? 7.115 -28.282 0.218 1.00 94.44 293 VAL A N 1
ATOM 2305 C CA . VAL A 1 293 ? 5.824 -28.668 0.792 1.00 94.44 293 VAL A CA 1
ATOM 2306 C C . VAL A 1 293 ? 5.349 -29.992 0.208 1.00 94.44 293 VAL A C 1
ATOM 2308 O O . VAL A 1 293 ? 5.644 -30.330 -0.936 1.00 94.44 293 VAL A O 1
ATOM 2311 N N . PHE A 1 294 ? 4.560 -30.747 0.965 1.00 93.00 294 PHE A N 1
ATOM 2312 C CA . PHE A 1 294 ? 3.982 -31.996 0.480 1.00 93.00 294 PHE A CA 1
ATOM 2313 C C . PHE A 1 294 ? 2.603 -31.746 -0.147 1.00 93.00 294 PHE A C 1
ATOM 2315 O O . PHE A 1 294 ? 1.657 -31.378 0.548 1.00 93.00 294 PHE A O 1
ATOM 2322 N N . VAL A 1 295 ? 2.472 -31.931 -1.466 1.00 86.94 295 VAL A N 1
ATOM 2323 C CA . VAL A 1 295 ? 1.220 -31.704 -2.210 1.00 86.94 295 VAL A CA 1
ATOM 2324 C C . VAL A 1 295 ? 0.957 -32.866 -3.162 1.00 86.94 295 VAL A C 1
ATOM 2326 O O . VAL A 1 295 ? 1.715 -33.105 -4.101 1.00 86.94 295 VAL A O 1
ATOM 2329 N N . GLY A 1 296 ? -0.163 -33.565 -2.958 1.00 84.06 296 GLY A N 1
ATOM 2330 C CA . GLY A 1 296 ? -0.597 -34.641 -3.853 1.00 84.06 296 GLY A CA 1
ATOM 2331 C C . GLY A 1 296 ? 0.368 -35.829 -3.892 1.00 84.06 296 GLY A C 1
ATOM 2332 O O . GLY A 1 296 ? 0.645 -36.348 -4.967 1.00 84.06 296 GLY A O 1
ATOM 2333 N N . GLY A 1 297 ? 0.914 -36.225 -2.737 1.00 89.06 297 GLY A N 1
ATOM 2334 C CA . GLY A 1 297 ? 1.794 -37.393 -2.621 1.00 89.06 297 GLY A CA 1
ATOM 2335 C C . GLY A 1 297 ? 3.259 -37.149 -2.994 1.00 89.06 297 GLY A C 1
ATOM 2336 O O . GLY A 1 297 ? 4.054 -38.081 -2.931 1.00 89.06 297 GLY A O 1
ATOM 2337 N N . ARG A 1 298 ? 3.629 -35.919 -3.370 1.00 91.12 298 ARG A N 1
ATOM 2338 C CA . ARG A 1 298 ? 5.002 -35.542 -3.723 1.00 91.12 298 ARG A CA 1
ATOM 2339 C C . ARG A 1 298 ? 5.430 -34.253 -3.038 1.00 91.12 298 ARG A C 1
ATOM 2341 O O . ARG A 1 298 ? 4.594 -33.408 -2.715 1.00 91.12 298 ARG A O 1
ATOM 2348 N N . VAL A 1 299 ? 6.735 -34.103 -2.849 1.00 93.50 299 VAL A N 1
ATOM 2349 C CA . VAL A 1 299 ? 7.328 -32.840 -2.410 1.00 93.50 299 VAL A CA 1
ATOM 2350 C C . VAL A 1 299 ? 7.361 -31.884 -3.599 1.00 93.50 299 VAL A C 1
ATOM 2352 O O . VAL A 1 299 ? 7.685 -32.286 -4.714 1.00 93.50 299 VAL A O 1
ATOM 2355 N N . LYS A 1 300 ? 6.971 -30.633 -3.366 1.00 94.69 300 LYS A N 1
ATOM 2356 C CA . LYS A 1 300 ? 7.083 -29.533 -4.316 1.00 94.69 300 LYS A CA 1
ATOM 2357 C C . LYS A 1 300 ? 7.673 -28.319 -3.636 1.00 94.69 300 LYS A C 1
ATOM 2359 O O . LYS A 1 300 ? 7.250 -27.991 -2.533 1.00 94.69 300 LYS A O 1
ATOM 2364 N N . TRP A 1 301 ? 8.553 -27.608 -4.314 1.00 96.56 301 TRP A N 1
ATOM 2365 C CA . TRP A 1 301 ? 8.988 -26.301 -3.859 1.00 96.56 301 TRP A CA 1
ATOM 2366 C C . TRP A 1 301 ? 7.932 -25.246 -4.206 1.00 96.56 301 TRP A C 1
ATOM 2368 O O . TRP A 1 301 ? 7.426 -25.204 -5.333 1.00 96.56 301 TRP A O 1
ATOM 2378 N N . ARG A 1 302 ? 7.565 -24.408 -3.233 1.00 96.25 302 ARG A N 1
ATOM 2379 C CA . ARG A 1 302 ? 6.610 -23.310 -3.428 1.00 96.25 302 ARG A CA 1
ATOM 2380 C C . ARG A 1 302 ? 7.179 -21.984 -2.963 1.00 96.25 302 ARG A C 1
ATOM 2382 O O . ARG A 1 302 ? 7.781 -21.917 -1.893 1.00 96.25 302 ARG A O 1
ATOM 2389 N N . CYS A 1 303 ? 6.894 -20.936 -3.731 1.00 97.19 303 CYS A N 1
ATOM 2390 C CA . CYS A 1 303 ? 7.165 -19.571 -3.309 1.00 97.19 303 CYS A CA 1
ATOM 2391 C C . CYS A 1 303 ? 6.338 -19.222 -2.069 1.00 97.19 303 CYS A C 1
ATOM 2393 O O . CYS A 1 303 ? 5.125 -19.453 -2.022 1.00 97.19 303 CYS A O 1
ATOM 2395 N N . GLY A 1 304 ? 6.998 -18.594 -1.104 1.00 96.25 304 GLY A N 1
ATOM 2396 C CA . GLY A 1 304 ? 6.363 -17.844 -0.033 1.00 96.25 304 GLY A CA 1
ATOM 2397 C C . GLY A 1 304 ? 5.954 -16.446 -0.498 1.00 96.25 304 GLY A C 1
ATOM 2398 O O . GLY A 1 304 ? 6.169 -16.042 -1.644 1.00 96.25 304 GLY A O 1
ATOM 2399 N N . ALA A 1 305 ? 5.355 -15.688 0.413 1.00 96.88 305 ALA A N 1
ATOM 2400 C CA . ALA A 1 305 ? 4.727 -14.403 0.127 1.00 96.88 305 ALA A CA 1
ATOM 2401 C C . ALA A 1 305 ? 5.684 -13.341 -0.442 1.00 96.88 305 ALA A C 1
ATOM 2403 O O . ALA A 1 305 ? 5.297 -12.551 -1.302 1.00 96.88 305 ALA A O 1
ATOM 2404 N N . LEU A 1 306 ? 6.933 -13.322 0.027 1.00 97.00 306 LEU A N 1
ATOM 2405 C CA . LEU A 1 306 ? 7.969 -12.401 -0.433 1.00 97.00 306 LEU A CA 1
ATOM 2406 C C . LEU A 1 306 ? 8.343 -12.686 -1.879 1.00 97.00 306 LEU A C 1
ATOM 2408 O O . LEU A 1 306 ? 8.299 -11.776 -2.704 1.00 97.00 306 LEU A O 1
ATOM 2412 N N . LEU A 1 307 ? 8.675 -13.936 -2.199 1.00 97.44 307 LEU A N 1
ATOM 2413 C CA . LEU A 1 307 ? 9.065 -14.309 -3.556 1.00 97.44 307 LEU A CA 1
ATOM 2414 C C . LEU A 1 307 ? 7.887 -14.194 -4.530 1.00 97.44 307 LEU A C 1
ATOM 2416 O O . LEU A 1 307 ? 8.073 -13.707 -5.644 1.00 97.44 307 LEU A O 1
ATOM 2420 N N . GLU A 1 308 ? 6.665 -14.508 -4.086 1.00 98.00 308 GLU A N 1
ATOM 2421 C CA . GLU A 1 308 ? 5.429 -14.240 -4.833 1.00 98.00 308 GLU A CA 1
ATOM 2422 C C . GLU A 1 308 ? 5.306 -12.747 -5.197 1.00 98.00 308 GLU A C 1
ATOM 2424 O O . GLU A 1 308 ? 5.056 -12.394 -6.353 1.00 98.00 308 GLU A O 1
ATOM 2429 N N . ALA A 1 309 ? 5.525 -11.855 -4.230 1.00 97.88 309 ALA A N 1
ATOM 2430 C CA . ALA A 1 309 ? 5.427 -10.415 -4.435 1.00 97.88 309 ALA A CA 1
ATOM 2431 C C . ALA A 1 309 ? 6.555 -9.852 -5.319 1.00 97.88 309 ALA A C 1
ATOM 2433 O O . ALA A 1 309 ? 6.292 -8.998 -6.168 1.00 97.88 309 ALA A O 1
ATOM 2434 N N . VAL A 1 310 ? 7.785 -10.360 -5.194 1.00 96.81 310 VAL A N 1
ATOM 2435 C CA . VAL A 1 310 ? 8.906 -9.990 -6.076 1.00 96.81 310 VAL A CA 1
ATOM 2436 C C . VAL A 1 310 ? 8.654 -10.451 -7.515 1.00 96.81 310 VAL A C 1
ATOM 2438 O O . VAL A 1 310 ? 8.837 -9.671 -8.452 1.00 96.81 310 VAL A O 1
ATOM 2441 N N . ALA A 1 311 ? 8.170 -11.681 -7.711 1.00 96.94 311 ALA A N 1
ATOM 2442 C CA . ALA A 1 311 ? 7.796 -12.190 -9.031 1.00 96.94 311 ALA A CA 1
ATOM 2443 C C . ALA A 1 311 ? 6.706 -11.321 -9.681 1.00 96.94 311 ALA A C 1
ATOM 2445 O O . ALA A 1 311 ? 6.785 -10.980 -10.867 1.00 96.94 311 ALA A O 1
ATOM 2446 N N . ARG A 1 312 ? 5.710 -10.903 -8.889 1.00 96.12 312 ARG A N 1
ATOM 2447 C CA . ARG A 1 312 ? 4.642 -10.003 -9.337 1.00 96.12 312 ARG A CA 1
ATOM 2448 C C . ARG A 1 312 ? 5.182 -8.634 -9.743 1.00 96.12 312 ARG A C 1
ATOM 2450 O O . ARG A 1 312 ? 4.766 -8.121 -10.779 1.00 96.12 312 ARG A O 1
ATOM 2457 N N . ASP A 1 313 ? 6.140 -8.083 -9.002 1.00 93.38 313 ASP A N 1
ATOM 2458 C CA . ASP A 1 313 ? 6.771 -6.803 -9.336 1.00 93.38 313 ASP A CA 1
ATOM 2459 C C . ASP A 1 313 ? 7.538 -6.866 -10.665 1.00 93.38 313 ASP A C 1
ATOM 2461 O O . ASP A 1 313 ? 7.319 -6.056 -11.566 1.00 93.38 313 ASP A O 1
ATOM 2465 N N . TYR A 1 314 ? 8.331 -7.918 -10.872 1.00 89.38 314 TYR A N 1
ATOM 2466 C CA . TYR A 1 314 ? 8.965 -8.165 -12.167 1.00 89.38 314 TYR A CA 1
ATOM 2467 C C . TYR A 1 314 ? 7.948 -8.226 -13.313 1.00 89.38 314 TYR A C 1
ATOM 2469 O O . TYR A 1 314 ? 8.132 -7.567 -14.335 1.00 89.38 314 TYR A O 1
ATOM 2477 N N . SER A 1 315 ? 6.853 -8.973 -13.144 1.00 88.62 315 SER A N 1
ATOM 2478 C CA . SER A 1 315 ? 5.816 -9.088 -14.180 1.00 88.62 315 SER A CA 1
ATOM 2479 C C . SER A 1 315 ? 5.163 -7.739 -14.509 1.00 88.62 315 SER A C 1
ATOM 2481 O O . SER A 1 315 ? 4.758 -7.483 -15.645 1.00 88.62 315 SER A O 1
ATOM 2483 N N . ARG A 1 316 ? 5.065 -6.841 -13.526 1.00 86.06 316 ARG A N 1
ATOM 2484 C CA . ARG A 1 316 ? 4.550 -5.483 -13.722 1.00 86.06 316 ARG A CA 1
ATOM 2485 C C . ARG A 1 316 ? 5.509 -4.628 -14.536 1.00 86.06 316 ARG A C 1
ATOM 2487 O O . ARG A 1 316 ? 5.061 -3.992 -15.492 1.00 86.06 316 ARG A O 1
ATOM 2494 N N . LEU A 1 317 ? 6.800 -4.672 -14.216 1.00 77.38 317 LEU A N 1
ATOM 2495 C CA . LEU A 1 317 ? 7.833 -3.966 -14.975 1.00 77.38 317 LEU A CA 1
ATOM 2496 C C . LEU A 1 317 ? 7.849 -4.395 -16.447 1.00 77.38 317 LEU A C 1
ATOM 2498 O O . LEU A 1 317 ? 7.882 -3.544 -17.335 1.00 77.38 317 LEU A O 1
ATOM 2502 N N . GLU A 1 318 ? 7.738 -5.697 -16.721 1.00 77.94 318 GLU A N 1
ATOM 2503 C CA . GLU A 1 318 ? 7.654 -6.225 -18.092 1.00 77.94 318 GLU A CA 1
ATOM 2504 C C . GLU A 1 318 ? 6.429 -5.716 -18.860 1.00 77.94 318 GLU A C 1
ATOM 2506 O O . GLU A 1 318 ? 6.487 -5.487 -20.067 1.00 77.94 318 GLU A O 1
ATOM 2511 N N . ARG A 1 319 ? 5.313 -5.492 -18.159 1.00 73.25 319 ARG A N 1
ATOM 2512 C CA . ARG A 1 319 ? 4.082 -4.912 -18.719 1.00 73.25 319 ARG A CA 1
ATOM 2513 C C . ARG A 1 319 ? 4.139 -3.385 -18.829 1.00 73.25 319 ARG A C 1
ATOM 2515 O O . ARG A 1 319 ? 3.114 -2.759 -19.101 1.00 73.25 319 ARG A O 1
ATOM 2522 N N . GLY A 1 320 ? 5.302 -2.781 -18.580 1.00 54.00 320 GLY A N 1
ATOM 2523 C CA . GLY A 1 320 ? 5.501 -1.335 -18.609 1.00 54.00 320 GLY A CA 1
ATOM 2524 C C . GLY A 1 320 ? 4.771 -0.594 -17.489 1.00 54.00 320 GLY A C 1
ATOM 2525 O O . GLY A 1 320 ? 4.524 0.602 -17.627 1.00 54.00 320 GLY A O 1
ATOM 2526 N N . LYS A 1 321 ? 4.385 -1.281 -16.405 1.00 67.94 321 LYS A N 1
ATOM 2527 C CA . LYS A 1 321 ? 3.811 -0.630 -15.225 1.00 67.94 321 LYS A CA 1
ATOM 2528 C C . LYS A 1 321 ? 4.925 0.003 -14.409 1.00 67.94 321 LYS A C 1
ATOM 2530 O O . LYS A 1 321 ? 5.963 -0.606 -14.177 1.00 67.94 321 LYS A O 1
ATOM 2535 N N . GLU A 1 322 ? 4.678 1.230 -13.981 1.00 62.44 322 GLU A N 1
ATOM 2536 C CA . GLU A 1 322 ? 5.644 2.010 -13.216 1.00 62.44 322 GLU A CA 1
ATOM 2537 C C . GLU A 1 322 ? 5.531 1.680 -11.724 1.00 62.44 322 GLU A C 1
ATOM 2539 O O . GLU A 1 322 ? 6.533 1.474 -11.058 1.00 62.44 322 GLU A O 1
ATOM 2544 N N . SER A 1 323 ? 4.321 1.521 -11.193 1.00 75.81 323 SER A N 1
ATOM 2545 C CA . SER A 1 323 ? 4.107 1.154 -9.794 1.00 75.81 323 SER A CA 1
ATOM 2546 C C . SER A 1 323 ? 4.485 -0.300 -9.487 1.00 75.81 323 SER A C 1
ATOM 2548 O O . SER A 1 323 ? 4.142 -1.217 -10.242 1.00 75.81 323 SER A O 1
ATOM 2550 N N . GLY A 1 324 ? 5.156 -0.504 -8.349 1.00 89.19 324 GLY A N 1
ATOM 2551 C CA . GLY A 1 324 ? 5.682 -1.807 -7.936 1.00 89.19 324 GLY A CA 1
ATOM 2552 C C . GLY A 1 324 ? 4.657 -2.712 -7.254 1.00 89.19 324 GLY A C 1
ATOM 2553 O O . GLY A 1 324 ? 3.446 -2.592 -7.472 1.00 89.19 324 GLY A O 1
ATOM 2554 N N . THR A 1 325 ? 5.141 -3.591 -6.376 1.00 95.56 325 THR A N 1
ATOM 2555 C CA . THR A 1 325 ? 4.302 -4.474 -5.545 1.00 95.56 325 THR A CA 1
ATOM 2556 C C . THR A 1 325 ? 4.557 -4.248 -4.054 1.00 95.56 325 THR A C 1
ATOM 2558 O O . THR A 1 325 ? 5.703 -4.150 -3.616 1.00 95.56 325 THR A O 1
ATOM 2561 N N . ILE A 1 326 ? 3.483 -4.202 -3.265 1.00 97.38 326 ILE A N 1
ATOM 2562 C CA . ILE A 1 326 ? 3.512 -4.215 -1.804 1.00 97.38 326 ILE A CA 1
ATOM 2563 C C . ILE A 1 326 ? 3.243 -5.638 -1.305 1.00 97.38 326 ILE A C 1
ATOM 2565 O O . ILE A 1 326 ? 2.220 -6.243 -1.631 1.00 97.38 326 ILE A O 1
ATOM 2569 N N . LEU A 1 327 ? 4.136 -6.150 -0.462 1.00 98.06 327 LEU A N 1
ATOM 2570 C CA . LEU A 1 327 ? 3.845 -7.264 0.433 1.00 98.06 327 LEU A CA 1
ATOM 2571 C C . LEU A 1 327 ? 3.222 -6.703 1.717 1.00 98.06 327 LEU A C 1
ATOM 2573 O O . LEU A 1 327 ? 3.913 -6.070 2.517 1.00 98.06 327 LEU A O 1
ATOM 2577 N N . LEU A 1 328 ? 1.923 -6.929 1.902 1.00 98.31 328 LEU A N 1
ATOM 2578 C CA . LEU A 1 328 ? 1.197 -6.564 3.115 1.00 98.31 328 LEU A CA 1
ATOM 2579 C C . LEU A 1 328 ? 1.173 -7.755 4.078 1.00 98.31 328 LEU A C 1
ATOM 2581 O O . LEU A 1 328 ? 0.595 -8.793 3.758 1.00 98.31 328 LEU A O 1
ATOM 2585 N N . ILE A 1 329 ? 1.798 -7.597 5.246 1.00 96.00 329 ILE A N 1
ATOM 2586 C CA . ILE A 1 329 ? 1.830 -8.601 6.318 1.00 96.00 329 ILE A CA 1
ATOM 2587 C C . ILE A 1 329 ? 0.978 -8.099 7.478 1.00 96.00 329 ILE A C 1
ATOM 2589 O O . ILE A 1 329 ? 1.404 -7.210 8.215 1.00 96.00 329 ILE A O 1
ATOM 2593 N N . ASP A 1 330 ? -0.217 -8.658 7.641 1.00 93.38 330 ASP A N 1
ATOM 2594 C CA . ASP A 1 330 ? -1.082 -8.319 8.770 1.00 93.38 330 ASP A CA 1
ATOM 2595 C C . ASP A 1 330 ? -0.670 -9.092 10.033 1.00 93.38 330 ASP A C 1
ATOM 2597 O O . ASP A 1 330 ? -0.243 -10.242 9.947 1.00 93.38 330 ASP A O 1
ATOM 2601 N N . GLU A 1 331 ? -0.811 -8.468 11.202 1.00 89.12 331 GLU A N 1
ATOM 2602 C CA . GLU A 1 331 ? -0.559 -9.063 12.526 1.00 89.12 331 GLU A CA 1
ATOM 2603 C C . GLU A 1 331 ? 0.834 -9.693 12.713 1.00 89.12 331 GLU A C 1
ATOM 2605 O O . GLU A 1 331 ? 0.980 -10.769 13.297 1.00 89.12 331 GLU A O 1
ATOM 2610 N N . ILE A 1 332 ? 1.883 -9.006 12.249 1.00 89.50 332 ILE A N 1
ATOM 2611 C CA . ILE A 1 332 ? 3.256 -9.539 12.197 1.00 89.50 332 ILE A CA 1
ATOM 2612 C C . ILE A 1 332 ? 3.793 -10.047 13.548 1.00 89.50 332 ILE A C 1
ATOM 2614 O O . ILE A 1 332 ? 4.613 -10.962 13.584 1.00 89.50 332 ILE A O 1
ATOM 2618 N N . ASN A 1 333 ? 3.301 -9.508 14.667 1.00 84.00 333 ASN A N 1
ATOM 2619 C CA . ASN A 1 333 ? 3.668 -9.936 16.019 1.00 84.00 333 ASN A CA 1
ATOM 2620 C C . ASN A 1 333 ? 3.203 -11.345 16.391 1.00 84.00 333 ASN A C 1
ATOM 2622 O O . ASN A 1 333 ? 3.656 -11.876 17.402 1.00 84.00 333 ASN A O 1
ATOM 2626 N N . ARG A 1 334 ? 2.293 -11.945 15.619 1.00 84.44 334 ARG A N 1
ATOM 2627 C CA . ARG A 1 334 ? 1.862 -13.328 15.846 1.00 84.44 334 ARG A CA 1
ATOM 2628 C C . ARG A 1 334 ? 2.894 -14.344 15.369 1.00 84.44 334 ARG A C 1
ATOM 2630 O O . ARG A 1 334 ? 2.857 -15.476 15.835 1.00 84.44 334 ARG A O 1
ATOM 2637 N N . ALA A 1 335 ? 3.796 -13.959 14.466 1.00 84.62 335 ALA A N 1
ATOM 2638 C CA . ALA A 1 335 ? 4.826 -14.843 13.935 1.00 84.62 335 ALA A CA 1
ATOM 2639 C C . ALA A 1 335 ? 6.101 -14.832 14.788 1.00 84.62 335 ALA A C 1
ATOM 2641 O O . ALA A 1 335 ? 6.512 -13.806 15.333 1.00 84.62 335 ALA A O 1
ATOM 2642 N N . ASN A 1 336 ? 6.797 -15.971 14.822 1.00 82.75 336 ASN A N 1
ATOM 2643 C CA . ASN A 1 336 ? 8.171 -16.017 15.310 1.00 82.75 336 ASN A CA 1
ATOM 2644 C C . ASN A 1 336 ? 9.114 -15.466 14.227 1.00 82.75 336 ASN A C 1
ATOM 2646 O O . ASN A 1 336 ? 9.463 -16.168 13.273 1.00 82.75 336 ASN A O 1
ATOM 2650 N N . LEU A 1 337 ? 9.518 -14.201 14.371 1.00 79.81 337 LEU A N 1
ATOM 2651 C CA . LEU A 1 337 ? 10.317 -13.520 13.354 1.00 79.81 337 LEU A CA 1
ATOM 2652 C C . LEU A 1 337 ? 11.684 -14.155 13.114 1.00 79.81 337 LEU A C 1
ATOM 2654 O O . LEU A 1 337 ? 12.093 -14.263 11.963 1.00 79.81 337 LEU A O 1
ATOM 2658 N N . GLU A 1 338 ? 12.383 -14.599 14.157 1.00 75.75 338 GLU A N 1
ATOM 2659 C CA . GLU A 1 338 ? 13.714 -15.199 14.000 1.00 75.75 338 GLU A CA 1
ATOM 2660 C C . GLU A 1 338 ? 13.659 -16.456 13.128 1.00 75.75 338 GLU A C 1
ATOM 2662 O O . GLU A 1 338 ? 14.505 -16.656 12.256 1.00 75.75 338 GLU A O 1
ATOM 2667 N N . ARG A 1 339 ? 12.613 -17.272 13.309 1.00 81.38 339 ARG A N 1
ATOM 2668 C CA . ARG A 1 339 ? 12.406 -18.498 12.533 1.00 81.38 339 ARG A CA 1
ATOM 2669 C C . ARG A 1 339 ? 11.933 -18.227 11.103 1.00 81.38 339 ARG A C 1
ATOM 2671 O O . ARG A 1 339 ? 12.311 -18.965 10.195 1.00 81.38 339 ARG A O 1
ATOM 2678 N N . ALA A 1 340 ? 11.080 -17.225 10.900 1.00 84.75 340 ALA A N 1
ATOM 2679 C CA . ALA A 1 340 ? 10.436 -16.986 9.608 1.00 84.75 340 ALA A CA 1
ATOM 2680 C C . ALA A 1 340 ? 11.194 -15.997 8.700 1.00 84.75 340 ALA A C 1
ATOM 2682 O O . ALA A 1 340 ? 11.136 -16.123 7.480 1.00 84.75 340 ALA A O 1
ATOM 2683 N N . PHE A 1 341 ? 11.936 -15.042 9.271 1.00 85.19 341 PHE A N 1
ATOM 2684 C CA . PHE A 1 341 ? 12.539 -13.906 8.557 1.00 85.19 341 PHE A CA 1
ATOM 2685 C C . PHE A 1 341 ? 14.077 -13.924 8.540 1.00 85.19 341 PHE A C 1
ATOM 2687 O O . PHE A 1 341 ? 14.695 -12.909 8.227 1.00 85.19 341 PHE A O 1
ATOM 2694 N N . GLY A 1 342 ? 14.731 -15.052 8.829 1.00 83.19 342 GLY A N 1
ATOM 2695 C CA . GLY A 1 342 ? 16.200 -15.140 8.781 1.00 83.19 342 GLY A CA 1
ATOM 2696 C C . GLY A 1 342 ? 16.787 -14.661 7.443 1.00 83.19 342 GLY A C 1
ATOM 2697 O O . GLY A 1 342 ? 17.629 -13.766 7.410 1.00 83.19 342 GLY A O 1
ATOM 2698 N N . GLU A 1 343 ? 16.271 -15.174 6.324 1.00 87.88 343 GLU A N 1
ATOM 2699 C CA . GLU A 1 343 ? 16.718 -14.786 4.976 1.00 87.88 343 GLU A CA 1
ATOM 2700 C C . GLU A 1 343 ? 16.227 -13.407 4.535 1.00 87.88 343 GLU A C 1
ATOM 2702 O O . GLU A 1 343 ? 16.878 -12.761 3.717 1.00 87.88 343 GLU A O 1
ATOM 2707 N N . PHE A 1 344 ? 15.135 -12.906 5.119 1.00 88.94 344 PHE A N 1
ATOM 2708 C CA . PHE A 1 344 ? 14.682 -11.532 4.894 1.00 88.94 344 PHE A CA 1
ATOM 2709 C C . PHE A 1 344 ? 15.797 -10.532 5.219 1.00 88.94 344 PHE A C 1
ATOM 2711 O O . PHE A 1 344 ? 16.007 -9.562 4.495 1.00 88.94 344 PHE A O 1
ATOM 2718 N N . LEU A 1 345 ? 16.547 -10.775 6.300 1.00 86.44 345 LEU A N 1
ATOM 2719 C CA . LEU A 1 345 ? 17.649 -9.905 6.708 1.00 86.44 345 LEU A CA 1
ATOM 2720 C C . LEU A 1 345 ? 18.786 -9.889 5.681 1.00 86.44 345 LEU A C 1
ATOM 2722 O O . LEU A 1 345 ? 19.426 -8.846 5.520 1.00 86.44 345 LEU A O 1
ATOM 2726 N N . THR A 1 346 ? 19.015 -11.011 4.999 1.00 87.38 346 THR A N 1
ATOM 2727 C CA . THR A 1 346 ? 20.009 -11.140 3.928 1.00 87.38 346 THR A CA 1
ATOM 2728 C C . THR A 1 346 ? 19.525 -10.467 2.646 1.00 87.38 346 THR A C 1
ATOM 2730 O O . THR A 1 346 ? 20.290 -9.721 2.040 1.00 87.38 346 THR A O 1
ATOM 2733 N N . ILE A 1 347 ? 18.254 -10.670 2.273 1.00 92.44 347 ILE A N 1
ATOM 2734 C CA . ILE A 1 347 ? 17.645 -10.058 1.081 1.00 92.44 347 ILE A CA 1
ATOM 2735 C C . ILE A 1 347 ? 17.653 -8.531 1.196 1.00 92.44 347 ILE A C 1
ATOM 2737 O O . ILE A 1 347 ? 18.043 -7.830 0.265 1.00 92.44 347 ILE A O 1
ATOM 2741 N N . PHE A 1 348 ? 17.273 -8.014 2.364 1.00 91.31 348 PHE A N 1
ATOM 2742 C CA . PHE A 1 348 ? 17.220 -6.583 2.655 1.00 91.31 348 PHE A CA 1
ATOM 2743 C C . PHE A 1 348 ? 18.401 -6.184 3.541 1.00 91.31 348 PHE A C 1
ATOM 2745 O O . PHE A 1 348 ? 18.239 -5.875 4.721 1.00 91.31 348 PHE A O 1
ATOM 2752 N N . SER A 1 349 ? 19.616 -6.230 2.997 1.00 82.75 349 SER A N 1
ATOM 2753 C CA . SER A 1 349 ? 20.862 -5.938 3.728 1.00 82.75 349 SER A CA 1
ATOM 2754 C C . SER A 1 349 ? 20.924 -4.498 4.292 1.00 82.75 349 SER A C 1
ATOM 2756 O O . SER A 1 349 ? 21.419 -4.263 5.407 1.00 82.75 349 SER A O 1
ATOM 2758 N N . GLY A 1 350 ? 20.330 -3.547 3.567 1.00 78.38 350 GLY A N 1
ATOM 2759 C CA . GLY A 1 350 ? 20.244 -2.126 3.898 1.00 78.38 350 GLY A CA 1
ATOM 2760 C C . GLY A 1 350 ? 18.869 -1.519 3.602 1.00 78.38 350 GLY A C 1
ATOM 2761 O O . GLY A 1 350 ? 17.915 -2.212 3.254 1.00 78.38 350 GLY A O 1
ATOM 2762 N N . SER A 1 351 ? 18.757 -0.199 3.772 1.00 72.69 351 SER A N 1
ATOM 2763 C CA . SER A 1 351 ? 17.550 0.559 3.405 1.00 72.69 351 SER A CA 1
ATOM 2764 C C . SER A 1 351 ? 17.578 1.103 1.979 1.00 72.69 351 SER A C 1
ATOM 2766 O O . SER A 1 351 ? 16.579 1.671 1.553 1.00 72.69 351 SER A O 1
ATOM 2768 N N . ASP A 1 352 ? 18.704 0.980 1.267 1.00 75.50 352 ASP A N 1
ATOM 2769 C CA . ASP A 1 352 ? 18.786 1.340 -0.147 1.00 75.50 352 ASP A CA 1
ATOM 2770 C C . ASP A 1 352 ? 18.236 0.181 -1.000 1.00 75.50 352 ASP A C 1
ATOM 2772 O O . ASP A 1 352 ? 18.813 -0.908 -0.973 1.00 75.50 352 ASP A O 1
ATOM 2776 N N . PRO A 1 353 ? 17.166 0.394 -1.793 1.00 79.50 353 PRO A N 1
ATOM 2777 C CA . PRO A 1 353 ? 16.653 -0.612 -2.717 1.00 79.50 353 PRO A CA 1
ATOM 2778 C C . PRO A 1 353 ? 17.671 -1.149 -3.731 1.00 79.50 353 PRO A C 1
ATOM 2780 O O . PRO A 1 353 ? 17.457 -2.216 -4.293 1.00 79.50 353 PRO A O 1
ATOM 2783 N N . ASN A 1 354 ? 18.771 -0.433 -3.984 1.00 75.75 354 ASN A N 1
ATOM 2784 C CA . ASN A 1 354 ? 19.858 -0.904 -4.853 1.00 75.75 354 ASN A CA 1
ATOM 2785 C C . ASN A 1 354 ? 20.692 -2.032 -4.238 1.00 75.75 354 ASN A C 1
ATOM 2787 O O . ASN A 1 354 ? 21.459 -2.680 -4.945 1.00 75.75 354 ASN A O 1
ATOM 2791 N N . GLU A 1 355 ? 20.585 -2.231 -2.927 1.00 79.75 355 GLU A N 1
ATOM 2792 C CA . GLU A 1 355 ? 21.341 -3.236 -2.182 1.00 79.75 355 GLU A CA 1
ATOM 2793 C C . GLU A 1 355 ? 20.533 -4.523 -1.950 1.00 79.75 355 GLU A C 1
ATOM 2795 O O . GLU A 1 355 ? 20.994 -5.426 -1.245 1.00 79.75 355 GLU A O 1
ATOM 2800 N N . TRP A 1 356 ? 19.318 -4.608 -2.503 1.00 90.06 356 TRP A N 1
ATOM 2801 C CA . TRP A 1 356 ? 18.404 -5.724 -2.285 1.00 90.06 356 TRP A CA 1
ATOM 2802 C C . TRP A 1 356 ? 18.541 -6.787 -3.370 1.00 90.06 356 TRP A C 1
ATOM 2804 O O . TRP A 1 356 ? 18.324 -6.523 -4.553 1.00 90.06 356 TRP A O 1
ATOM 2814 N N . PHE A 1 357 ? 18.848 -8.013 -2.955 1.00 92.12 357 PHE A N 1
ATOM 2815 C CA . PHE A 1 357 ? 19.015 -9.146 -3.861 1.00 92.12 357 PHE A CA 1
ATOM 2816 C C . PHE A 1 357 ? 18.506 -10.425 -3.202 1.00 92.12 357 PHE A C 1
ATOM 2818 O O . PHE A 1 357 ? 18.726 -10.639 -2.014 1.00 92.12 357 PHE A O 1
ATOM 2825 N N . ILE A 1 358 ? 17.880 -11.304 -3.975 1.00 95.06 358 ILE A N 1
ATOM 2826 C CA . ILE A 1 358 ? 17.623 -12.685 -3.579 1.00 95.06 358 ILE A CA 1
ATOM 2827 C C . ILE A 1 358 ? 18.954 -13.453 -3.677 1.00 95.06 358 ILE A C 1
ATOM 2829 O O . ILE A 1 358 ? 19.558 -13.467 -4.757 1.00 95.06 358 ILE A O 1
ATOM 2833 N N . PRO A 1 359 ? 19.432 -14.065 -2.574 1.00 90.69 359 PRO A N 1
ATOM 2834 C CA . PRO A 1 359 ? 20.638 -14.887 -2.574 1.00 90.69 359 PRO A CA 1
ATOM 2835 C C . PRO A 1 359 ? 20.585 -16.024 -3.598 1.00 90.69 359 PRO A C 1
ATOM 2837 O O . PRO A 1 359 ? 19.558 -16.695 -3.716 1.00 90.69 359 PRO A O 1
ATOM 2840 N N . GLY A 1 360 ? 21.717 -16.290 -4.260 1.00 91.19 360 GLY A N 1
ATOM 2841 C CA . GLY A 1 360 ? 21.871 -17.413 -5.191 1.00 91.19 360 GLY A CA 1
ATOM 2842 C C . GLY A 1 360 ? 21.487 -18.753 -4.565 1.00 91.19 360 GLY A C 1
ATOM 2843 O O . GLY A 1 360 ? 20.767 -19.514 -5.190 1.00 91.19 360 GLY A O 1
ATOM 2844 N N . SER A 1 361 ? 21.796 -18.972 -3.282 1.00 92.12 361 SER A N 1
ATOM 2845 C CA . SER A 1 361 ? 21.447 -20.207 -2.562 1.00 92.12 361 SER A CA 1
ATOM 2846 C C . SER A 1 361 ? 19.946 -20.524 -2.539 1.00 92.12 361 SER A C 1
ATOM 2848 O O . SER A 1 361 ? 19.566 -21.688 -2.526 1.00 92.12 361 SER A O 1
ATOM 2850 N N . ILE A 1 362 ? 19.076 -19.504 -2.528 1.00 94.38 362 ILE A N 1
ATOM 2851 C CA . ILE A 1 362 ? 17.620 -19.712 -2.596 1.00 94.38 362 ILE A CA 1
ATOM 2852 C C . ILE A 1 362 ? 17.227 -20.145 -4.009 1.00 94.38 362 ILE A C 1
ATOM 2854 O O . ILE A 1 362 ? 16.347 -20.978 -4.181 1.00 94.38 362 ILE A O 1
ATOM 2858 N N . LEU A 1 363 ? 17.863 -19.574 -5.029 1.00 95.12 363 LEU A N 1
ATOM 2859 C CA . LEU A 1 363 ? 17.558 -19.854 -6.430 1.00 95.12 363 LEU A CA 1
ATOM 2860 C C . LEU A 1 363 ? 18.119 -21.221 -6.842 1.00 95.12 363 LEU A C 1
ATOM 2862 O O . LEU A 1 363 ? 17.408 -21.989 -7.476 1.00 95.12 363 LEU A O 1
ATOM 2866 N N . GLU A 1 364 ? 19.319 -21.571 -6.385 1.00 94.19 364 GLU A N 1
ATOM 2867 C CA . GLU A 1 364 ? 19.898 -22.916 -6.475 1.00 94.19 364 GLU A CA 1
ATOM 2868 C C . GLU A 1 364 ? 18.970 -23.959 -5.829 1.00 94.19 364 GLU A C 1
ATOM 2870 O O . GLU A 1 364 ? 18.660 -24.965 -6.461 1.00 94.19 364 GLU A O 1
ATOM 2875 N N . GLU A 1 365 ? 18.425 -23.681 -4.633 1.00 94.44 365 GLU A N 1
ATOM 2876 C CA . GLU A 1 365 ? 17.424 -24.552 -3.998 1.00 94.44 365 GLU A CA 1
ATOM 2877 C C . GLU A 1 365 ? 16.198 -24.741 -4.905 1.00 94.44 365 GLU A C 1
ATOM 2879 O O . GLU A 1 365 ? 15.766 -25.868 -5.113 1.00 94.44 365 GLU A O 1
ATOM 2884 N N . ILE A 1 366 ? 15.638 -23.678 -5.497 1.00 95.69 366 ILE A N 1
ATOM 2885 C CA . ILE A 1 366 ? 14.496 -23.807 -6.426 1.00 95.69 366 ILE A CA 1
ATOM 2886 C C . ILE A 1 366 ? 14.890 -24.631 -7.662 1.00 95.69 366 ILE A C 1
ATOM 2888 O O . ILE A 1 366 ? 14.089 -25.437 -8.145 1.00 95.69 366 ILE A O 1
ATOM 2892 N N . GLN A 1 367 ? 16.106 -24.435 -8.180 1.00 94.62 367 GLN A N 1
ATOM 2893 C CA . GLN A 1 367 ? 16.612 -25.126 -9.363 1.00 94.62 367 GLN A CA 1
ATOM 2894 C C . GLN A 1 367 ? 16.674 -26.642 -9.154 1.00 94.62 367 GLN A C 1
ATOM 2896 O O . GLN A 1 367 ? 16.236 -27.370 -10.045 1.00 94.62 367 GLN A O 1
ATOM 2901 N N . GLU A 1 368 ? 17.105 -27.117 -7.982 1.00 94.00 368 GLU A N 1
ATOM 2902 C CA . GLU A 1 368 ? 17.129 -28.552 -7.653 1.00 94.00 368 GLU A CA 1
ATOM 2903 C C . GLU A 1 368 ? 15.743 -29.204 -7.810 1.00 94.00 368 GLU A C 1
ATOM 2905 O O . GLU A 1 368 ? 15.616 -30.287 -8.376 1.00 94.00 368 GLU A O 1
ATOM 2910 N N . TYR A 1 369 ? 14.666 -28.522 -7.403 1.00 94.00 369 TYR A N 1
ATOM 2911 C CA 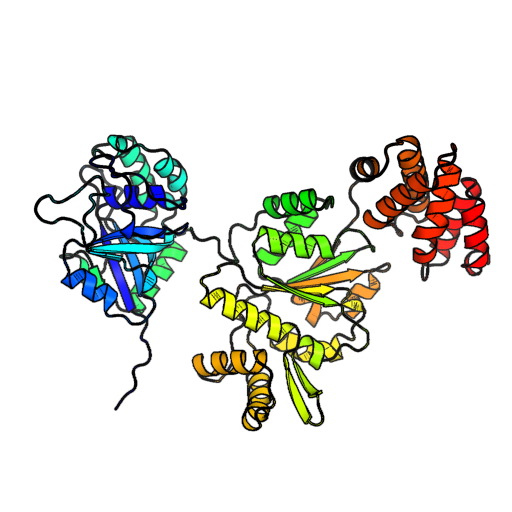. TYR A 1 369 ? 13.300 -29.042 -7.566 1.00 94.00 369 TYR A CA 1
ATOM 2912 C C . TYR A 1 369 ? 12.745 -28.871 -8.989 1.00 94.00 369 TYR A C 1
ATOM 2914 O O . TYR A 1 369 ? 11.746 -29.513 -9.344 1.00 94.00 369 TYR A O 1
ATOM 2922 N N . ARG A 1 370 ? 13.329 -27.989 -9.813 1.00 91.81 370 ARG A N 1
ATOM 2923 C CA . ARG A 1 370 ? 12.901 -27.783 -11.207 1.00 91.81 370 ARG A CA 1
ATOM 2924 C C . ARG A 1 370 ? 13.204 -29.006 -12.058 1.00 91.81 370 ARG A C 1
ATOM 2926 O O . ARG A 1 370 ? 12.375 -29.365 -12.893 1.00 91.81 370 ARG A O 1
ATOM 2933 N N . GLU A 1 371 ? 14.350 -29.642 -11.828 1.00 82.06 371 GLU A N 1
ATOM 2934 C CA . GLU A 1 371 ? 14.792 -30.834 -12.564 1.00 82.06 371 GLU A CA 1
ATOM 2935 C C . GLU A 1 371 ? 13.765 -31.977 -12.468 1.00 82.06 371 GLU A C 1
ATOM 2937 O O . GLU A 1 371 ? 13.502 -32.664 -13.456 1.00 82.06 371 GLU A O 1
ATOM 2942 N N . ASP A 1 372 ? 13.068 -32.077 -11.331 1.00 83.44 372 ASP A N 1
ATOM 2943 C CA . ASP A 1 372 ? 11.996 -33.048 -11.075 1.00 83.44 372 ASP A CA 1
ATOM 2944 C C . ASP A 1 372 ? 10.586 -32.560 -11.481 1.00 83.44 372 ASP A C 1
ATOM 2946 O O . ASP A 1 372 ? 9.570 -33.216 -11.209 1.00 83.44 372 ASP A O 1
ATOM 2950 N N . GLY A 1 373 ? 10.470 -31.377 -12.097 1.00 85.50 373 GLY A N 1
ATOM 2951 C CA . GLY A 1 373 ? 9.183 -30.746 -12.416 1.00 85.50 373 GLY A CA 1
ATOM 2952 C C . GLY A 1 373 ? 8.322 -30.489 -11.170 1.00 85.50 373 GLY A C 1
ATOM 2953 O O . GLY A 1 373 ? 7.086 -30.619 -11.201 1.00 85.50 373 GLY A O 1
ATOM 2954 N N . ALA A 1 374 ? 8.977 -30.195 -10.045 1.00 92.81 374 ALA A N 1
ATOM 2955 C CA . ALA A 1 374 ? 8.387 -30.109 -8.716 1.00 92.81 374 ALA A CA 1
ATOM 2956 C C . ALA A 1 374 ? 8.349 -28.675 -8.162 1.00 92.81 374 ALA A C 1
ATOM 2958 O O . ALA A 1 374 ? 8.258 -28.496 -6.953 1.00 92.81 374 ALA A O 1
ATOM 2959 N N . ILE A 1 375 ? 8.344 -27.653 -9.019 1.00 95.31 375 ILE A N 1
ATOM 2960 C CA . ILE A 1 375 ? 8.202 -26.247 -8.607 1.00 95.31 375 ILE A CA 1
ATOM 2961 C C . ILE A 1 375 ? 6.857 -25.651 -9.025 1.00 95.31 375 ILE A C 1
ATOM 2963 O O . ILE A 1 375 ? 6.147 -26.194 -9.878 1.00 95.31 375 ILE A O 1
ATOM 2967 N N . ASP A 1 376 ? 6.475 -24.544 -8.392 1.00 94.69 376 ASP A N 1
ATOM 2968 C CA . ASP A 1 376 ? 5.330 -23.742 -8.815 1.00 94.69 376 ASP A CA 1
ATOM 2969 C C . ASP A 1 376 ? 5.698 -22.719 -9.908 1.00 94.69 376 ASP A C 1
ATOM 2971 O O . ASP A 1 376 ? 6.858 -22.532 -10.277 1.00 94.69 376 ASP A O 1
ATOM 2975 N N . SER A 1 377 ? 4.683 -22.048 -10.459 1.00 95.31 377 SER A N 1
ATOM 2976 C CA . SER A 1 377 ? 4.875 -21.062 -11.528 1.00 95.31 377 SER A CA 1
ATOM 2977 C C . SER A 1 377 ? 5.678 -19.837 -11.089 1.00 95.31 377 SER A C 1
ATOM 2979 O O . SER A 1 377 ? 6.265 -19.167 -11.932 1.00 95.31 377 SER A O 1
ATOM 2981 N N . CYS A 1 378 ? 5.672 -19.517 -9.792 1.00 96.50 378 CYS A N 1
ATOM 2982 C CA . CYS A 1 378 ? 6.456 -18.413 -9.254 1.00 96.50 378 CYS A CA 1
ATOM 2983 C C . CYS A 1 378 ? 7.945 -18.773 -9.240 1.00 96.50 378 CYS A C 1
ATOM 2985 O O . CYS A 1 378 ? 8.751 -17.998 -9.753 1.00 96.50 378 CYS A O 1
ATOM 2987 N N . GLY A 1 379 ? 8.295 -19.964 -8.744 1.00 96.19 379 GLY A N 1
ATOM 2988 C CA . GLY A 1 379 ? 9.663 -20.474 -8.761 1.00 96.19 379 GLY A CA 1
ATOM 2989 C C . GLY A 1 379 ? 10.221 -20.553 -10.181 1.00 96.19 379 GLY A C 1
ATOM 2990 O O . GLY A 1 379 ? 11.303 -20.034 -10.441 1.00 96.19 379 GLY A O 1
ATOM 2991 N N . GLU A 1 380 ? 9.445 -21.094 -11.126 1.00 96.81 380 GLU A N 1
ATOM 2992 C CA . GLU A 1 380 ? 9.842 -21.167 -12.543 1.00 96.81 380 GLU A CA 1
ATOM 2993 C C . GLU A 1 380 ? 10.107 -19.771 -13.130 1.00 96.81 380 GLU A C 1
ATOM 2995 O O . GLU A 1 380 ? 11.097 -19.547 -13.828 1.00 96.81 380 GLU A O 1
ATOM 3000 N N . TYR A 1 381 ? 9.241 -18.805 -12.817 1.00 96.50 381 TYR A N 1
ATOM 3001 C CA . TYR A 1 381 ? 9.388 -17.434 -13.290 1.00 96.50 381 TYR A CA 1
ATOM 3002 C C . TYR A 1 381 ? 10.636 -16.747 -12.714 1.00 96.50 381 TYR A C 1
ATOM 3004 O O . TYR A 1 381 ? 11.368 -16.089 -13.454 1.00 96.50 381 TYR A O 1
ATOM 3012 N N . LEU A 1 382 ? 10.902 -16.908 -11.415 1.00 96.25 382 LEU A N 1
ATOM 3013 C CA . LEU A 1 382 ? 12.076 -16.323 -10.764 1.00 96.25 382 LEU A CA 1
ATOM 3014 C C . LEU A 1 382 ? 13.383 -16.955 -11.246 1.00 96.25 382 LEU A C 1
ATOM 3016 O O . LEU A 1 382 ? 14.345 -16.224 -11.470 1.00 96.25 382 LEU A O 1
ATOM 3020 N N . LEU A 1 383 ? 13.411 -18.270 -11.480 1.00 96.00 383 LEU A N 1
ATOM 3021 C CA . LEU A 1 383 ? 14.575 -18.938 -12.066 1.00 96.00 383 LEU A CA 1
ATOM 3022 C C . LEU A 1 383 ? 14.895 -18.399 -13.454 1.00 96.00 383 LEU A C 1
ATOM 3024 O O . LEU A 1 383 ? 16.036 -18.032 -13.716 1.00 96.00 383 LEU A O 1
ATOM 3028 N N . LYS A 1 384 ? 13.881 -18.241 -14.310 1.00 93.75 384 LYS A N 1
ATOM 3029 C CA . LYS A 1 384 ? 14.071 -17.620 -15.623 1.00 93.75 384 LYS A CA 1
ATOM 3030 C C . LYS A 1 384 ? 14.664 -16.211 -15.499 1.00 93.75 384 LYS A C 1
ATOM 3032 O O . LYS A 1 384 ? 15.569 -15.849 -16.245 1.00 93.75 384 LYS A O 1
ATOM 3037 N N . LYS A 1 385 ? 14.182 -15.410 -14.541 1.00 90.25 385 LYS A N 1
ATOM 3038 C CA . LYS A 1 385 ? 14.728 -14.067 -14.286 1.00 90.25 385 LYS A CA 1
ATOM 3039 C C . LYS A 1 385 ? 16.171 -14.110 -13.801 1.00 90.25 385 LYS A C 1
ATOM 3041 O O . LYS A 1 385 ? 16.963 -13.255 -14.183 1.00 90.25 385 LYS A O 1
ATOM 3046 N N . TRP A 1 386 ? 16.519 -15.076 -12.967 1.00 93.75 386 TRP A N 1
ATOM 3047 C CA . TRP A 1 386 ? 17.877 -15.255 -12.470 1.00 93.75 386 TRP A CA 1
ATOM 3048 C C . TRP A 1 386 ? 18.852 -15.683 -13.573 1.00 93.75 386 TRP A C 1
ATOM 3050 O O . TRP A 1 386 ? 19.923 -15.088 -13.696 1.00 93.75 386 TRP A O 1
ATOM 3060 N N . GLU A 1 387 ? 18.443 -16.612 -14.441 1.00 90.25 387 GLU A N 1
ATOM 3061 C CA . GLU A 1 387 ? 19.188 -17.028 -15.637 1.00 90.25 387 GLU A CA 1
ATOM 3062 C C . GLU A 1 387 ? 19.428 -15.843 -16.591 1.00 90.25 387 GLU A C 1
ATOM 3064 O O . GLU A 1 387 ? 20.552 -15.616 -17.038 1.00 90.25 387 GLU A O 1
ATOM 3069 N N . GLU A 1 388 ? 18.397 -15.026 -16.843 1.00 84.19 388 GLU A N 1
ATOM 3070 C CA . GLU A 1 388 ? 18.498 -13.797 -17.649 1.00 84.19 388 GLU A CA 1
ATOM 3071 C C . GLU A 1 388 ? 19.488 -12.769 -17.059 1.00 84.19 388 GLU A C 1
ATOM 3073 O O . GLU A 1 388 ? 20.061 -11.975 -17.807 1.00 84.19 388 GLU A O 1
ATOM 3078 N N . ASN A 1 389 ? 19.715 -12.791 -15.738 1.00 75.94 389 ASN A N 1
ATOM 3079 C CA . ASN A 1 389 ? 20.655 -11.917 -15.021 1.00 75.94 389 ASN A CA 1
ATOM 3080 C C . ASN A 1 389 ? 22.040 -12.555 -14.785 1.00 75.94 389 ASN A C 1
ATOM 3082 O O . ASN A 1 389 ? 22.853 -12.002 -14.046 1.00 75.94 389 ASN A O 1
ATOM 3086 N N . GLY A 1 390 ? 22.342 -13.691 -15.422 1.00 77.94 390 GLY A N 1
ATOM 3087 C CA . GLY A 1 390 ? 23.671 -14.309 -15.382 1.00 77.94 390 GLY A CA 1
ATOM 3088 C C . GLY A 1 390 ? 23.921 -15.276 -14.221 1.00 77.94 390 GLY A C 1
ATOM 3089 O O . GLY A 1 390 ? 25.049 -15.743 -14.087 1.00 77.94 390 GLY A O 1
ATOM 3090 N N . GLY A 1 391 ? 22.903 -15.610 -13.418 1.00 77.44 391 GLY A N 1
ATOM 3091 C CA . GLY A 1 391 ? 22.941 -16.777 -12.526 1.00 77.44 391 GLY A CA 1
ATOM 3092 C C . GLY A 1 391 ? 23.762 -16.651 -11.234 1.00 77.44 391 GLY A C 1
ATOM 3093 O O . GLY A 1 391 ? 24.117 -17.671 -10.663 1.00 77.44 391 GLY A O 1
ATOM 3094 N N . ASP A 1 392 ? 24.076 -15.442 -10.757 1.00 78.06 392 ASP A N 1
ATOM 3095 C CA . ASP A 1 392 ? 24.753 -15.242 -9.455 1.00 78.06 392 ASP A CA 1
ATOM 3096 C C . ASP A 1 392 ? 23.742 -14.863 -8.358 1.00 78.06 392 ASP A C 1
ATOM 3098 O O . ASP A 1 392 ? 23.426 -15.632 -7.454 1.00 78.06 392 ASP A O 1
ATOM 3102 N N . ARG A 1 393 ? 23.103 -13.701 -8.502 1.00 81.12 393 ARG A N 1
ATOM 3103 C CA . ARG A 1 393 ? 22.054 -13.195 -7.602 1.00 81.12 393 ARG A CA 1
ATOM 3104 C C . ARG A 1 393 ? 20.940 -12.544 -8.407 1.00 81.12 393 ARG A C 1
ATOM 3106 O O . ARG A 1 393 ? 21.183 -12.073 -9.517 1.00 81.12 393 ARG A O 1
ATOM 3113 N N . LEU A 1 394 ? 19.735 -12.482 -7.847 1.00 89.44 394 LEU A N 1
ATOM 3114 C CA . LEU A 1 394 ? 18.604 -11.818 -8.498 1.00 89.44 394 LEU A CA 1
ATOM 3115 C C . LEU A 1 394 ? 18.278 -10.505 -7.785 1.00 89.44 394 LEU A C 1
ATOM 3117 O O . LEU A 1 394 ? 17.985 -10.505 -6.595 1.00 89.44 394 LEU A O 1
ATOM 3121 N N . GLU A 1 395 ? 18.335 -9.384 -8.498 1.00 89.00 395 GLU A N 1
ATOM 3122 C CA . GLU A 1 395 ? 17.955 -8.072 -7.960 1.00 89.00 395 GLU A CA 1
ATOM 3123 C C . GLU A 1 395 ? 16.497 -8.050 -7.484 1.00 89.00 395 GLU A C 1
ATOM 3125 O O . GLU A 1 395 ? 15.615 -8.651 -8.090 1.00 89.00 395 GLU A O 1
ATOM 3130 N N . VAL A 1 396 ? 16.204 -7.332 -6.402 1.00 92.88 396 VAL A N 1
ATOM 3131 C CA . VAL A 1 396 ? 14.812 -7.037 -6.049 1.00 92.88 396 VAL A CA 1
ATOM 3132 C C . VAL A 1 396 ? 14.397 -5.753 -6.773 1.00 92.88 396 VAL A C 1
ATOM 3134 O O . VAL A 1 396 ? 15.077 -4.732 -6.642 1.00 92.88 396 VAL A O 1
ATOM 3137 N N . PRO A 1 397 ? 13.279 -5.745 -7.523 1.00 89.06 397 PRO A N 1
ATOM 3138 C CA . PRO A 1 397 ? 12.777 -4.538 -8.164 1.00 89.06 397 PRO A CA 1
ATOM 3139 C C . PRO A 1 397 ? 12.634 -3.367 -7.186 1.00 89.06 397 PRO A C 1
ATOM 3141 O O . PRO A 1 397 ? 12.070 -3.498 -6.102 1.00 89.06 397 PRO A O 1
ATOM 3144 N N . ARG A 1 398 ? 13.085 -2.172 -7.588 1.00 82.69 398 ARG A N 1
ATOM 3145 C CA . ARG A 1 398 ? 13.066 -0.972 -6.726 1.00 82.69 398 ARG A CA 1
ATOM 3146 C C . ARG A 1 398 ? 11.665 -0.534 -6.293 1.00 82.69 398 ARG A C 1
ATOM 3148 O O . ARG A 1 398 ? 11.546 0.240 -5.340 1.00 82.69 398 ARG A O 1
ATOM 3155 N N . GLY A 1 399 ? 10.633 -0.973 -7.013 1.00 83.06 399 GLY A N 1
ATOM 3156 C CA . GLY A 1 399 ? 9.231 -0.747 -6.675 1.00 83.06 399 GLY A CA 1
ATOM 3157 C C . GLY A 1 399 ? 8.742 -1.605 -5.506 1.00 83.06 399 GLY A C 1
ATOM 3158 O O . GLY A 1 399 ? 7.710 -1.290 -4.927 1.00 83.06 399 GLY A O 1
ATOM 3159 N N . PHE A 1 400 ? 9.477 -2.637 -5.104 1.00 93.62 400 PHE A N 1
ATOM 3160 C CA . PHE A 1 400 ? 9.020 -3.568 -4.085 1.00 93.62 400 PHE A CA 1
ATOM 3161 C C . PHE A 1 400 ? 9.012 -2.914 -2.702 1.00 93.62 400 PHE A C 1
ATOM 3163 O O . PHE A 1 400 ? 9.982 -2.263 -2.304 1.00 93.62 400 PHE A O 1
ATOM 3170 N N . ARG A 1 401 ? 7.945 -3.095 -1.924 1.00 93.94 401 ARG A N 1
ATOM 3171 C CA . ARG A 1 401 ? 7.879 -2.626 -0.531 1.00 93.94 401 ARG A CA 1
ATOM 3172 C C . ARG A 1 401 ? 7.194 -3.650 0.359 1.00 93.94 401 ARG A C 1
ATOM 3174 O O . ARG A 1 401 ? 6.295 -4.358 -0.074 1.00 93.94 401 ARG A O 1
ATOM 3181 N N . VAL A 1 402 ? 7.579 -3.673 1.631 1.00 96.31 402 VAL A N 1
ATOM 3182 C CA . VAL A 1 402 ? 6.855 -4.403 2.675 1.00 96.31 402 VAL A CA 1
ATOM 3183 C C . VAL A 1 402 ? 6.116 -3.393 3.536 1.00 96.31 402 VAL A C 1
ATOM 3185 O O . VAL A 1 402 ? 6.707 -2.404 3.976 1.00 96.31 402 VAL A O 1
ATOM 3188 N N . ILE A 1 403 ? 4.832 -3.638 3.772 1.00 97.88 403 ILE A N 1
ATOM 3189 C CA . ILE A 1 403 ? 4.052 -2.944 4.792 1.00 97.88 403 ILE A CA 1
ATOM 3190 C C . ILE A 1 403 ? 3.572 -4.008 5.770 1.00 97.88 403 ILE A C 1
ATOM 3192 O O . ILE A 1 403 ? 2.793 -4.881 5.413 1.00 97.88 403 ILE A O 1
ATOM 3196 N N . ALA A 1 404 ? 4.062 -3.959 6.998 1.00 95.38 404 ALA A N 1
ATOM 3197 C CA . ALA A 1 404 ? 3.622 -4.823 8.075 1.00 95.38 404 ALA A CA 1
ATOM 3198 C C . ALA A 1 404 ? 2.709 -4.042 9.018 1.00 95.38 404 ALA A C 1
ATOM 3200 O O . ALA A 1 404 ? 2.938 -2.856 9.263 1.00 95.38 404 ALA A O 1
ATOM 3201 N N . THR A 1 405 ? 1.696 -4.694 9.572 1.00 94.69 405 THR A N 1
ATOM 3202 C CA . THR A 1 405 ? 0.863 -4.123 10.630 1.00 94.69 405 THR A CA 1
ATOM 3203 C C . THR A 1 405 ? 1.057 -4.912 11.920 1.00 94.69 405 THR A C 1
ATOM 3205 O O . THR A 1 405 ? 1.334 -6.114 11.923 1.00 94.69 405 THR A O 1
ATOM 3208 N N . MET A 1 406 ? 0.895 -4.225 13.042 1.00 89.38 406 MET A N 1
ATOM 3209 C CA . MET A 1 406 ? 0.975 -4.827 14.357 1.00 89.38 406 MET A CA 1
ATOM 3210 C C . MET A 1 406 ? -0.082 -4.229 15.275 1.00 89.38 406 MET A C 1
ATOM 3212 O O . MET A 1 406 ? -0.174 -3.012 15.445 1.00 89.38 406 MET A O 1
ATOM 3216 N N . ASN A 1 407 ? -0.884 -5.090 15.888 1.00 85.31 407 ASN A N 1
ATOM 3217 C CA . ASN A 1 407 ? -1.752 -4.684 16.982 1.00 85.31 407 ASN A CA 1
ATOM 3218 C C . ASN A 1 407 ? -0.939 -4.721 18.271 1.00 85.31 407 ASN A C 1
ATOM 3220 O O . ASN A 1 407 ? -0.215 -5.684 18.521 1.00 85.31 407 ASN A O 1
ATOM 3224 N N . THR A 1 408 ? -1.043 -3.684 19.089 1.00 71.38 408 THR A N 1
ATOM 3225 C CA . THR A 1 408 ? -0.403 -3.698 20.399 1.00 71.38 408 THR A CA 1
ATOM 3226 C C . THR A 1 408 ? -1.216 -2.911 21.413 1.00 71.38 408 THR A C 1
ATOM 3228 O O . THR A 1 408 ? -1.723 -1.832 21.110 1.00 71.38 408 THR A O 1
ATOM 3231 N N . TYR A 1 409 ? -1.321 -3.498 22.605 1.00 58.06 409 TYR A N 1
ATOM 3232 C CA . TYR A 1 409 ? -1.748 -2.841 23.836 1.00 58.06 409 TYR A CA 1
ATOM 3233 C C . TYR A 1 409 ? -0.541 -2.376 24.680 1.00 58.06 409 TYR A C 1
ATOM 3235 O O . TYR A 1 409 ? -0.705 -1.566 25.580 1.00 58.06 409 TYR A O 1
ATOM 3243 N N . ASP A 1 410 ? 0.679 -2.860 24.393 1.00 54.53 410 ASP A N 1
ATOM 3244 C CA . ASP A 1 410 ? 1.908 -2.531 25.129 1.00 54.53 410 ASP A CA 1
ATOM 3245 C C . ASP A 1 410 ? 3.114 -2.366 24.178 1.00 54.53 410 ASP A C 1
ATOM 3247 O O . ASP A 1 410 ? 3.520 -3.280 23.445 1.00 54.53 410 ASP A O 1
ATOM 3251 N N . ARG A 1 411 ? 3.740 -1.182 24.224 1.00 59.53 411 ARG A N 1
ATOM 3252 C CA . ARG A 1 411 ? 4.948 -0.824 23.460 1.00 59.53 411 ARG A CA 1
ATOM 3253 C C . ARG A 1 411 ? 6.099 -1.822 23.636 1.00 59.53 411 ARG A C 1
ATOM 3255 O O . ARG A 1 411 ? 6.941 -1.925 22.749 1.00 59.53 411 ARG A O 1
ATOM 3262 N N . ARG A 1 412 ? 6.148 -2.592 24.728 1.00 58.28 412 ARG A N 1
ATOM 3263 C CA . ARG A 1 412 ? 7.175 -3.622 24.970 1.00 58.28 412 ARG A CA 1
ATOM 3264 C C . ARG A 1 412 ? 7.212 -4.706 23.889 1.00 58.28 412 ARG A C 1
ATOM 3266 O O . ARG A 1 412 ? 8.298 -5.184 23.571 1.00 58.28 412 ARG A O 1
ATOM 3273 N N . TYR A 1 413 ? 6.077 -5.023 23.260 1.00 60.97 413 TYR A N 1
ATOM 3274 C CA . TYR A 1 413 ? 6.010 -5.995 22.159 1.00 60.97 413 TYR A CA 1
ATOM 3275 C C . TYR A 1 413 ? 6.582 -5.471 20.831 1.00 60.97 413 TYR A C 1
ATOM 3277 O O . TYR A 1 413 ? 6.869 -6.263 19.944 1.00 60.97 413 TYR A O 1
ATOM 3285 N N . LEU A 1 414 ? 6.808 -4.160 20.671 1.00 56.91 414 LEU A N 1
ATOM 3286 C CA . LEU A 1 414 ? 7.546 -3.642 19.507 1.00 56.91 414 LEU A CA 1
ATOM 3287 C C . LEU A 1 414 ? 9.011 -4.086 19.538 1.00 56.91 414 LEU A C 1
ATOM 3289 O O . LEU A 1 414 ? 9.605 -4.382 18.503 1.00 56.91 414 LEU A O 1
ATOM 3293 N N . PHE A 1 415 ? 9.601 -4.135 20.734 1.00 58.12 415 PHE A N 1
ATOM 3294 C CA . PHE A 1 415 ? 11.025 -4.413 20.914 1.00 58.12 415 PHE A CA 1
ATOM 3295 C C . PHE A 1 415 ? 11.367 -5.904 20.830 1.00 58.12 415 PHE A C 1
ATOM 3297 O O . PHE A 1 415 ? 12.543 -6.246 20.706 1.00 58.12 415 PHE A O 1
ATOM 3304 N N . THR A 1 416 ? 10.367 -6.792 20.828 1.00 67.44 416 THR A N 1
ATOM 3305 C CA . THR A 1 416 ? 10.573 -8.233 20.610 1.00 67.44 416 THR A CA 1
ATOM 3306 C C . THR A 1 416 ? 10.870 -8.568 19.148 1.00 67.44 416 THR A C 1
ATOM 3308 O O . THR A 1 416 ? 11.394 -9.641 18.873 1.00 67.44 416 THR A O 1
ATOM 3311 N N . LEU A 1 417 ? 10.613 -7.645 18.209 1.00 68.69 417 LEU A N 1
ATOM 3312 C CA . LEU A 1 417 ? 10.854 -7.857 16.777 1.00 68.69 417 LEU A CA 1
ATOM 3313 C C . LEU A 1 417 ? 12.352 -7.844 16.397 1.00 68.69 417 LEU A C 1
ATOM 3315 O O . LEU A 1 417 ? 12.700 -8.148 15.259 1.00 68.69 417 LEU A O 1
ATOM 3319 N N . GLY A 1 418 ? 13.247 -7.522 17.338 1.00 75.62 418 GLY A N 1
ATOM 3320 C CA . GLY A 1 418 ? 14.697 -7.521 17.145 1.00 75.62 418 GLY A CA 1
ATOM 3321 C C . GLY A 1 418 ? 15.217 -6.293 16.383 1.00 75.62 418 GLY A C 1
ATOM 3322 O O . GLY A 1 418 ? 14.687 -5.876 15.353 1.00 75.62 418 GLY A O 1
ATOM 3323 N N . TYR A 1 419 ? 16.318 -5.705 16.862 1.00 78.25 419 TYR A N 1
ATOM 3324 C CA . TYR A 1 419 ? 16.868 -4.458 16.302 1.00 78.25 419 TYR A CA 1
ATOM 3325 C C . TYR A 1 419 ? 17.270 -4.579 14.822 1.00 78.25 419 TYR A C 1
ATOM 3327 O O . TYR A 1 419 ? 17.083 -3.645 14.038 1.00 78.25 419 TYR A O 1
ATOM 3335 N N . ALA A 1 420 ? 17.797 -5.742 14.420 1.00 80.75 420 ALA A N 1
ATOM 3336 C CA . ALA A 1 420 ? 18.167 -5.998 13.034 1.00 80.75 420 ALA A CA 1
ATOM 3337 C C . ALA A 1 420 ? 16.948 -5.910 12.107 1.00 80.75 420 ALA A C 1
ATOM 3339 O O . ALA A 1 420 ? 17.024 -5.266 11.068 1.00 80.75 420 ALA A O 1
ATOM 3340 N N . PHE A 1 421 ? 15.805 -6.477 12.470 1.00 84.69 421 PHE A N 1
ATOM 3341 C CA . PHE A 1 421 ? 14.608 -6.359 11.646 1.00 84.69 421 PHE A CA 1
ATOM 3342 C C . PHE A 1 421 ? 14.145 -4.897 11.559 1.00 84.69 421 PHE A C 1
ATOM 3344 O O . PHE A 1 421 ? 14.037 -4.341 10.465 1.00 84.69 421 PHE A O 1
ATOM 3351 N N . LEU A 1 422 ? 14.002 -4.231 12.711 1.00 86.75 422 LEU A N 1
ATOM 3352 C CA . LEU A 1 422 ? 13.444 -2.878 12.804 1.00 86.75 422 LEU A CA 1
ATOM 3353 C C . LEU A 1 422 ? 14.211 -1.819 11.997 1.00 86.75 422 LEU A C 1
ATOM 3355 O O . LEU A 1 422 ? 13.580 -0.944 11.417 1.00 86.75 422 LEU A O 1
ATOM 3359 N N . ARG A 1 423 ? 15.545 -1.898 11.859 1.00 85.50 423 ARG A N 1
ATOM 3360 C CA . ARG A 1 423 ? 16.315 -0.912 11.056 1.00 85.50 423 ARG A CA 1
ATOM 3361 C C . ARG A 1 423 ? 15.941 -0.860 9.565 1.00 85.50 423 ARG A C 1
ATOM 3363 O O . ARG A 1 423 ? 16.299 0.110 8.889 1.00 85.50 423 ARG A O 1
ATOM 3370 N N . ARG A 1 424 ? 15.252 -1.876 9.035 1.00 88.44 424 ARG A N 1
ATOM 3371 C CA . ARG A 1 424 ? 14.773 -1.930 7.636 1.00 88.44 424 ARG A CA 1
ATOM 3372 C C . ARG A 1 424 ? 13.401 -1.274 7.455 1.00 88.44 424 ARG A C 1
ATOM 3374 O O . ARG A 1 424 ? 13.036 -0.898 6.342 1.00 88.44 424 ARG A O 1
ATOM 3381 N N . PHE A 1 425 ? 12.681 -1.078 8.555 1.00 92.06 425 PHE A N 1
ATOM 3382 C CA . PHE A 1 425 ? 11.356 -0.483 8.584 1.00 92.06 425 PHE A CA 1
ATOM 3383 C C . PHE A 1 425 ? 11.421 0.951 9.118 1.00 92.06 425 PHE A C 1
ATOM 3385 O O . PHE A 1 425 ? 12.276 1.303 9.931 1.00 92.06 425 PHE A O 1
ATOM 3392 N N . ALA A 1 426 ? 10.512 1.797 8.652 1.00 94.00 426 ALA A N 1
ATOM 3393 C CA . ALA A 1 426 ? 10.062 2.954 9.402 1.00 94.00 426 ALA A CA 1
ATOM 3394 C C . ALA A 1 426 ? 8.873 2.510 10.257 1.00 94.00 426 ALA A C 1
ATOM 3396 O O . ALA A 1 426 ? 7.920 1.918 9.745 1.00 94.00 426 ALA A O 1
ATOM 3397 N N . VAL A 1 427 ? 8.965 2.751 11.561 1.00 93.88 427 VAL A N 1
ATOM 3398 C CA . VAL A 1 427 ? 7.946 2.354 12.532 1.00 93.88 427 VAL A CA 1
ATOM 3399 C C . VAL A 1 427 ? 7.036 3.551 12.766 1.00 93.88 427 VAL A C 1
ATOM 3401 O O . VAL A 1 427 ? 7.509 4.574 13.252 1.00 93.88 427 VAL A O 1
ATOM 3404 N N . VAL A 1 428 ? 5.760 3.424 12.408 1.00 94.94 428 VAL A N 1
ATOM 3405 C CA . VAL A 1 428 ? 4.775 4.511 12.488 1.00 94.94 428 VAL A CA 1
ATOM 3406 C C . VAL A 1 428 ? 3.627 4.079 13.393 1.00 94.94 428 VAL A C 1
ATOM 3408 O O . VAL A 1 428 ? 3.039 3.012 13.195 1.00 94.94 428 VAL A O 1
ATOM 3411 N N . GLU A 1 429 ? 3.331 4.895 14.403 1.00 93.19 429 GLU A N 1
ATOM 3412 C CA . GLU A 1 429 ? 2.186 4.699 15.294 1.00 93.19 429 GLU A CA 1
ATOM 3413 C C . GLU A 1 429 ? 0.924 5.259 14.619 1.00 93.19 429 GLU A C 1
ATOM 3415 O O . GLU A 1 429 ? 0.862 6.435 14.282 1.00 93.19 429 GLU A O 1
ATOM 3420 N N . VAL A 1 430 ? -0.084 4.417 14.400 1.00 93.38 430 VAL A N 1
ATOM 3421 C CA . VAL A 1 430 ? -1.387 4.802 13.851 1.00 93.38 430 VAL A CA 1
ATOM 3422 C C . VAL A 1 430 ? -2.363 4.968 15.005 1.00 93.38 430 VAL A C 1
ATOM 3424 O O . VAL A 1 430 ? -2.917 3.983 15.512 1.00 93.38 430 VAL A O 1
ATOM 3427 N N . GLN A 1 431 ? -2.543 6.221 15.407 1.00 90.19 431 GLN A N 1
ATOM 3428 C CA . GLN A 1 431 ? -3.391 6.643 16.518 1.00 90.19 431 GLN A CA 1
ATOM 3429 C C . GLN A 1 431 ? -4.820 6.952 16.056 1.00 90.19 431 GLN A C 1
ATOM 3431 O O . GLN A 1 431 ? -5.096 7.068 14.857 1.00 90.19 431 GLN A O 1
ATOM 3436 N N . ASN A 1 432 ? -5.739 7.060 17.015 1.00 90.56 432 ASN A N 1
ATOM 3437 C CA . ASN A 1 432 ? -7.078 7.566 16.743 1.00 90.56 432 ASN A CA 1
ATOM 3438 C C . ASN A 1 432 ? -7.030 9.049 16.313 1.00 90.56 432 ASN A C 1
ATOM 3440 O O . ASN A 1 432 ? -6.122 9.774 16.721 1.00 90.56 432 ASN A O 1
ATOM 3444 N N . PRO A 1 433 ? -8.006 9.523 15.516 1.00 90.31 433 PRO A N 1
ATOM 3445 C CA . PRO A 1 433 ? -8.193 10.949 15.270 1.00 90.31 433 PRO A CA 1
ATOM 3446 C C . PRO A 1 433 ? -8.497 11.718 16.559 1.00 90.31 433 PRO A C 1
ATOM 3448 O O . PRO A 1 433 ? -8.969 11.146 17.546 1.00 90.31 433 PRO A O 1
ATOM 3451 N N . GLU A 1 434 ? -8.313 13.036 16.507 1.00 89.88 434 GLU A N 1
ATOM 3452 C CA . GLU A 1 434 ? -8.721 13.940 17.582 1.00 89.88 434 GLU A CA 1
ATOM 3453 C C . GLU A 1 434 ? -10.205 13.770 17.932 1.00 89.88 434 GLU A C 1
ATOM 3455 O O . GLU A 1 434 ? -11.033 13.479 17.067 1.00 89.88 434 GLU A O 1
ATOM 3460 N N . VAL A 1 435 ? -10.559 14.001 19.200 1.00 89.12 435 VAL A N 1
ATOM 3461 C CA . VAL A 1 435 ? -11.913 13.753 19.743 1.00 89.12 435 VAL A CA 1
ATOM 3462 C C . VAL A 1 435 ? -13.008 14.416 18.900 1.00 89.12 435 VAL A C 1
ATOM 3464 O O . VAL A 1 435 ? -14.023 13.789 18.599 1.00 89.12 435 VAL A O 1
ATOM 3467 N N . GLU A 1 436 ? -12.787 15.659 18.467 1.00 89.00 436 GLU A N 1
ATOM 3468 C CA . GLU A 1 436 ? -13.735 16.408 17.630 1.00 89.00 436 GLU A CA 1
ATOM 3469 C C . GLU A 1 436 ? -13.927 15.792 16.237 1.00 89.00 436 GLU A C 1
ATOM 3471 O O . GLU A 1 436 ? -14.999 15.888 15.636 1.00 89.00 436 GLU A O 1
ATOM 3476 N N . GLU A 1 437 ? -12.876 15.197 15.677 1.00 89.06 437 GLU A N 1
ATOM 3477 C CA . GLU A 1 437 ? -12.928 14.535 14.377 1.00 89.06 437 GLU A CA 1
ATOM 3478 C C . GLU A 1 437 ? -13.540 13.139 14.502 1.00 89.06 437 GLU A C 1
ATOM 3480 O O . GLU A 1 437 ? -14.379 12.757 13.683 1.00 89.06 437 GLU A O 1
ATOM 3485 N N . LEU A 1 438 ? -13.207 12.424 15.577 1.00 91.00 438 LEU A N 1
ATOM 3486 C CA . LEU A 1 438 ? -13.804 11.149 15.944 1.00 91.00 438 LEU A CA 1
ATOM 3487 C C . LEU A 1 438 ? -15.327 11.259 16.078 1.00 91.00 438 LEU A C 1
ATOM 3489 O O . LEU A 1 438 ? -16.048 10.483 15.452 1.00 91.00 438 LEU A O 1
ATOM 3493 N N . GLU A 1 439 ? -15.834 12.266 16.792 1.00 92.81 439 GLU A N 1
ATOM 3494 C CA . GLU A 1 439 ? -17.277 12.504 16.919 1.00 92.81 439 GLU A CA 1
ATOM 3495 C C . GLU A 1 439 ? -17.949 12.704 15.548 1.00 92.81 439 GLU A C 1
ATOM 3497 O O . GLU A 1 439 ? -18.976 12.087 15.254 1.00 92.81 439 GLU A O 1
ATOM 3502 N N . LYS A 1 440 ? -17.331 13.490 14.653 1.00 90.44 440 LYS A N 1
ATOM 3503 C CA . LYS A 1 440 ? -17.831 13.707 13.280 1.00 90.44 440 LYS A CA 1
ATOM 3504 C C . LYS A 1 440 ? -17.843 12.427 12.445 1.00 90.44 440 LYS A C 1
ATOM 3506 O O . LYS A 1 440 ? -18.694 12.287 11.566 1.00 90.44 440 LYS A O 1
ATOM 3511 N N . ILE A 1 441 ? -16.897 11.516 12.667 1.00 90.00 441 ILE A N 1
ATOM 3512 C CA . ILE A 1 441 ? -16.856 10.211 11.995 1.00 90.00 441 ILE A CA 1
ATOM 3513 C C . ILE A 1 441 ? -17.990 9.331 12.509 1.00 90.00 441 ILE A C 1
ATOM 3515 O O . ILE A 1 441 ? -18.741 8.774 11.708 1.00 90.00 441 ILE A O 1
ATOM 3519 N N . LEU A 1 442 ? -18.144 9.235 13.830 1.00 93.00 442 LEU A N 1
ATOM 3520 C CA . LEU A 1 442 ? -19.175 8.421 14.469 1.00 93.00 442 LEU A CA 1
ATOM 3521 C C . LEU A 1 442 ? -20.591 8.898 14.119 1.00 93.00 442 LEU A C 1
ATOM 3523 O O . LEU A 1 442 ? -21.470 8.072 13.874 1.00 93.00 442 LEU A O 1
ATOM 3527 N N . ALA A 1 443 ? -20.785 10.210 13.971 1.00 93.00 443 ALA A N 1
ATOM 3528 C CA . ALA A 1 443 ? -22.038 10.814 13.517 1.00 93.00 443 ALA A CA 1
ATOM 3529 C C . ALA A 1 443 ? -22.507 10.335 12.132 1.00 93.00 443 ALA A C 1
ATOM 3531 O O . ALA A 1 443 ? -23.684 10.456 11.810 1.00 93.00 443 ALA A O 1
ATOM 3532 N N . ARG A 1 444 ? -21.628 9.749 11.309 1.00 90.56 444 ARG A N 1
ATOM 3533 C CA . ARG A 1 444 ? -22.011 9.171 10.007 1.00 90.56 444 ARG A CA 1
ATOM 3534 C C . ARG A 1 444 ? -22.706 7.814 10.132 1.00 90.56 444 ARG A C 1
ATOM 3536 O O . ARG A 1 444 ? -23.326 7.367 9.172 1.00 90.56 444 ARG A O 1
ATOM 3543 N N . TYR A 1 445 ? -22.576 7.149 11.280 1.00 90.69 445 TYR A N 1
ATOM 3544 C CA . TYR A 1 445 ? -23.063 5.786 11.508 1.00 90.69 445 TYR A CA 1
ATOM 3545 C C . TYR A 1 445 ? -24.360 5.718 12.317 1.00 90.69 445 TYR A C 1
ATOM 3547 O O . TYR A 1 445 ? -24.883 4.627 12.529 1.00 90.69 445 TYR A O 1
ATOM 3555 N N . SER A 1 446 ? -24.889 6.860 12.754 1.00 91.00 446 SER A N 1
ATOM 3556 C CA . SER A 1 446 ? -26.142 6.946 13.496 1.00 91.00 446 SER A CA 1
ATOM 3557 C C . SER A 1 446 ? -26.954 8.134 13.005 1.00 91.00 446 SER A C 1
ATOM 3559 O O . SER A 1 446 ? -26.415 9.216 12.791 1.00 91.00 446 SER A O 1
ATOM 3561 N N . SER A 1 447 ? -28.266 7.946 12.867 1.00 91.44 447 SER A N 1
ATOM 3562 C CA . SER A 1 447 ? -29.190 9.060 12.624 1.00 91.44 447 SER A CA 1
ATOM 3563 C C . SER A 1 447 ? -29.497 9.858 13.900 1.00 91.44 447 SER A C 1
ATOM 3565 O O . SER A 1 447 ? -30.030 10.965 13.831 1.00 91.44 447 SER A O 1
ATOM 3567 N N . ARG A 1 448 ? -29.143 9.295 15.063 1.00 94.69 448 ARG A N 1
ATOM 3568 C CA . ARG A 1 448 ? -29.420 9.804 16.409 1.00 94.69 448 ARG A CA 1
ATOM 3569 C C . ARG A 1 448 ? -28.155 10.366 17.043 1.00 94.69 448 ARG A C 1
ATOM 3571 O O . ARG A 1 448 ? -27.231 9.617 17.382 1.00 94.69 448 ARG A O 1
ATOM 3578 N N . VAL A 1 449 ? -28.128 11.685 17.223 1.00 95.12 449 VAL A N 1
ATOM 3579 C CA . VAL A 1 449 ? -26.999 12.422 17.818 1.00 95.12 449 VAL A CA 1
ATOM 3580 C C . VAL A 1 449 ? -26.799 12.023 19.281 1.00 95.12 449 VAL A C 1
ATOM 3582 O O . VAL A 1 449 ? -25.673 11.940 19.760 1.00 95.12 449 VAL A O 1
ATOM 3585 N N . GLU A 1 450 ? -27.883 11.710 19.985 1.00 96.81 450 GLU A N 1
ATOM 3586 C CA . GLU A 1 450 ? -27.877 11.307 21.386 1.00 96.81 450 GLU A CA 1
ATOM 3587 C C . GLU A 1 450 ? -27.141 9.983 21.640 1.00 96.81 450 GLU A C 1
ATOM 3589 O O . GLU A 1 450 ? -26.514 9.837 22.685 1.00 96.81 450 GLU A O 1
ATOM 3594 N N . ILE A 1 451 ? -27.144 9.048 20.680 1.00 97.69 451 ILE A N 1
ATOM 3595 C CA . ILE A 1 451 ? -26.353 7.811 20.782 1.00 97.69 451 ILE A CA 1
ATOM 3596 C C . ILE A 1 451 ? -24.869 8.140 20.660 1.00 97.69 451 ILE A C 1
ATOM 3598 O O . ILE A 1 451 ? -24.076 7.713 21.490 1.00 97.69 451 ILE A O 1
ATOM 3602 N N . VAL A 1 452 ? -24.492 8.922 19.647 1.00 97.31 452 VAL A N 1
ATOM 3603 C CA . VAL A 1 452 ? -23.090 9.294 19.402 1.00 97.31 452 VAL A CA 1
ATOM 3604 C C . VAL A 1 452 ? -22.519 10.040 20.602 1.00 97.31 452 VAL A C 1
ATOM 3606 O O . VAL A 1 452 ? -21.422 9.724 21.055 1.00 97.31 452 VAL A O 1
ATOM 3609 N N . ARG A 1 453 ? -23.293 10.970 21.168 1.00 97.25 453 ARG A N 1
ATOM 3610 C CA . ARG A 1 453 ? -22.920 11.702 22.376 1.00 97.25 453 ARG A CA 1
ATOM 3611 C C . ARG A 1 453 ? -22.675 10.769 23.564 1.00 97.25 453 ARG A C 1
ATOM 3613 O O . ARG A 1 453 ? -21.641 10.889 24.208 1.00 97.25 453 ARG A O 1
ATOM 3620 N N . GLU A 1 454 ? -23.579 9.827 23.825 1.00 97.94 454 GLU A N 1
ATOM 3621 C CA . GLU A 1 454 ? -23.427 8.853 24.915 1.00 97.94 454 GLU A CA 1
ATOM 3622 C C . GLU A 1 454 ? -22.181 7.967 24.721 1.00 97.94 454 GLU A C 1
ATOM 3624 O O . GLU A 1 454 ? -21.440 7.715 25.670 1.00 97.94 454 GLU A O 1
ATOM 3629 N N . VAL A 1 455 ? -21.893 7.547 23.482 1.00 97.62 455 VAL A N 1
ATOM 3630 C CA . VAL A 1 455 ? -20.665 6.804 23.149 1.00 97.62 455 VAL A CA 1
ATOM 3631 C C . VAL A 1 455 ? -19.415 7.628 23.432 1.00 97.62 455 VAL A C 1
ATOM 3633 O O . VAL A 1 455 ? -18.476 7.115 24.038 1.00 97.62 455 VAL A O 1
ATOM 3636 N N . MET A 1 456 ? -19.394 8.893 23.012 1.00 97.25 456 MET A N 1
ATOM 3637 C CA . MET A 1 456 ? -18.255 9.785 23.237 1.00 97.25 456 MET A CA 1
ATOM 3638 C C . MET A 1 456 ? -18.056 10.088 24.726 1.00 97.25 456 MET A C 1
ATOM 3640 O O . MET A 1 456 ? -16.919 10.105 25.194 1.00 97.25 456 MET A O 1
ATOM 3644 N N . GLU A 1 457 ? -19.137 10.276 25.488 1.00 96.56 457 GLU A N 1
ATOM 3645 C CA . GLU A 1 457 ? -19.078 10.462 26.943 1.00 96.56 457 GLU A CA 1
ATOM 3646 C C . GLU A 1 457 ? -18.485 9.226 27.643 1.00 96.56 457 GLU A C 1
ATOM 3648 O O . GLU A 1 457 ? -17.578 9.369 28.466 1.00 96.56 457 GLU A O 1
ATOM 3653 N N . LEU A 1 458 ? -18.927 8.013 27.284 1.00 96.62 458 LEU A N 1
ATOM 3654 C CA . LEU A 1 458 ? -18.363 6.764 27.809 1.00 96.62 458 LEU A CA 1
ATOM 3655 C C . LEU A 1 458 ? -16.890 6.586 27.413 1.00 96.62 458 LEU A C 1
ATOM 3657 O O . LEU A 1 458 ? -16.049 6.281 28.261 1.00 96.62 458 LEU A O 1
ATOM 3661 N N . TYR A 1 459 ? -16.567 6.801 26.137 1.00 95.88 459 TYR A N 1
ATOM 3662 C CA . TYR A 1 459 ? -15.209 6.686 25.609 1.00 95.88 459 TYR A CA 1
ATOM 3663 C C . TYR A 1 459 ? -14.231 7.621 26.330 1.00 95.88 459 TYR A C 1
ATOM 3665 O O . TYR A 1 459 ? -13.182 7.171 26.791 1.00 95.88 459 TYR A O 1
ATOM 3673 N N . ASN A 1 460 ? -14.591 8.898 26.495 1.00 95.62 460 ASN A N 1
ATOM 3674 C CA . ASN A 1 460 ? -13.739 9.881 27.164 1.00 95.62 460 ASN A CA 1
ATOM 3675 C C . ASN A 1 460 ? -13.501 9.523 28.636 1.00 95.62 460 ASN A C 1
ATOM 3677 O O . ASN A 1 460 ? -12.359 9.568 29.088 1.00 95.62 460 ASN A O 1
ATOM 3681 N N . LYS A 1 461 ? -14.534 9.074 29.364 1.00 95.81 461 LYS A N 1
ATOM 3682 C CA . LYS A 1 461 ? -14.379 8.619 30.757 1.00 95.81 461 LYS A CA 1
ATOM 3683 C C . LYS A 1 461 ? -13.435 7.424 30.879 1.00 95.81 461 LYS A C 1
ATOM 3685 O O . LYS A 1 461 ? -12.601 7.395 31.780 1.00 95.81 461 LYS A O 1
ATOM 3690 N N . ILE A 1 462 ? -13.535 6.451 29.969 1.00 94.38 462 ILE A N 1
ATOM 3691 C CA . ILE A 1 462 ? -12.614 5.304 29.929 1.00 94.38 462 ILE A CA 1
ATOM 3692 C C . ILE A 1 462 ? -11.180 5.777 29.664 1.00 94.38 462 ILE A C 1
ATOM 3694 O O . ILE A 1 462 ? -10.254 5.352 30.361 1.00 94.38 462 ILE A O 1
ATOM 3698 N N . ARG A 1 463 ? -10.989 6.672 28.689 1.00 92.69 463 ARG A N 1
ATOM 3699 C CA . ARG A 1 463 ? -9.670 7.213 28.340 1.00 92.69 463 ARG A CA 1
ATOM 3700 C C . ARG A 1 463 ? -9.039 7.956 29.518 1.00 92.69 463 ARG A C 1
ATOM 3702 O O . ARG A 1 463 ? -7.886 7.709 29.859 1.00 92.69 463 ARG A O 1
ATOM 3709 N N . GLU A 1 464 ? -9.805 8.811 30.189 1.00 93.25 464 GLU A N 1
ATOM 3710 C CA . GLU A 1 464 ? -9.363 9.554 31.373 1.00 93.25 464 GLU A CA 1
ATOM 3711 C C . GLU A 1 464 ? -9.046 8.626 32.553 1.00 93.25 464 GLU A C 1
ATOM 3713 O O . GLU A 1 464 ? -7.966 8.725 33.140 1.00 93.25 464 GLU A O 1
ATOM 3718 N N . GLY A 1 465 ? -9.937 7.677 32.863 1.00 92.06 465 GLY A N 1
ATOM 3719 C CA . GLY A 1 465 ? -9.754 6.722 33.960 1.00 92.06 465 GLY A CA 1
ATOM 3720 C C . GLY A 1 465 ? -8.517 5.838 33.779 1.00 92.06 465 GLY A C 1
ATOM 3721 O O . GLY A 1 465 ? -7.813 5.530 34.740 1.00 92.06 465 GLY A O 1
ATOM 3722 N N . THR A 1 466 ? -8.199 5.485 32.534 1.00 89.94 466 THR A N 1
ATOM 3723 C CA . THR A 1 466 ? -7.006 4.699 32.173 1.00 89.94 466 THR A CA 1
ATOM 3724 C C . THR A 1 466 ? -5.771 5.559 31.891 1.00 89.94 466 THR A C 1
ATOM 3726 O O . THR A 1 466 ? -4.759 5.042 31.428 1.00 89.94 466 THR A O 1
ATOM 3729 N N . ARG A 1 467 ? -5.812 6.868 32.186 1.00 89.19 467 ARG A N 1
ATOM 3730 C CA . ARG A 1 467 ? -4.702 7.821 31.975 1.00 89.19 467 ARG A CA 1
ATOM 3731 C C . ARG A 1 467 ? -4.211 7.896 30.523 1.00 89.19 467 ARG A C 1
ATOM 3733 O O . ARG A 1 467 ? -3.051 8.220 30.284 1.00 89.19 467 ARG A O 1
ATOM 3740 N N . ASN A 1 468 ? -5.102 7.661 29.562 1.00 86.00 468 ASN A N 1
ATOM 3741 C CA . ASN A 1 468 ? -4.822 7.572 28.125 1.00 86.00 468 ASN A CA 1
ATOM 3742 C C . ASN A 1 468 ? -3.874 6.420 27.742 1.00 86.00 468 ASN A C 1
ATOM 3744 O O . ASN A 1 468 ? -3.267 6.451 26.677 1.00 86.00 468 ASN A O 1
ATOM 3748 N N . GLU A 1 469 ? -3.722 5.409 28.601 1.00 85.00 469 GLU A N 1
ATOM 3749 C CA . GLU A 1 469 ? -2.930 4.213 28.287 1.00 85.00 469 GLU A CA 1
ATOM 3750 C C . GLU A 1 469 ? -3.760 3.129 27.585 1.00 85.00 469 GLU A C 1
ATOM 3752 O O . GLU A 1 469 ? -3.194 2.226 26.972 1.00 85.00 469 GLU A O 1
ATOM 3757 N N . PHE A 1 470 ? -5.092 3.226 27.642 1.00 87.06 470 PHE A N 1
ATOM 3758 C CA . PHE A 1 470 ? -6.010 2.369 26.903 1.00 87.06 470 PHE A CA 1
ATOM 3759 C C . PHE A 1 470 ? -6.913 3.205 25.997 1.00 87.06 470 PHE A C 1
ATOM 3761 O O . PHE A 1 470 ? -7.570 4.149 26.438 1.00 87.06 470 PHE A O 1
ATOM 3768 N N . GLU A 1 471 ? -6.986 2.805 24.730 1.00 88.69 471 GLU A N 1
ATOM 3769 C CA . GLU A 1 471 ? -7.902 3.378 23.754 1.00 88.69 471 GLU A CA 1
ATOM 3770 C C . GLU A 1 471 ? -8.639 2.290 22.980 1.00 88.69 471 GLU A C 1
ATOM 3772 O O . GLU A 1 471 ? -8.108 1.220 22.675 1.00 88.69 471 GLU A O 1
ATOM 3777 N N . VAL A 1 472 ? -9.870 2.618 22.605 1.00 90.75 472 VAL A N 1
ATOM 3778 C CA . VAL A 1 472 ? -10.675 1.843 21.667 1.00 90.75 472 VAL A CA 1
ATOM 3779 C C . VAL A 1 472 ? -10.494 2.450 20.280 1.00 90.75 472 VAL A C 1
ATOM 3781 O O . VAL A 1 472 ? -10.695 3.649 20.102 1.00 90.75 472 VAL A O 1
ATOM 3784 N N . GLY A 1 473 ? -10.125 1.643 19.285 1.00 91.62 473 GLY A N 1
ATOM 3785 C CA . GLY A 1 473 ? -9.944 2.146 17.924 1.00 91.62 473 GLY A CA 1
ATOM 3786 C C . GLY A 1 473 ? -11.244 2.627 17.274 1.00 91.62 473 GLY A C 1
ATOM 3787 O O . GLY A 1 473 ? -12.319 2.064 17.502 1.00 91.62 473 GLY A O 1
ATOM 3788 N N . THR A 1 474 ? -11.132 3.616 16.388 1.00 92.38 474 THR A N 1
ATOM 3789 C CA . THR A 1 474 ? -12.247 4.228 15.641 1.00 92.38 474 THR A CA 1
ATOM 3790 C C . THR A 1 474 ? -13.226 3.222 15.026 1.00 92.38 474 THR A C 1
ATOM 3792 O O . THR A 1 474 ? -14.435 3.434 15.086 1.00 92.38 474 THR A O 1
ATOM 3795 N N . ALA A 1 475 ? -12.746 2.113 14.447 1.00 91.56 475 ALA A N 1
ATOM 3796 C CA . ALA A 1 475 ? -13.619 1.103 13.842 1.00 91.56 475 ALA A CA 1
ATOM 3797 C C . ALA A 1 475 ? -14.504 0.384 14.876 1.00 91.56 475 ALA A C 1
ATOM 3799 O O . ALA A 1 475 ? -15.691 0.184 14.627 1.00 91.56 475 ALA A O 1
ATOM 3800 N N . LEU A 1 476 ? -13.955 0.059 16.052 1.00 93.19 476 LEU A N 1
ATOM 3801 C CA . LEU A 1 476 ? -14.710 -0.564 17.143 1.00 93.19 476 LEU A CA 1
ATOM 3802 C C . LEU A 1 476 ? -15.739 0.408 17.729 1.00 93.19 476 LEU A C 1
ATOM 3804 O O . LEU A 1 476 ? -16.859 0.003 18.032 1.00 93.19 476 LEU A O 1
ATOM 3808 N N . LEU A 1 477 ? -15.396 1.696 17.833 1.00 95.19 477 LEU A N 1
ATOM 3809 C CA . LEU A 1 477 ? -16.348 2.738 18.230 1.00 95.19 477 LEU A CA 1
ATOM 3810 C C . LEU A 1 477 ? -17.476 2.897 17.202 1.00 95.19 477 LEU A C 1
ATOM 3812 O O . LEU A 1 477 ? -18.641 3.008 17.580 1.00 95.19 477 LEU A O 1
ATOM 3816 N N . ALA A 1 478 ? -17.160 2.852 15.905 1.00 94.06 478 ALA A N 1
ATOM 3817 C CA . ALA A 1 478 ? -18.169 2.881 14.850 1.00 94.06 478 ALA A CA 1
ATOM 3818 C C . ALA A 1 478 ? -19.106 1.666 14.924 1.00 94.06 478 ALA A C 1
ATOM 3820 O O . ALA A 1 478 ? -20.316 1.817 14.762 1.00 94.06 478 ALA A O 1
ATOM 3821 N N . ASP A 1 479 ? -18.579 0.472 15.199 1.00 95.31 479 ASP A N 1
ATOM 3822 C CA . ASP A 1 479 ? -19.398 -0.731 15.368 1.00 95.31 479 ASP A CA 1
ATOM 3823 C C . ASP A 1 479 ? -20.250 -0.680 16.638 1.00 95.31 479 ASP A C 1
ATOM 3825 O O . ASP A 1 479 ? -21.413 -1.084 16.606 1.00 95.31 479 ASP A O 1
ATOM 3829 N N . LEU A 1 480 ? -19.732 -0.095 17.720 1.00 96.81 480 LEU A N 1
ATOM 3830 C CA . LEU A 1 480 ? -20.510 0.180 18.923 1.00 96.81 480 LEU A CA 1
ATOM 3831 C C . LEU A 1 480 ? -21.681 1.133 18.626 1.00 96.81 480 LEU A C 1
ATOM 3833 O O . LEU A 1 480 ? -22.805 0.845 19.036 1.00 96.81 480 LEU A O 1
ATOM 3837 N N . VAL A 1 481 ? -21.463 2.213 17.865 1.00 97.56 481 VAL A N 1
ATOM 3838 C CA . VAL A 1 481 ? -22.528 3.148 17.449 1.00 97.56 481 VAL A CA 1
ATOM 3839 C C . VAL A 1 481 ? -23.579 2.450 16.584 1.00 97.56 481 VAL A C 1
ATOM 3841 O O . VAL A 1 481 ? -24.770 2.567 16.868 1.00 97.56 481 VAL A O 1
ATOM 3844 N N . LYS A 1 482 ? -23.166 1.683 15.565 1.00 96.62 482 LYS A N 1
ATOM 3845 C CA . LYS A 1 482 ? -24.095 0.925 14.703 1.00 96.62 482 LYS A CA 1
ATOM 3846 C C . LYS A 1 482 ? -24.918 -0.079 15.507 1.00 96.62 482 LYS A C 1
ATOM 3848 O O . LYS A 1 482 ? -26.118 -0.222 15.279 1.00 96.62 482 LYS A O 1
ATOM 3853 N N . PHE A 1 483 ? -24.277 -0.781 16.443 1.00 97.50 483 PHE A N 1
ATOM 3854 C CA . PHE A 1 483 ? -24.961 -1.745 17.294 1.00 97.50 483 PHE A CA 1
ATOM 3855 C C . PHE A 1 483 ? -25.972 -1.036 18.196 1.00 97.50 483 PHE A C 1
ATOM 3857 O O . PHE A 1 483 ? -27.130 -1.450 18.231 1.00 97.50 483 PHE A O 1
ATOM 3864 N N . ALA A 1 484 ? -25.573 0.050 18.865 1.00 97.75 484 ALA A N 1
ATOM 3865 C CA . ALA A 1 484 ? -26.457 0.846 19.714 1.00 97.75 484 ALA A CA 1
ATOM 3866 C C . ALA A 1 484 ? -27.669 1.378 18.930 1.00 97.75 484 ALA A C 1
ATOM 3868 O O . ALA A 1 484 ? -28.801 1.225 19.381 1.00 97.75 484 ALA A O 1
ATOM 3869 N N . GLU A 1 485 ? -27.457 1.909 17.723 1.00 97.06 485 GLU A N 1
ATOM 3870 C CA . GLU A 1 485 ? -28.527 2.349 16.817 1.00 97.06 485 GLU A CA 1
ATOM 3871 C C . GLU A 1 485 ? -29.504 1.204 16.493 1.00 97.06 485 GLU A C 1
ATOM 3873 O O . GLU A 1 485 ? -30.720 1.392 16.520 1.00 97.06 485 GLU A O 1
ATOM 3878 N N . SER A 1 486 ? -28.992 -0.009 16.251 1.00 96.56 486 SER A N 1
ATOM 3879 C CA . SER A 1 486 ? -29.824 -1.172 15.913 1.00 96.56 486 SER A CA 1
ATOM 3880 C C . SER A 1 486 ? -30.691 -1.688 17.068 1.00 96.56 486 SER A C 1
ATOM 3882 O O . SER A 1 486 ? -31.764 -2.241 16.828 1.00 96.56 486 SER A O 1
ATOM 3884 N N . VAL A 1 487 ? -30.249 -1.507 18.318 1.00 96.06 487 VAL A N 1
ATOM 3885 C CA . VAL A 1 487 ? -30.959 -1.975 19.524 1.00 96.06 487 VAL A CA 1
ATOM 3886 C C . VAL A 1 487 ? -31.676 -0.849 20.269 1.00 96.06 487 VAL A C 1
ATOM 3888 O O . VAL A 1 487 ? -32.155 -1.058 21.387 1.00 96.06 487 VAL A O 1
ATOM 3891 N N . TYR A 1 488 ? -31.742 0.344 19.676 1.00 96.56 488 TYR A N 1
ATOM 3892 C CA . TYR A 1 488 ? -32.288 1.529 20.317 1.00 96.56 488 TYR A CA 1
ATOM 3893 C C . TYR A 1 488 ? -33.784 1.375 20.633 1.00 96.56 488 TYR A C 1
ATOM 3895 O O . TYR A 1 488 ? -34.622 1.253 19.741 1.00 96.56 488 TYR A O 1
ATOM 3903 N N . GLY A 1 489 ? -34.118 1.426 21.926 1.00 92.62 489 GLY A N 1
ATOM 3904 C CA . GLY A 1 489 ? -35.484 1.302 22.449 1.00 92.62 489 GLY A CA 1
ATOM 3905 C C . GLY A 1 489 ? -36.067 2.589 23.044 1.00 92.62 489 GLY A C 1
ATOM 3906 O O . GLY A 1 489 ? -37.045 2.514 23.780 1.00 92.62 489 GLY A O 1
ATOM 3907 N N . GLY A 1 490 ? -35.464 3.755 22.778 1.00 93.62 490 GLY A N 1
ATOM 3908 C CA . GLY A 1 490 ? -35.871 5.050 23.352 1.00 93.62 490 GLY A CA 1
ATOM 3909 C C . GLY A 1 490 ? -34.940 5.601 24.440 1.00 93.62 490 GLY A C 1
ATOM 3910 O O . GLY A 1 490 ? -35.104 6.746 24.851 1.00 93.62 490 GLY A O 1
ATOM 3911 N N . ASN A 1 491 ? -33.944 4.828 24.884 1.00 96.38 491 ASN A N 1
ATOM 3912 C CA . ASN A 1 491 ? -32.921 5.264 25.836 1.00 96.38 491 ASN A CA 1
ATOM 3913 C C . ASN A 1 491 ? -31.509 5.058 25.239 1.00 96.38 491 ASN A C 1
ATOM 3915 O O . ASN A 1 491 ? -31.106 3.908 25.043 1.00 96.38 491 ASN A O 1
ATOM 3919 N N . PRO A 1 492 ? -30.748 6.137 24.951 1.00 96.62 492 PRO A N 1
ATOM 3920 C CA . PRO A 1 492 ? -29.397 6.042 24.388 1.00 96.62 492 PRO A CA 1
ATOM 3921 C C . PRO A 1 492 ? -28.428 5.274 25.283 1.00 96.62 492 PRO A C 1
ATOM 3923 O O . PRO A 1 492 ? -27.700 4.418 24.790 1.00 96.62 492 PRO A O 1
ATOM 3926 N N . LYS A 1 493 ? -28.469 5.519 26.598 1.00 97.31 493 LYS A N 1
ATOM 3927 C CA . LYS A 1 493 ? -27.594 4.857 27.569 1.00 97.31 493 LYS A CA 1
ATOM 3928 C C . LYS A 1 493 ? -27.818 3.354 27.595 1.00 97.31 493 LYS A C 1
ATOM 3930 O O . LYS A 1 493 ? -26.858 2.598 27.540 1.00 97.31 493 LYS A O 1
ATOM 3935 N N . GLU A 1 494 ? -29.073 2.908 27.611 1.00 97.38 494 GLU A N 1
ATOM 3936 C CA . GLU A 1 494 ? -29.389 1.474 27.584 1.00 97.38 494 GLU A CA 1
ATOM 3937 C C . GLU A 1 494 ? -28.904 0.810 26.283 1.00 97.38 494 GLU A C 1
ATOM 3939 O O . GLU A 1 494 ? -28.389 -0.311 26.297 1.00 97.38 494 GLU A O 1
ATOM 3944 N N . ALA A 1 495 ? -29.037 1.506 25.152 1.00 97.62 495 ALA A N 1
ATOM 3945 C CA . ALA A 1 495 ? -28.555 1.021 23.866 1.00 97.62 495 ALA A CA 1
ATOM 3946 C C . ALA A 1 495 ? -27.019 0.918 23.829 1.00 97.62 495 ALA A C 1
ATOM 3948 O O . ALA A 1 495 ? -26.482 -0.110 23.410 1.00 97.62 495 ALA A O 1
ATOM 3949 N N . VAL A 1 496 ? -26.321 1.947 24.323 1.00 98.19 496 VAL A N 1
ATOM 3950 C CA . VAL A 1 496 ? -24.856 1.979 24.441 1.00 98.19 496 VAL A CA 1
ATOM 3951 C C . VAL A 1 496 ? -24.351 0.937 25.438 1.00 98.19 496 VAL A C 1
ATOM 3953 O O . VAL A 1 496 ? -23.375 0.261 25.137 1.00 98.19 496 VAL A O 1
ATOM 3956 N N . ASP A 1 497 ? -25.037 0.716 26.560 1.00 98.19 497 ASP A N 1
ATOM 3957 C CA . ASP A 1 497 ? -24.707 -0.334 27.532 1.00 98.19 497 ASP A CA 1
ATOM 3958 C C . ASP A 1 497 ? -24.739 -1.728 26.878 1.00 98.19 497 ASP A C 1
ATOM 3960 O O . ASP A 1 497 ? -23.799 -2.522 26.968 1.00 98.19 497 ASP A O 1
ATOM 3964 N N . ARG A 1 498 ? -25.806 -2.029 26.130 1.00 97.19 498 ARG A N 1
ATOM 3965 C CA . ARG A 1 498 ? -25.914 -3.296 25.389 1.00 97.19 498 ARG A CA 1
ATOM 3966 C C . ARG A 1 498 ? -24.826 -3.428 24.322 1.00 97.19 498 ARG A C 1
ATOM 3968 O O . ARG A 1 498 ? -24.271 -4.516 24.166 1.00 97.19 498 ARG A O 1
ATOM 3975 N N . ALA A 1 499 ? -24.518 -2.342 23.615 1.00 97.50 499 ALA A N 1
ATOM 3976 C CA . ALA A 1 499 ? -23.488 -2.314 22.583 1.00 97.50 499 ALA A CA 1
ATOM 3977 C C . ALA A 1 499 ? -22.077 -2.495 23.158 1.00 97.50 499 ALA A C 1
ATOM 3979 O O . ALA A 1 499 ? -21.308 -3.309 22.650 1.00 97.50 499 ALA A O 1
ATOM 3980 N N . PHE A 1 500 ? -21.752 -1.807 24.253 1.00 97.62 500 PHE A N 1
ATOM 3981 C CA . PHE A 1 500 ? -20.469 -1.919 24.942 1.00 97.62 500 PHE A CA 1
ATOM 3982 C C . PHE A 1 500 ? -20.208 -3.356 25.389 1.00 97.62 500 PHE A C 1
ATOM 3984 O O . PHE A 1 500 ? -19.156 -3.925 25.087 1.00 97.62 500 PHE A O 1
ATOM 3991 N N . LYS A 1 501 ? -21.202 -3.981 26.029 1.00 96.50 501 LYS A N 1
ATOM 3992 C CA . LYS A 1 501 ? -21.140 -5.387 26.437 1.00 96.50 501 LYS A CA 1
ATOM 3993 C C . LYS A 1 501 ? -20.853 -6.339 25.272 1.00 96.50 501 LYS A C 1
ATOM 3995 O O . LYS A 1 501 ? -20.178 -7.343 25.478 1.00 96.50 501 LYS A O 1
ATOM 4000 N N . ALA A 1 502 ? -21.393 -6.068 24.086 1.00 95.31 502 ALA A N 1
ATOM 4001 C CA . ALA A 1 502 ? -21.235 -6.939 22.924 1.00 95.31 502 ALA A CA 1
ATOM 4002 C C . ALA A 1 502 ? -19.912 -6.708 22.175 1.00 95.31 502 ALA A C 1
ATOM 4004 O O . ALA A 1 502 ? -19.287 -7.671 21.740 1.00 95.31 502 ALA A O 1
ATOM 4005 N N . ILE A 1 503 ? -19.496 -5.447 22.019 1.00 95.12 503 ILE A N 1
ATOM 4006 C CA . ILE A 1 503 ? -18.405 -5.056 21.114 1.00 95.12 503 ILE A CA 1
ATOM 4007 C C . ILE A 1 503 ? -17.091 -4.813 21.860 1.00 95.12 503 ILE A C 1
ATOM 4009 O O . ILE A 1 503 ? -16.041 -5.271 21.415 1.00 95.12 503 ILE A O 1
ATOM 4013 N N . ILE A 1 504 ? -17.134 -4.108 22.993 1.00 94.62 504 ILE A N 1
ATOM 4014 C CA . ILE A 1 504 ? -15.927 -3.650 23.697 1.00 94.62 504 ILE A CA 1
ATOM 4015 C C . ILE A 1 504 ? -15.511 -4.616 24.790 1.00 94.62 504 ILE A C 1
ATOM 4017 O O . ILE A 1 504 ? -14.316 -4.810 24.975 1.00 94.62 504 ILE A O 1
ATOM 4021 N N . MET A 1 505 ? -16.464 -5.271 25.461 1.00 94.12 505 MET A N 1
ATOM 4022 C CA . MET A 1 505 ? -16.163 -6.219 26.538 1.00 94.12 505 MET A CA 1
ATOM 4023 C C . MET A 1 505 ? -15.075 -7.236 26.156 1.00 94.12 505 MET A C 1
ATOM 4025 O O . MET A 1 505 ? -14.114 -7.327 26.905 1.00 94.12 505 MET A O 1
ATOM 4029 N N . PRO A 1 506 ? -15.120 -7.927 24.993 1.00 90.25 506 PRO A N 1
ATOM 4030 C CA . PRO A 1 506 ? -14.077 -8.895 24.631 1.00 90.25 506 PRO A CA 1
ATOM 4031 C C . PRO A 1 506 ? -12.692 -8.267 24.420 1.00 90.25 506 PRO A C 1
ATOM 4033 O O . PRO A 1 506 ? -11.680 -8.940 24.562 1.00 90.25 506 PRO A O 1
ATOM 4036 N N . GLN A 1 507 ? -12.632 -6.974 24.089 1.00 89.31 507 GLN A N 1
ATOM 4037 C CA . GLN A 1 507 ? -11.385 -6.248 23.824 1.00 89.31 507 GLN A CA 1
ATOM 4038 C C . GLN A 1 507 ? -10.629 -5.875 25.105 1.00 89.31 507 GLN A C 1
ATOM 4040 O O . GLN A 1 507 ? -9.533 -5.324 25.019 1.00 89.31 507 GLN A O 1
ATOM 4045 N N . LEU A 1 508 ? -11.224 -6.131 26.275 1.00 90.25 508 LEU A N 1
ATOM 4046 C CA . LEU A 1 508 ? -10.617 -5.863 27.578 1.00 90.25 508 LEU A CA 1
ATOM 4047 C C . LEU A 1 508 ? -9.737 -7.024 28.065 1.00 90.25 508 LEU A C 1
ATOM 4049 O O . LEU A 1 508 ? -9.056 -6.902 29.081 1.00 90.25 508 LEU A O 1
ATOM 4053 N N . GLU A 1 509 ? -9.746 -8.152 27.352 1.00 85.75 509 GLU A N 1
ATOM 4054 C CA . GLU A 1 509 ? -8.919 -9.309 27.674 1.00 85.75 509 GLU A CA 1
ATOM 4055 C C . GLU A 1 509 ? -7.422 -8.965 27.633 1.00 85.75 509 GLU A C 1
ATOM 4057 O O . GLU A 1 509 ? -6.925 -8.346 26.693 1.00 85.75 509 GLU A O 1
ATOM 4062 N N . GLY A 1 510 ? -6.694 -9.374 28.676 1.00 82.62 510 GLY A N 1
ATOM 4063 C CA . GLY A 1 510 ? -5.250 -9.155 28.785 1.00 82.62 510 GLY A CA 1
ATOM 4064 C C . GLY A 1 510 ? -4.833 -7.742 29.206 1.00 82.62 510 GLY A C 1
ATOM 4065 O O . GLY A 1 510 ? -3.631 -7.476 29.282 1.00 82.62 510 GLY A O 1
ATOM 4066 N N . LEU A 1 511 ? -5.778 -6.843 29.508 1.00 86.56 511 LEU A N 1
ATOM 4067 C CA . LEU A 1 511 ? -5.449 -5.526 30.051 1.00 86.56 511 LEU A CA 1
ATOM 4068 C C . LEU A 1 511 ? -4.882 -5.618 31.480 1.00 86.56 511 LEU A C 1
ATOM 4070 O O . LEU A 1 511 ? -5.300 -6.472 32.265 1.00 86.56 511 LEU A O 1
ATOM 4074 N N . PRO A 1 512 ? -3.974 -4.703 31.868 1.00 87.69 512 PRO A N 1
ATOM 4075 C CA . PRO A 1 512 ? -3.517 -4.581 33.248 1.00 87.69 512 PRO A CA 1
ATOM 4076 C C . PRO A 1 512 ? -4.678 -4.395 34.233 1.00 87.69 512 PRO A C 1
ATOM 4078 O O . PRO A 1 512 ? -5.597 -3.611 33.985 1.00 87.69 512 PRO A O 1
ATOM 4081 N N . SER A 1 513 ? -4.589 -5.011 35.418 1.00 88.94 513 SER A N 1
ATOM 4082 C CA . SER A 1 513 ? -5.628 -4.915 36.460 1.00 88.94 513 SER A CA 1
ATOM 4083 C C . SER A 1 513 ? -5.954 -3.469 36.857 1.00 88.94 513 SER A C 1
ATOM 4085 O O . SER A 1 513 ? -7.087 -3.159 37.212 1.00 88.94 513 SER A O 1
ATOM 4087 N N . ALA A 1 514 ? -4.980 -2.554 36.767 1.00 89.44 514 ALA A N 1
ATOM 4088 C CA . ALA A 1 514 ? -5.204 -1.128 36.995 1.00 89.44 514 ALA A CA 1
ATOM 4089 C C . ALA A 1 514 ? -6.181 -0.509 35.977 1.00 89.44 514 ALA A C 1
ATOM 4091 O O . ALA A 1 514 ? -7.067 0.245 36.372 1.00 89.44 514 ALA A O 1
ATOM 4092 N N . HIS A 1 515 ? -6.061 -0.856 34.691 1.00 91.44 515 HIS A N 1
ATOM 4093 C CA . HIS A 1 515 ? -6.966 -0.370 33.643 1.00 91.44 515 HIS A CA 1
ATOM 4094 C C . HIS A 1 515 ? -8.346 -1.008 33.764 1.00 91.44 515 HIS A C 1
ATOM 4096 O O . HIS A 1 515 ? -9.349 -0.305 33.682 1.00 91.44 515 HIS A O 1
ATOM 4102 N N . LEU A 1 516 ? -8.406 -2.315 34.043 1.00 93.38 516 LEU A N 1
ATOM 4103 C CA . LEU A 1 516 ? -9.671 -3.009 34.288 1.00 93.38 516 LEU A CA 1
ATOM 4104 C C . LEU A 1 516 ? -10.443 -2.380 35.460 1.00 93.38 516 LEU A C 1
ATOM 4106 O O . LEU A 1 516 ? -11.647 -2.148 35.352 1.00 93.38 516 LEU A O 1
ATOM 4110 N N . ARG A 1 517 ? -9.759 -2.028 36.557 1.00 93.38 517 ARG A N 1
ATOM 4111 C CA . ARG A 1 517 ? -10.383 -1.332 37.695 1.00 93.38 517 ARG A CA 1
ATOM 4112 C C . ARG A 1 517 ? -10.935 0.040 37.321 1.00 93.38 517 ARG A C 1
ATOM 4114 O O . ARG A 1 517 ? -12.074 0.328 37.673 1.00 93.38 517 ARG A O 1
ATOM 4121 N N . ALA A 1 518 ? -10.182 0.834 36.563 1.00 93.88 518 ALA A N 1
ATOM 4122 C CA . ALA A 1 518 ? -10.657 2.133 36.093 1.00 93.88 518 ALA A CA 1
ATOM 4123 C C . ALA A 1 518 ? -11.895 2.004 35.185 1.00 93.88 518 ALA A C 1
ATOM 4125 O O . ALA A 1 518 ? -12.866 2.736 35.348 1.00 93.88 518 ALA A O 1
ATOM 4126 N N . ILE A 1 519 ? -11.906 1.033 34.264 1.00 94.88 519 ILE A N 1
ATOM 4127 C CA . ILE A 1 519 ? -13.064 0.781 33.391 1.00 94.88 519 ILE A CA 1
ATOM 4128 C C . ILE A 1 519 ? -14.282 0.348 34.215 1.00 94.88 519 ILE A C 1
ATOM 4130 O O . ILE A 1 519 ? -15.388 0.824 33.970 1.00 94.88 519 ILE A O 1
ATOM 4134 N N . ARG A 1 520 ? -14.094 -0.509 35.225 1.00 95.31 520 ARG A N 1
ATOM 4135 C CA . ARG A 1 520 ? -15.163 -0.913 36.151 1.00 95.31 520 ARG A CA 1
ATOM 4136 C C . ARG A 1 520 ? -15.789 0.288 36.860 1.00 95.31 520 ARG A C 1
ATOM 4138 O O . ARG A 1 520 ? -17.012 0.357 36.921 1.00 95.31 520 ARG A O 1
ATOM 4145 N N . GLU A 1 521 ? -14.970 1.198 37.383 1.00 95.00 521 GLU A N 1
ATOM 4146 C CA . GLU A 1 521 ? -15.431 2.419 38.062 1.00 95.00 521 GLU A CA 1
ATOM 4147 C C . GLU A 1 521 ? -16.248 3.301 37.115 1.00 95.00 521 GLU A C 1
ATOM 4149 O O . GLU A 1 521 ? -17.348 3.716 37.464 1.00 95.00 521 GLU A O 1
ATOM 4154 N N . VAL A 1 522 ? -15.801 3.471 35.866 1.00 95.94 522 VAL A N 1
ATOM 4155 C CA . VAL A 1 522 ? -16.568 4.198 34.841 1.00 95.94 522 VAL A CA 1
ATOM 4156 C C . VAL A 1 522 ? -17.921 3.536 34.550 1.00 95.94 522 VAL A C 1
ATOM 4158 O O . VAL A 1 522 ? -18.925 4.234 34.389 1.00 95.94 522 VAL A O 1
ATOM 4161 N N . LEU A 1 523 ? -17.971 2.201 34.483 1.00 96.06 523 LEU A N 1
ATOM 4162 C CA . LEU A 1 523 ? -19.223 1.468 34.266 1.00 96.06 523 LEU A CA 1
ATOM 4163 C C . LEU A 1 523 ? -20.184 1.588 35.462 1.00 96.06 523 LEU A C 1
ATOM 4165 O O . LEU A 1 523 ? -21.397 1.647 35.261 1.00 96.06 523 LEU A O 1
ATOM 4169 N N . GLU A 1 524 ? -19.649 1.621 36.683 1.00 94.88 524 GLU A N 1
ATOM 4170 C CA . GLU A 1 524 ? -20.400 1.750 37.937 1.00 94.88 524 GLU A CA 1
ATOM 4171 C C . GLU A 1 524 ? -20.951 3.172 38.118 1.00 94.88 524 GLU A C 1
ATOM 4173 O O . GLU A 1 524 ? -22.165 3.340 38.239 1.00 94.88 524 GLU A O 1
ATOM 4178 N N . ASP A 1 525 ? -20.103 4.195 38.005 1.00 94.06 525 ASP A N 1
ATOM 4179 C CA . ASP A 1 525 ? -20.492 5.610 38.104 1.00 94.06 525 ASP A CA 1
ATOM 4180 C C . ASP A 1 525 ? -21.405 6.052 36.949 1.00 94.06 525 ASP A C 1
ATOM 4182 O O . ASP A 1 525 ? -22.201 6.987 37.066 1.00 94.06 525 ASP A O 1
ATOM 4186 N N . GLY A 1 526 ? -21.270 5.394 35.796 1.00 91.06 526 GLY A N 1
ATOM 4187 C CA . GLY A 1 526 ? -22.052 5.654 34.595 1.00 91.06 526 GLY A CA 1
ATOM 4188 C C . GLY A 1 526 ? -23.427 4.986 34.559 1.00 91.06 526 GLY A C 1
ATOM 4189 O O . GLY A 1 526 ? -24.196 5.308 33.653 1.00 91.06 526 GLY A O 1
ATOM 4190 N N . ASP A 1 527 ? -23.759 4.112 35.515 1.00 93.06 527 ASP A N 1
ATOM 4191 C CA . ASP A 1 527 ? -24.991 3.302 35.538 1.00 93.06 527 ASP A CA 1
ATOM 4192 C C . ASP A 1 527 ? -25.152 2.380 34.303 1.00 93.06 527 ASP A C 1
ATOM 4194 O O . ASP A 1 527 ? -26.241 2.197 33.760 1.00 93.06 527 ASP A O 1
ATOM 4198 N N . TYR A 1 528 ? -24.050 1.782 33.830 1.00 95.81 528 TYR A N 1
ATOM 4199 C CA . TYR A 1 528 ? -24.047 0.799 32.731 1.00 95.81 528 TYR A CA 1
ATOM 4200 C C . TYR A 1 528 ? -24.246 -0.624 33.277 1.00 95.81 528 TYR A C 1
ATOM 4202 O O . TYR A 1 528 ? -23.350 -1.473 33.232 1.00 95.81 528 TYR A O 1
ATOM 4210 N N . GLY A 1 529 ? -25.415 -0.882 33.872 1.00 93.31 529 GLY A N 1
ATOM 4211 C CA . GLY A 1 529 ? -25.680 -2.084 34.669 1.00 93.31 529 GLY A CA 1
ATOM 4212 C C . GLY A 1 529 ? -25.506 -3.421 33.931 1.00 93.31 529 GLY A C 1
ATOM 4213 O O . GLY A 1 529 ? -25.006 -4.389 34.516 1.00 93.31 529 GLY A O 1
ATOM 4214 N N . SER A 1 530 ? -25.868 -3.507 32.645 1.00 92.75 530 SER A N 1
ATOM 4215 C CA . SER A 1 530 ? -25.717 -4.740 31.855 1.00 92.75 530 SER A CA 1
ATOM 4216 C C . SER A 1 530 ? -24.243 -5.058 31.594 1.00 92.75 530 SER A C 1
ATOM 4218 O O . SER A 1 530 ? -23.823 -6.214 31.757 1.00 92.75 530 SER A O 1
ATOM 4220 N N . SER A 1 531 ? -23.455 -4.047 31.222 1.00 96.19 531 SER A N 1
ATOM 4221 C CA . SER A 1 531 ? -22.009 -4.144 31.026 1.00 96.19 531 SER A CA 1
ATOM 4222 C C . SER A 1 531 ? -21.291 -4.414 32.335 1.00 96.19 531 SER A C 1
ATOM 4224 O O . SER A 1 531 ? -20.504 -5.352 32.383 1.00 96.19 531 SER A O 1
ATOM 4226 N N . LEU A 1 532 ? -21.611 -3.697 33.416 1.00 95.56 532 LEU A N 1
ATOM 4227 C CA . LEU A 1 532 ? -21.016 -3.912 34.737 1.00 95.56 532 LEU A CA 1
ATOM 4228 C C . LEU A 1 532 ? -21.256 -5.343 35.237 1.00 95.56 532 LEU A C 1
ATOM 4230 O O . LEU A 1 532 ? -20.340 -6.002 35.730 1.00 95.56 532 LEU A O 1
ATOM 4234 N N . GLY A 1 533 ? -22.477 -5.858 35.072 1.00 94.06 533 GLY A N 1
ATOM 4235 C CA . GLY A 1 533 ? -22.803 -7.234 35.435 1.00 94.06 533 GLY A CA 1
ATOM 4236 C C . GLY A 1 533 ? -22.029 -8.273 34.616 1.00 94.06 533 GLY A C 1
ATOM 4237 O O . GLY A 1 533 ? -21.672 -9.323 35.146 1.00 94.06 533 GLY A O 1
ATOM 4238 N N . ALA A 1 534 ? -21.766 -8.011 33.332 1.00 94.00 534 ALA A N 1
ATOM 4239 C CA . ALA A 1 534 ? -20.923 -8.872 32.500 1.00 94.00 534 ALA A CA 1
ATOM 4240 C C . ALA A 1 534 ? -19.440 -8.763 32.873 1.00 94.00 534 ALA A C 1
ATOM 4242 O O . ALA A 1 534 ? -18.783 -9.788 33.026 1.00 94.00 534 ALA A O 1
ATOM 4243 N N . PHE A 1 535 ? -18.962 -7.543 33.102 1.00 95.81 535 PHE A N 1
ATOM 4244 C CA . PHE A 1 535 ? -17.597 -7.233 33.500 1.00 95.81 535 PHE A CA 1
ATOM 4245 C C . PHE A 1 535 ? -17.209 -7.983 34.778 1.00 95.81 535 PHE A C 1
ATOM 4247 O O . PHE A 1 535 ? -16.227 -8.716 34.786 1.00 95.81 535 PHE A O 1
ATOM 4254 N N . LYS A 1 536 ? -18.047 -7.909 35.826 1.00 93.06 536 LYS A N 1
ATOM 4255 C CA . LYS A 1 536 ? -17.832 -8.617 37.104 1.00 93.06 536 LYS A CA 1
ATOM 4256 C C . LYS A 1 536 ? -17.728 -10.143 36.950 1.00 93.06 536 LYS A C 1
ATOM 4258 O O . LYS A 1 536 ? -17.131 -10.791 37.801 1.00 93.06 536 LYS A O 1
ATOM 4263 N N . ARG A 1 537 ? -18.328 -10.726 35.903 1.00 92.31 537 ARG A N 1
ATOM 4264 C CA . ARG A 1 537 ? -18.254 -12.172 35.623 1.00 92.31 537 ARG A CA 1
ATOM 4265 C C . ARG A 1 537 ? -17.029 -12.564 34.801 1.00 92.31 537 ARG A C 1
ATOM 4267 O O . ARG A 1 537 ? -16.531 -13.665 34.993 1.00 92.31 537 ARG A O 1
ATOM 4274 N N . LEU A 1 538 ? -16.616 -11.716 33.860 1.00 91.75 538 LEU A N 1
ATOM 4275 C CA . LEU A 1 538 ? -15.539 -12.014 32.910 1.00 91.75 538 LEU A CA 1
ATOM 4276 C C . LEU A 1 538 ? -14.154 -11.631 33.437 1.00 91.75 538 LEU A C 1
ATOM 4278 O O . LEU A 1 538 ? -13.193 -12.302 33.087 1.00 91.75 538 LEU A O 1
ATOM 4282 N N . TYR A 1 539 ? -14.075 -10.605 34.289 1.00 92.75 539 TYR A N 1
ATOM 4283 C CA . TYR A 1 539 ? -12.824 -10.049 34.814 1.00 92.75 539 TYR A CA 1
ATOM 4284 C C . TYR A 1 539 ? -12.833 -10.002 36.353 1.00 92.75 539 TYR A C 1
ATOM 4286 O O . TYR A 1 539 ? -12.805 -8.913 36.941 1.00 92.75 539 TYR A O 1
ATOM 4294 N N . PRO A 1 540 ? -12.950 -11.153 37.046 1.00 87.19 540 PRO A N 1
ATOM 4295 C CA . PRO A 1 540 ? -12.973 -11.196 38.510 1.00 87.19 540 PRO A CA 1
ATOM 4296 C C . PRO A 1 540 ? -11.705 -10.615 39.157 1.00 87.19 540 PRO A C 1
ATOM 4298 O O . PRO A 1 540 ? -11.785 -10.049 40.243 1.00 87.19 540 PRO A O 1
ATOM 4301 N N . GLU A 1 541 ? -10.558 -10.665 38.479 1.00 83.00 541 GLU A N 1
ATOM 4302 C CA . GLU A 1 541 ? -9.281 -10.085 38.911 1.00 83.00 541 GLU A CA 1
ATOM 4303 C C . GLU A 1 541 ? -9.333 -8.562 39.106 1.00 83.00 541 GLU A C 1
ATOM 4305 O O . GLU A 1 541 ? -8.525 -7.989 39.832 1.00 83.00 541 GLU A O 1
ATOM 4310 N N . ALA A 1 542 ? -10.303 -7.887 38.488 1.00 79.06 542 ALA A N 1
ATOM 4311 C CA . ALA A 1 542 ? -10.535 -6.460 38.676 1.00 79.06 542 ALA A CA 1
ATOM 4312 C C . ALA A 1 542 ? -11.328 -6.141 39.960 1.00 79.06 542 ALA A C 1
ATOM 4314 O O . ALA A 1 542 ? -11.580 -4.970 40.248 1.00 79.06 542 ALA A O 1
ATOM 4315 N N . LEU A 1 543 ? -11.765 -7.164 40.705 1.00 75.50 543 LEU A N 1
ATOM 4316 C CA . LEU A 1 543 ? -12.513 -7.039 41.962 1.00 75.50 543 LEU A CA 1
ATOM 4317 C C . LEU A 1 543 ? -11.634 -7.237 43.200 1.00 75.50 543 LEU A C 1
ATOM 4319 O O . LEU A 1 543 ? -12.061 -6.896 44.303 1.00 75.50 543 LEU A O 1
ATOM 4323 N N . GLU A 1 544 ? -10.428 -7.773 43.028 1.00 64.31 544 GLU A N 1
ATOM 4324 C CA . GLU A 1 544 ? -9.469 -7.964 44.112 1.00 64.31 544 GLU A CA 1
ATOM 4325 C C . GLU A 1 544 ? -8.705 -6.649 44.381 1.00 64.31 544 GLU A C 1
ATOM 4327 O O . GLU A 1 544 ? -8.322 -5.922 43.453 1.00 64.31 544 GLU A O 1
ATOM 4332 N N . GLN A 1 545 ? -8.577 -6.294 45.668 1.00 55.22 545 GLN A N 1
ATOM 4333 C CA . GLN A 1 545 ? -7.973 -5.035 46.138 1.00 55.22 545 GLN A CA 1
ATOM 4334 C C . GLN A 1 545 ? -6.470 -4.978 45.857 1.00 55.22 545 GLN A C 1
ATOM 4336 O O . GLN A 1 545 ? -5.756 -5.893 46.318 1.00 55.22 545 GLN A O 1
#

Foldseek 3Di:
DDDDDLDAWEKEFEDEPLQVLQQLLCQQPFAHFAALAPRHGDDPLQDTRDHQKGKAFDLDVVQLVVVQVRPFKYKYFYWYPDHPPADPFAHIFGFFIFIFGNVQFRAFQDDRRGLDADPVRGRGGMGMTRTFWGFPLLVVCNVVSNPDGSVCSPPPHPSVSVSRNSRRQRGHNDDDPVPPPDRMDIDDPVSVVVVVVSCVVSPIDTPDQALLHPLDLVQLQVLCVVVLADFPSVLSVLCSVCVNLLFFAEEEEAPALCQLVSVVSSCVSSVAAEQEDEDAQPAAQCQAAWDWDDDPNDIAIEGHSPLVQQLQQVVCVVVVHRAGHEYEYEANLNYPCVGHCVCVCVQPVASDLQNGWRALVSLVRLVVRVVVVRYDPSSVSVNVQCVVVPRGIHRRPSNYHYYYYHHDLDPVSVPSNDPSVPNRHDYGYGDADDLVVLLVSLCVLAPDSLLSVLLSVLQVQLCVLQVNSDHDHSRLSSQLSNQLRVPPPPDSLQSSLVSCQVRVLVVCPPPDLSSLLSNLVSCVVSVSVSNNVSSCVPCVSNVDD

Radius of gyration: 30.38 Å; chains: 1; bounding box: 65×74×96 Å